Protein AF-A0A8H3AY93-F1 (afdb_monomer)

Sequence (509 aa):
MGLLDSVSRLSLTTDDILTASNRTIADVGPFTDAVLGKHHITDIIRDADEGEQTLFTHRSADVAGVKGPVDPRPVAVGGGGGGVVGTGVRDKEQDVDMLLGAALRLVETYGSMPRAKSHIEDMLDRASEARSRISLLEDELEELKNAEPASAEPEIPSLKDEERVVVKMEAQLNAARRRRDTLREQVAQKQRARSAAQPTHTISTPTAAARTRTRPGGGKVPNPFLARIMSSLPEKDPDVTTNLSIHLTGDPGGDSFLVDERPPQWADDSLMSGAGSTDAGVETIWDGQGEEAEGDWEGEAEGTVVLAIPPAVGLSPPASPVRTVPSAPALRTSIAPVPAVAPAPVPAPTRPPVVAPPPPVVEAPPTKPPPEPKPKAEPPAPKSQQVQVTPETQANTTLIWATVGKVLVPSSNYDPPGPDVLETASILQSLSSQSLASSDPQPILTATLLLYLLQNGPSPLPAVRTALADKEKESESANGLGIKALYACVAKKLLKIDRKGREATVRFE

Organism: NCBI:txid456999

Solvent-accessible surface area (backbone atoms only — not comparable to full-atom values): 34592 Å² total; per-residue (Å²): 134,57,73,69,56,57,51,51,54,50,50,52,53,49,50,50,51,52,56,54,52,54,59,74,66,59,63,74,49,74,64,51,39,54,66,70,38,91,51,57,62,63,73,74,64,53,84,71,51,76,75,56,47,61,73,68,54,67,80,71,76,71,88,74,81,80,92,66,93,74,78,82,74,71,84,75,78,82,82,80,82,92,74,96,72,79,97,64,95,66,87,70,77,67,53,66,64,60,54,47,52,50,49,46,54,49,45,66,71,76,43,96,47,67,70,62,48,52,52,47,50,56,49,49,53,52,52,51,51,52,49,55,52,50,52,52,52,50,51,51,51,50,48,53,61,67,68,52,68,96,81,61,79,76,73,72,64,52,71,68,57,48,51,51,50,50,54,50,50,52,50,51,52,52,51,51,51,52,52,52,52,52,51,51,50,49,51,53,49,51,50,53,51,55,67,70,66,61,77,84,76,78,76,81,79,80,89,77,87,80,84,89,82,91,80,92,81,90,78,94,74,84,72,81,81,74,79,74,77,83,84,81,75,86,91,74,84,95,76,89,82,92,79,83,84,78,88,78,90,77,87,90,85,77,91,75,81,85,76,88,81,76,84,80,92,80,87,83,87,83,90,80,89,84,88,86,77,85,86,86,87,81,91,77,91,78,88,76,91,75,86,84,81,84,76,87,78,88,76,89,80,88,81,88,78,87,78,86,81,84,84,86,82,92,78,81,87,81,80,83,81,85,82,80,86,80,82,88,82,81,88,83,91,78,87,77,87,80,81,88,78,81,87,78,84,85,80,77,89,80,79,82,83,84,82,78,83,81,81,82,86,78,85,75,78,92,73,76,86,79,78,81,82,72,85,77,78,76,77,80,76,82,75,82,78,74,67,71,94,41,76,65,50,46,54,49,43,40,48,44,44,75,68,43,31,61,65,67,38,71,86,59,85,72,57,90,75,48,75,52,58,70,54,46,51,50,52,26,49,54,41,44,67,50,67,62,84,48,99,63,45,57,43,29,43,38,23,40,52,53,47,51,40,63,58,67,43,72,37,47,47,70,60,56,48,49,59,38,49,63,56,28,71,78,27,86,89,39,70,69,47,42,61,50,33,52,52,53,37,36,75,61,63,47,31,39,78,48,70,68,80,97,47,45,32,38,34,76,101

Radius of gyration: 39.28 Å; Cα contacts (8 Å, |Δi|>4): 185; chains: 1; bounding box: 109×102×96 Å

Secondary structure (DSSP, 8-state):
--HHHHHHHHHHHHHHHHHHHHHHHS---HHHHHHHSSS-HHHHSPPPPHHHHHHHS------S-------------------------SS----HHHHHHHHHHHHHHT---HHHHHHHHHHHHHHHHHHHHHHHHHHHHHHHHHHS-TT-------HHHHHHHHHHHHHHHHHHHHHHHHHHHHHHHHHHHHHHT-------PPP-------------PPPGGGTTSSS------------------------------PPPS------------------------------------------PPPP----PPPPPP--------------PPPPPPPPPPPPP---PPPPPPPPP--------PPPP----PPPPPPPPPPPP--HHHHHHHHHHHHHHHHHH-TT----TT-S-HHHHHHHHHHHHTS-TTSS-HHHHHHHHHHHHHHHH-SEEHHHHHHHHHHHHTT-GGGTTHHHHHHHHHHHTTSEEEEEETTEEEEEE-

Foldseek 3Di:
DDPVVVVVVVVVVVVVVVVVVVVVVPDPPPVSCCCPNPPPCVVVPDDQDPVRVVVPPPPPPPPDDDPDDDPPPPPPPDDDDDDDDDPPPPPCPVLVLVVLVVQLVVCVVVDDPPVSNVVSVVVNVVSVVVVVVVVVVVVVVVVVVVVPPPPDPPPPPPVVVVVVVVVVVVVVVVVVVVVVVVVVVVVVVVVVVVVVPDPPPPPDDDDDDDDDDDDDDDDDDDDPPPPPPPPDDDDDDDDDDDDDDDDDDDDDDDDDDDDDDDDDDPPDDDDDDDDDDDDDDDDDDDPDDDDDDDDDDDDDDDDDDDDDDDDDDDDDDDDDDDDDDDDDDDDDDDDDDDDDDDDDDDDDDDDDDDDDDDDDDDDDDDDDDDDDDDPDDDPPDDDPQDQDDDVVLLVLLQLCCVQCVCVLPVPDPQDPPGDGSNVLLVSLVVLLPDQCPPPDNLSNLLSQLSNVCSRPPWAWPVVSVVSSVVSCVSDVVCPCSNVVSLVSCVVSQQWDFDDDDPITIIHGD

pLDDT: mean 70.45, std 23.91, range [28.25, 98.38]

Mean predicted aligned error: 22.87 Å

Structure (mmCIF, N/CA/C/O backbone):
data_AF-A0A8H3AY93-F1
#
_entry.id   AF-A0A8H3AY93-F1
#
loop_
_atom_site.group_PDB
_atom_site.id
_atom_site.type_symbol
_atom_site.label_atom_id
_atom_site.label_alt_id
_atom_site.label_comp_id
_atom_site.label_asym_id
_atom_site.label_entity_id
_atom_site.label_seq_id
_atom_site.pdbx_PDB_ins_code
_atom_site.Cartn_x
_atom_site.Cartn_y
_atom_site.Cartn_z
_atom_site.occupancy
_atom_site.B_iso_or_equiv
_atom_site.auth_seq_id
_atom_site.auth_comp_id
_atom_site.auth_asym_id
_atom_site.auth_atom_id
_atom_site.pdbx_PDB_model_num
ATOM 1 N N . MET A 1 1 ? 20.225 22.435 31.149 1.00 56.91 1 MET A N 1
ATOM 2 C CA . MET A 1 1 ? 21.008 21.232 30.800 1.00 56.91 1 MET A CA 1
ATOM 3 C C . MET A 1 1 ? 22.410 21.393 31.357 1.00 56.91 1 MET A C 1
ATOM 5 O O . MET A 1 1 ? 23.001 22.449 31.161 1.00 56.91 1 MET A O 1
ATOM 9 N N . GLY A 1 2 ? 22.894 20.424 32.132 1.00 90.25 2 GLY A N 1
ATOM 10 C CA . GLY A 1 2 ? 24.217 20.502 32.757 1.00 90.25 2 GLY A CA 1
ATOM 11 C C . GLY A 1 2 ? 25.338 20.240 31.750 1.00 90.25 2 GLY A C 1
ATOM 12 O O . GLY A 1 2 ? 25.151 19.488 30.803 1.00 90.25 2 GLY A O 1
ATOM 13 N N . LEU A 1 3 ? 26.518 20.818 31.980 1.00 89.88 3 LEU A N 1
ATOM 14 C CA . LEU A 1 3 ? 27.709 20.637 31.134 1.00 89.88 3 LEU A CA 1
ATOM 15 C C . LEU A 1 3 ? 28.058 19.149 30.902 1.00 89.88 3 LEU A C 1
ATOM 17 O O . LEU A 1 3 ? 28.490 18.768 29.820 1.00 89.88 3 LEU A O 1
ATOM 21 N N . LEU A 1 4 ? 27.819 18.304 31.909 1.00 90.00 4 LEU A N 1
ATOM 22 C CA . LEU A 1 4 ? 28.024 16.852 31.848 1.00 90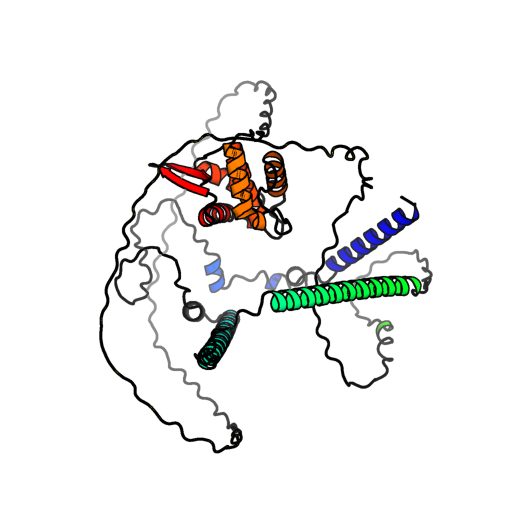.00 4 LEU A CA 1
ATOM 23 C C . LEU A 1 4 ? 27.113 16.153 30.828 1.00 90.00 4 LEU A C 1
ATOM 25 O O . LEU A 1 4 ? 27.529 15.185 30.195 1.00 90.00 4 LEU A O 1
ATOM 29 N N . ASP A 1 5 ? 25.897 16.659 30.642 1.00 85.00 5 ASP A N 1
ATOM 30 C CA . ASP A 1 5 ? 24.935 16.123 29.677 1.00 85.00 5 ASP A CA 1
ATOM 31 C C . ASP A 1 5 ? 25.371 16.463 28.243 1.00 85.00 5 ASP A C 1
ATOM 33 O O . ASP A 1 5 ? 25.387 15.607 27.360 1.00 85.00 5 ASP A O 1
ATOM 37 N N . SER A 1 6 ? 25.878 17.684 28.034 1.00 90.19 6 SER A N 1
ATOM 38 C CA . SER A 1 6 ? 26.465 18.114 26.759 1.00 90.19 6 SER A CA 1
ATOM 39 C C . SER A 1 6 ? 27.691 17.280 26.368 1.00 90.19 6 SER A C 1
ATOM 41 O O . SER A 1 6 ? 27.827 16.893 25.210 1.00 90.19 6 SER A O 1
ATOM 43 N N . VAL A 1 7 ? 28.569 16.968 27.329 1.00 94.88 7 VAL A N 1
ATOM 44 C CA . VAL A 1 7 ? 29.754 16.121 27.095 1.00 94.88 7 VAL A CA 1
ATOM 45 C C . VAL A 1 7 ? 29.350 14.672 26.812 1.00 94.88 7 VAL A C 1
ATOM 47 O O . VAL A 1 7 ? 29.918 14.045 25.922 1.00 94.88 7 VAL A O 1
ATOM 50 N N . SER A 1 8 ? 28.331 14.154 27.503 1.00 91.56 8 SER A N 1
ATOM 51 C CA . SER A 1 8 ? 27.822 12.794 27.275 1.00 91.56 8 SER A CA 1
ATOM 52 C C . SER A 1 8 ? 27.178 12.656 25.894 1.00 91.56 8 SER A C 1
ATOM 54 O O . SER A 1 8 ? 27.454 11.695 25.178 1.00 91.56 8 SER A O 1
ATOM 56 N N . ARG A 1 9 ? 26.390 13.654 25.471 1.00 89.94 9 ARG A N 1
ATOM 57 C CA . ARG A 1 9 ? 25.828 13.723 24.114 1.00 89.94 9 ARG A CA 1
ATOM 58 C C . ARG A 1 9 ? 26.912 13.824 23.042 1.00 89.94 9 ARG A C 1
ATOM 60 O O . ARG A 1 9 ? 26.787 13.179 22.006 1.00 89.94 9 ARG A O 1
ATOM 67 N N . LEU A 1 10 ? 27.972 14.597 23.286 1.00 94.94 10 LEU A N 1
ATOM 68 C CA . LEU A 1 10 ? 29.107 14.705 22.365 1.00 94.94 10 LEU A CA 1
ATOM 69 C C . LEU A 1 10 ? 29.889 13.386 22.253 1.00 94.94 10 LEU A C 1
ATOM 71 O O . LEU A 1 10 ? 30.317 13.010 21.165 1.00 94.94 10 LEU A O 1
ATOM 75 N N . SER A 1 11 ? 30.062 12.667 23.363 1.00 95.31 11 SER A N 1
ATOM 76 C CA . SER A 1 11 ? 30.705 11.349 23.363 1.00 95.31 11 SER A CA 1
ATOM 77 C C . SER A 1 11 ? 29.897 10.339 22.551 1.00 95.31 11 SER A C 1
ATOM 79 O O . SER A 1 11 ? 30.462 9.655 21.706 1.00 95.31 11 SER A O 1
ATOM 81 N N . LEU A 1 12 ? 28.576 10.295 22.757 1.00 94.50 12 LEU A N 1
ATOM 82 C CA . LEU A 1 12 ? 27.664 9.417 22.017 1.00 94.50 12 LEU A CA 1
ATOM 83 C C . LEU A 1 12 ? 27.686 9.702 20.514 1.00 94.50 12 LEU A C 1
ATOM 85 O O . LEU A 1 12 ? 27.830 8.777 19.722 1.00 94.50 12 LEU A O 1
ATOM 89 N N . THR A 1 13 ? 27.620 10.975 20.112 1.00 95.00 13 THR A N 1
ATOM 90 C CA . THR A 1 13 ? 27.709 11.331 18.688 1.00 95.00 13 THR A CA 1
ATOM 91 C C . THR A 1 13 ? 29.077 11.010 18.096 1.00 95.00 13 THR A C 1
ATOM 93 O O . THR A 1 13 ? 29.155 10.596 16.943 1.00 95.00 13 THR A O 1
ATOM 96 N N . THR A 1 14 ? 30.158 11.140 18.868 1.00 96.06 14 THR A N 1
ATOM 97 C CA . THR A 1 14 ? 31.504 10.768 18.408 1.00 96.06 14 THR A CA 1
ATOM 98 C C . THR A 1 14 ? 31.632 9.255 18.210 1.00 96.06 14 THR A C 1
ATOM 100 O O . THR A 1 14 ? 32.180 8.826 17.194 1.00 96.06 14 THR A O 1
ATOM 103 N N . ASP A 1 15 ? 31.085 8.448 19.122 1.00 94.94 15 ASP A N 1
ATOM 104 C CA . ASP A 1 15 ? 31.075 6.986 18.999 1.00 94.94 15 ASP A CA 1
ATOM 105 C C . ASP A 1 15 ? 30.192 6.511 17.838 1.00 94.94 15 ASP A C 1
ATOM 107 O O . ASP A 1 15 ? 30.588 5.606 17.099 1.00 94.94 15 ASP A O 1
ATOM 111 N N . ASP A 1 16 ? 29.043 7.150 17.607 1.00 92.88 16 ASP A N 1
ATOM 112 C CA . ASP A 1 16 ? 28.191 6.864 16.448 1.00 92.88 16 ASP A CA 1
ATOM 113 C C . ASP A 1 16 ? 28.904 7.196 15.134 1.00 92.88 16 ASP A C 1
ATOM 115 O O . ASP A 1 16 ? 28.901 6.383 14.207 1.00 92.88 16 ASP A O 1
ATOM 119 N N . ILE A 1 17 ? 29.589 8.342 15.059 1.00 89.81 17 ILE A N 1
ATOM 120 C CA . ILE A 1 17 ? 30.383 8.722 13.883 1.00 89.81 17 ILE A CA 1
ATOM 121 C C . ILE A 1 17 ? 31.529 7.731 13.663 1.00 89.81 17 ILE A C 1
ATOM 123 O O . ILE A 1 17 ? 31.763 7.314 12.529 1.00 89.81 17 ILE A O 1
ATOM 127 N N . LEU A 1 18 ? 32.231 7.308 14.718 1.00 90.38 18 LEU A N 1
ATOM 128 C CA . LEU A 1 18 ? 33.302 6.315 14.606 1.00 90.38 18 LEU A CA 1
ATOM 129 C C . LEU A 1 18 ? 32.768 4.947 14.174 1.00 90.38 18 LEU A C 1
ATOM 131 O O . LEU A 1 18 ? 33.388 4.278 13.349 1.00 90.38 18 LEU A O 1
ATOM 135 N N . THR A 1 19 ? 31.605 4.539 14.678 1.00 87.25 19 THR A N 1
ATOM 136 C CA . THR A 1 19 ? 30.965 3.269 14.314 1.00 87.25 19 THR A CA 1
ATOM 137 C C . THR A 1 19 ? 30.469 3.298 12.867 1.00 87.25 19 THR A C 1
ATOM 139 O O . THR A 1 19 ? 30.679 2.337 12.125 1.00 87.25 19 THR A O 1
ATOM 142 N N . ALA A 1 20 ? 29.876 4.411 12.429 1.00 83.12 20 ALA A N 1
ATOM 143 C CA . ALA A 1 20 ? 29.456 4.620 11.046 1.00 83.12 20 ALA A CA 1
ATOM 144 C C . ALA A 1 20 ? 30.655 4.697 10.084 1.00 83.12 20 ALA A C 1
ATOM 146 O O . ALA A 1 20 ? 30.627 4.085 9.020 1.00 83.12 20 ALA A O 1
ATOM 147 N N . SER A 1 21 ? 31.734 5.377 10.481 1.00 78.75 21 SER A N 1
ATOM 148 C CA . SER A 1 21 ? 32.967 5.504 9.693 1.00 78.75 21 SER A CA 1
ATOM 149 C C . SER A 1 21 ? 33.724 4.176 9.576 1.00 78.75 21 SER A C 1
ATOM 151 O O . SER A 1 21 ? 34.190 3.802 8.505 1.00 78.75 21 SER A O 1
ATOM 153 N N . ASN A 1 22 ? 33.775 3.372 10.640 1.00 76.69 22 ASN A N 1
ATOM 154 C CA . ASN A 1 22 ? 34.386 2.044 10.559 1.00 76.69 22 ASN A CA 1
ATOM 155 C C . ASN A 1 22 ? 33.568 1.067 9.695 1.00 76.69 22 ASN A C 1
ATOM 157 O O . ASN A 1 22 ? 34.142 0.140 9.127 1.00 76.69 22 ASN A O 1
ATOM 161 N N . ARG A 1 23 ? 32.252 1.281 9.532 1.00 71.06 23 ARG A N 1
ATOM 162 C CA . ARG A 1 23 ? 31.428 0.502 8.591 1.00 71.06 23 ARG A CA 1
ATOM 163 C C . ARG A 1 23 ? 31.705 0.838 7.126 1.00 71.06 23 ARG A C 1
ATOM 165 O O . ARG A 1 23 ? 31.536 -0.042 6.294 1.00 71.06 23 ARG A O 1
ATOM 172 N N . THR A 1 24 ? 32.150 2.051 6.797 1.00 57.25 24 THR A N 1
ATOM 173 C CA . THR A 1 24 ? 32.518 2.410 5.414 1.00 57.25 24 THR A CA 1
ATOM 174 C C . THR A 1 24 ? 33.940 1.985 5.035 1.00 57.25 24 THR A C 1
ATOM 176 O O . THR A 1 24 ? 34.274 1.980 3.854 1.00 57.25 24 THR A O 1
ATOM 17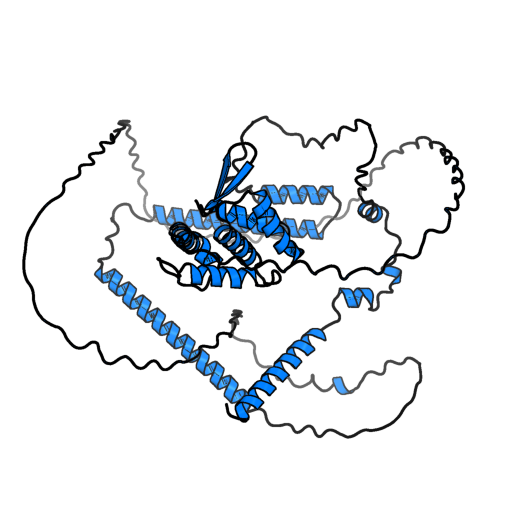9 N N . ILE A 1 25 ? 34.765 1.593 6.014 1.00 57.69 25 ILE A N 1
ATOM 180 C CA . ILE A 1 25 ? 36.128 1.068 5.804 1.00 57.69 25 ILE A CA 1
ATOM 181 C C . ILE A 1 25 ? 36.140 -0.472 5.692 1.00 57.69 25 ILE A C 1
ATOM 183 O O . ILE A 1 25 ? 37.137 -1.054 5.266 1.00 57.69 25 ILE A O 1
ATOM 187 N N . ALA A 1 26 ? 35.040 -1.148 6.043 1.00 56.69 26 ALA A N 1
ATOM 188 C CA . ALA A 1 26 ? 34.909 -2.591 5.881 1.00 56.69 26 ALA A CA 1
ATOM 189 C C . ALA A 1 26 ? 34.758 -2.945 4.393 1.00 56.69 26 ALA A C 1
ATOM 191 O O . ALA A 1 26 ? 33.707 -2.699 3.815 1.00 56.69 26 ALA A O 1
ATOM 192 N N . ASP A 1 27 ? 35.839 -3.499 3.835 1.00 56.53 27 ASP A N 1
ATOM 193 C CA . ASP A 1 27 ? 36.022 -4.029 2.482 1.00 56.53 27 ASP A CA 1
ATOM 194 C C . ASP A 1 27 ? 35.477 -3.149 1.353 1.00 56.53 27 ASP A C 1
ATOM 196 O O . ASP A 1 27 ? 34.275 -3.011 1.137 1.00 56.53 27 ASP A O 1
ATOM 200 N N . VAL A 1 28 ? 36.401 -2.602 0.555 1.00 64.56 28 VAL A N 1
ATOM 201 C CA . VAL A 1 28 ? 36.105 -2.131 -0.803 1.00 64.56 28 VAL A CA 1
ATOM 202 C C . VAL A 1 28 ? 35.205 -3.177 -1.454 1.00 64.56 28 VAL A C 1
ATOM 204 O O . VAL A 1 28 ? 35.639 -4.304 -1.672 1.00 64.56 28 VAL A O 1
ATOM 207 N N . GLY A 1 29 ? 33.928 -2.828 -1.650 1.00 62.81 29 GLY A N 1
ATOM 208 C CA . GLY A 1 29 ? 32.902 -3.798 -2.021 1.00 62.81 29 GLY A CA 1
ATOM 209 C C . GLY A 1 29 ? 33.300 -4.594 -3.267 1.00 62.81 29 GLY A C 1
ATOM 210 O O . GLY A 1 29 ? 34.166 -4.153 -4.023 1.00 62.81 29 GLY A O 1
ATOM 211 N N . PRO A 1 30 ? 32.653 -5.737 -3.544 1.00 67.19 30 PRO A N 1
ATOM 212 C CA . PRO A 1 30 ? 33.063 -6.657 -4.609 1.00 67.19 30 PRO A CA 1
ATOM 213 C C . PRO A 1 30 ? 33.197 -5.980 -5.979 1.00 67.19 30 PRO A C 1
ATOM 215 O O . PRO A 1 30 ? 33.988 -6.420 -6.802 1.00 67.19 30 PRO A O 1
ATOM 218 N N . PHE A 1 31 ? 32.475 -4.881 -6.216 1.00 56.38 31 PHE A N 1
ATOM 219 C CA . PHE A 1 31 ? 32.630 -4.065 -7.416 1.00 56.38 31 PHE A CA 1
ATOM 220 C C . PHE A 1 31 ? 33.950 -3.279 -7.442 1.00 56.38 31 PHE A C 1
ATOM 222 O O . PHE A 1 31 ? 34.634 -3.257 -8.457 1.00 56.38 31 PHE A O 1
ATOM 229 N N . THR A 1 32 ? 34.350 -2.662 -6.332 1.00 67.50 32 THR A N 1
ATOM 230 C CA . THR A 1 32 ? 35.608 -1.914 -6.240 1.00 67.50 32 THR A CA 1
ATOM 231 C C . THR A 1 32 ? 36.817 -2.850 -6.190 1.00 67.50 32 THR A C 1
ATOM 233 O O . THR A 1 32 ? 37.836 -2.525 -6.788 1.00 67.50 32 THR A O 1
ATOM 236 N N . ASP A 1 33 ? 36.705 -4.029 -5.566 1.00 67.62 33 ASP A N 1
ATOM 237 C CA . ASP A 1 33 ? 37.742 -5.072 -5.646 1.00 67.62 33 ASP A CA 1
ATOM 238 C C . ASP A 1 33 ? 37.790 -5.736 -7.040 1.00 67.62 33 ASP A C 1
ATOM 240 O O . ASP A 1 33 ? 38.863 -6.074 -7.531 1.00 67.62 33 ASP A O 1
ATOM 244 N N . ALA A 1 34 ? 36.664 -5.830 -7.759 1.00 63.84 34 ALA A N 1
ATOM 245 C CA . ALA A 1 34 ? 36.673 -6.250 -9.163 1.00 63.84 34 ALA A CA 1
ATOM 246 C C . ALA A 1 34 ? 37.322 -5.199 -10.081 1.00 63.84 34 ALA A C 1
ATOM 248 O O . ALA A 1 34 ? 38.102 -5.556 -10.955 1.00 63.84 34 ALA A O 1
ATOM 249 N N . VAL A 1 35 ? 37.031 -3.909 -9.883 1.00 67.00 35 VAL A N 1
ATOM 250 C CA . VAL A 1 35 ? 37.492 -2.818 -10.763 1.00 67.00 35 VAL A CA 1
ATOM 251 C C . VAL A 1 35 ? 38.921 -2.355 -10.447 1.00 67.00 35 VAL A C 1
ATOM 253 O O . VAL A 1 35 ? 39.657 -1.988 -11.361 1.00 67.00 35 VAL A O 1
ATOM 256 N N . LEU A 1 36 ? 39.322 -2.346 -9.171 1.00 72.00 36 LEU A N 1
ATOM 257 C CA . LEU A 1 36 ? 40.624 -1.838 -8.705 1.00 72.00 36 LEU A CA 1
ATOM 258 C C . LEU A 1 36 ? 41.513 -2.907 -8.050 1.00 72.00 36 LEU A C 1
ATOM 260 O O . LEU A 1 36 ? 42.666 -2.609 -7.727 1.00 72.00 36 LEU A O 1
ATOM 264 N N . GLY A 1 37 ? 41.003 -4.119 -7.811 1.00 76.56 37 GLY A N 1
ATOM 265 C CA . GLY A 1 37 ? 41.767 -5.209 -7.207 1.00 76.56 37 GLY A CA 1
ATOM 266 C C . GLY A 1 37 ? 42.738 -5.881 -8.181 1.00 76.56 37 GLY A C 1
ATOM 267 O O . GLY A 1 37 ? 43.176 -5.321 -9.182 1.00 76.56 37 GLY A O 1
ATOM 268 N N . LYS A 1 38 ? 43.146 -7.114 -7.861 1.00 68.62 38 LYS A N 1
ATOM 269 C CA . LYS A 1 38 ? 44.213 -7.834 -8.593 1.00 68.62 38 LYS A CA 1
ATOM 270 C C . LYS A 1 38 ? 43.825 -8.303 -9.996 1.00 68.62 38 LYS A C 1
ATOM 272 O O . LYS A 1 38 ? 44.708 -8.755 -10.729 1.00 68.62 38 LYS A O 1
ATOM 277 N N . HIS A 1 39 ? 42.549 -8.230 -10.358 1.00 60.91 39 HIS A N 1
ATOM 278 C CA . HIS A 1 39 ? 42.118 -8.532 -11.712 1.00 60.91 39 HIS A CA 1
ATOM 279 C C . HIS A 1 39 ? 42.577 -7.393 -12.618 1.00 60.91 39 HIS A C 1
ATOM 281 O O . HIS A 1 39 ? 42.209 -6.237 -12.430 1.00 60.91 39 HIS A O 1
ATOM 287 N N . HIS A 1 40 ? 43.469 -7.707 -13.559 1.00 62.34 40 HIS A N 1
ATOM 288 C CA . HIS A 1 40 ? 43.889 -6.733 -14.553 1.00 62.34 40 HIS A CA 1
ATOM 289 C C . HIS A 1 40 ? 42.642 -6.217 -15.271 1.00 62.34 40 HIS A C 1
ATOM 291 O O . HIS A 1 40 ? 41.854 -7.002 -15.786 1.00 62.34 40 HIS A O 1
ATOM 297 N N . ILE A 1 41 ? 42.497 -4.897 -15.352 1.00 62.44 41 ILE A N 1
ATOM 298 C CA . ILE A 1 41 ? 41.408 -4.219 -16.073 1.00 62.44 41 ILE A CA 1
ATOM 299 C C . ILE A 1 41 ? 41.265 -4.714 -17.528 1.00 62.44 41 ILE A C 1
ATOM 301 O O . ILE A 1 41 ? 40.204 -4.586 -18.129 1.00 62.44 41 ILE A O 1
ATOM 305 N N . THR A 1 42 ? 42.312 -5.330 -18.081 1.00 61.81 42 THR A N 1
ATOM 306 C CA . THR A 1 42 ? 42.315 -5.965 -19.403 1.00 61.81 42 THR A CA 1
ATOM 307 C C . THR A 1 42 ? 41.477 -7.245 -19.494 1.00 61.81 42 THR A C 1
ATOM 309 O O . THR A 1 42 ? 41.099 -7.598 -20.598 1.00 61.81 42 THR A O 1
ATOM 312 N N . ASP A 1 43 ? 41.156 -7.923 -18.384 1.00 59.56 43 ASP A N 1
ATOM 313 C CA . ASP A 1 43 ? 40.169 -9.024 -18.380 1.00 59.56 43 ASP A CA 1
ATOM 314 C C . ASP A 1 43 ? 38.724 -8.495 -18.381 1.00 59.56 43 ASP A C 1
ATOM 316 O O . ASP A 1 43 ? 37.806 -9.183 -18.822 1.00 59.56 43 ASP A O 1
ATOM 320 N N . ILE A 1 44 ? 38.517 -7.267 -17.891 1.00 61.12 44 ILE A N 1
ATOM 321 C CA . ILE A 1 44 ? 37.209 -6.595 -17.870 1.00 61.12 44 ILE A CA 1
ATOM 322 C C . ILE A 1 44 ? 36.927 -5.940 -19.226 1.00 61.12 44 ILE A C 1
ATOM 324 O O . ILE A 1 44 ? 35.793 -5.948 -19.696 1.00 61.12 44 ILE A O 1
ATOM 328 N N . ILE A 1 45 ? 37.963 -5.413 -19.883 1.00 63.34 45 ILE A N 1
ATOM 329 C CA . ILE A 1 45 ? 37.902 -4.933 -21.266 1.00 63.34 45 ILE A CA 1
ATOM 330 C C . ILE A 1 45 ? 38.306 -6.088 -22.191 1.00 63.34 45 ILE A C 1
ATOM 332 O O . ILE A 1 45 ? 39.379 -6.076 -22.791 1.00 63.34 45 ILE A O 1
ATOM 336 N N . ARG A 1 46 ? 37.450 -7.109 -22.267 1.00 77.44 46 ARG A N 1
ATOM 337 C CA . ARG A 1 46 ? 37.523 -8.137 -23.311 1.00 77.44 46 ARG A CA 1
ATOM 338 C C . ARG A 1 46 ? 36.613 -7.754 -24.472 1.00 77.44 46 ARG A C 1
ATOM 340 O O . ARG A 1 46 ? 35.597 -7.087 -24.264 1.00 77.44 46 ARG A O 1
ATOM 347 N N . ASP A 1 47 ? 36.967 -8.187 -25.677 1.00 75.94 47 ASP A N 1
ATOM 348 C CA . ASP A 1 47 ? 36.029 -8.134 -26.795 1.00 75.94 47 ASP A CA 1
ATOM 349 C C . ASP A 1 47 ? 34.778 -8.932 -26.408 1.00 75.94 47 ASP A C 1
ATOM 351 O O . ASP A 1 47 ? 34.879 -10.032 -25.863 1.00 75.94 47 ASP A O 1
ATOM 355 N N . ALA A 1 48 ? 33.601 -8.345 -26.626 1.00 70.88 48 ALA A N 1
ATOM 356 C CA . ALA A 1 48 ? 32.341 -8.999 -26.301 1.00 70.88 48 ALA A CA 1
ATOM 357 C C . ALA A 1 48 ? 32.219 -10.296 -27.114 1.00 70.88 48 ALA A C 1
ATOM 359 O O . ALA A 1 48 ? 32.330 -10.261 -28.343 1.00 70.88 48 ALA A O 1
ATOM 360 N N . ASP A 1 49 ? 31.965 -11.423 -26.447 1.00 79.94 49 ASP A N 1
ATOM 361 C CA . ASP A 1 49 ? 31.680 -12.690 -27.125 1.00 79.94 49 ASP A CA 1
ATOM 362 C C . ASP A 1 49 ? 30.419 -12.539 -27.999 1.00 79.94 49 ASP A C 1
ATOM 364 O O . ASP A 1 49 ? 29.532 -11.742 -27.687 1.00 79.94 49 ASP A O 1
ATOM 368 N N . GLU A 1 50 ? 30.291 -13.305 -29.089 1.00 73.44 50 GLU A N 1
ATOM 369 C CA . GLU A 1 50 ? 29.156 -13.183 -30.030 1.00 73.44 50 GLU A CA 1
ATOM 370 C C . GLU A 1 50 ? 27.781 -13.271 -29.335 1.00 73.44 50 GLU A C 1
ATOM 372 O O . GLU A 1 50 ? 26.835 -12.602 -29.747 1.00 73.44 50 GLU A O 1
ATOM 377 N N . GLY A 1 51 ? 27.673 -14.022 -28.230 1.00 75.25 51 GLY A N 1
ATOM 378 C CA . GLY A 1 51 ? 26.466 -14.063 -27.397 1.00 75.25 51 GLY A CA 1
ATOM 379 C C . GLY A 1 51 ? 26.193 -12.759 -26.636 1.00 75.25 51 GLY A C 1
ATOM 380 O O . GLY A 1 51 ? 25.045 -12.327 -26.552 1.00 75.25 51 GLY A O 1
ATOM 381 N N . GLU A 1 52 ? 27.229 -12.081 -26.140 1.00 73.31 52 GLU A N 1
ATOM 382 C CA . GLU A 1 52 ? 27.119 -10.792 -25.442 1.00 73.31 52 GLU A CA 1
ATOM 383 C C . GLU A 1 52 ? 26.856 -9.637 -26.424 1.00 73.31 52 GLU A C 1
ATOM 385 O O . GLU A 1 52 ? 26.103 -8.716 -26.113 1.00 73.31 52 GLU A O 1
ATOM 390 N N . GLN A 1 53 ? 27.369 -9.713 -27.656 1.00 73.19 53 GLN A N 1
ATOM 391 C CA . GLN A 1 53 ? 27.069 -8.729 -28.707 1.00 73.19 53 GLN A CA 1
ATOM 392 C C . GLN A 1 53 ? 25.572 -8.683 -29.069 1.00 73.19 53 GLN A C 1
ATOM 394 O O . GLN A 1 53 ? 25.049 -7.627 -29.440 1.00 73.19 53 GLN A O 1
ATOM 399 N N . THR A 1 54 ? 24.841 -9.793 -28.899 1.00 70.94 54 THR A N 1
ATOM 400 C CA . THR A 1 54 ? 23.381 -9.812 -29.108 1.00 70.94 54 THR A CA 1
ATOM 401 C C . THR A 1 54 ? 22.582 -9.095 -28.011 1.00 70.94 54 THR A C 1
ATOM 403 O O . THR A 1 54 ? 21.453 -8.675 -28.254 1.00 70.94 54 THR A O 1
ATOM 406 N N . LEU A 1 55 ? 23.161 -8.891 -26.820 1.00 64.06 55 LEU A N 1
ATOM 407 C CA . LEU A 1 55 ? 22.542 -8.113 -25.735 1.00 64.06 55 LEU A CA 1
ATOM 408 C C . LEU A 1 55 ? 22.676 -6.600 -25.958 1.00 64.06 55 LEU A C 1
ATOM 410 O O . LEU A 1 55 ? 21.812 -5.838 -25.528 1.00 64.06 55 LEU A O 1
ATOM 414 N N . PHE A 1 56 ? 23.730 -6.171 -26.661 1.00 58.56 56 PHE A N 1
ATOM 415 C CA . PHE A 1 56 ? 23.990 -4.764 -26.989 1.00 58.56 56 PHE A CA 1
ATOM 416 C C . PHE A 1 56 ? 23.584 -4.368 -28.404 1.00 58.56 56 PHE A C 1
ATOM 418 O O . PHE A 1 56 ? 23.735 -3.201 -28.777 1.00 58.56 56 PHE A O 1
ATOM 425 N N . THR A 1 57 ? 22.995 -5.282 -29.181 1.00 54.78 57 THR A N 1
ATOM 426 C CA . THR A 1 57 ? 22.133 -4.869 -30.288 1.00 54.78 57 THR A CA 1
ATOM 427 C C . THR A 1 57 ? 20.904 -4.245 -29.655 1.00 54.78 57 THR A C 1
ATOM 429 O O . THR A 1 57 ? 19.866 -4.875 -29.454 1.00 54.78 57 THR A O 1
ATOM 432 N N . HIS A 1 58 ? 21.062 -2.968 -29.296 1.00 47.59 58 HIS A N 1
ATOM 433 C CA . HIS A 1 58 ? 19.976 -2.040 -29.097 1.00 47.59 58 HIS A CA 1
ATOM 434 C C . HIS A 1 58 ? 18.950 -2.405 -30.162 1.00 47.59 58 HIS A C 1
ATOM 436 O O . HIS A 1 58 ? 19.224 -2.311 -31.362 1.00 47.59 58 HIS A O 1
ATOM 442 N N . ARG A 1 59 ? 17.770 -2.860 -29.730 1.00 49.47 59 ARG A N 1
ATOM 443 C CA . ARG A 1 59 ? 16.579 -2.686 -30.543 1.00 49.47 59 ARG A CA 1
ATOM 444 C C . ARG A 1 59 ? 16.437 -1.178 -30.667 1.00 49.47 59 ARG A C 1
ATOM 446 O O . ARG A 1 59 ? 15.716 -0.552 -29.897 1.00 49.47 59 ARG A O 1
ATOM 453 N N . SER A 1 60 ? 17.187 -0.590 -31.593 1.00 45.12 60 SER A N 1
ATOM 454 C CA . SER A 1 60 ? 16.833 0.645 -32.244 1.00 45.12 60 SER A CA 1
ATOM 455 C C . SER A 1 60 ? 15.458 0.341 -32.801 1.00 45.12 60 SER A C 1
ATOM 457 O O . SER A 1 60 ? 15.300 -0.259 -33.862 1.00 45.12 60 SER A O 1
ATOM 459 N N . ALA A 1 61 ? 14.435 0.631 -32.005 1.00 45.81 61 ALA A N 1
ATOM 460 C CA . ALA A 1 61 ? 13.141 0.930 -32.542 1.00 45.81 61 ALA A CA 1
ATOM 461 C C . ALA A 1 61 ? 13.391 2.167 -33.402 1.00 45.81 61 ALA A C 1
ATOM 463 O O . ALA A 1 61 ? 13.298 3.295 -32.924 1.00 45.81 61 ALA A O 1
ATOM 464 N N . ASP A 1 62 ? 13.800 1.934 -34.649 1.00 43.41 62 ASP A N 1
ATOM 465 C CA . ASP A 1 62 ? 13.737 2.906 -35.720 1.00 43.41 62 ASP A CA 1
ATOM 466 C C . ASP A 1 62 ? 12.254 3.227 -35.907 1.00 43.41 62 ASP A C 1
ATOM 468 O O . ASP A 1 62 ? 11.552 2.711 -36.776 1.00 43.41 62 ASP A O 1
ATOM 472 N N . VAL A 1 63 ? 11.758 4.115 -35.046 1.00 49.91 63 VAL A N 1
ATOM 473 C CA . VAL A 1 63 ? 10.573 4.927 -35.286 1.00 49.91 63 VAL A CA 1
ATOM 474 C C . VAL A 1 63 ? 10.995 6.016 -36.269 1.00 49.91 63 VAL A C 1
ATOM 476 O O . VAL A 1 63 ? 11.052 7.190 -35.931 1.00 49.91 63 VAL A O 1
ATOM 479 N N . ALA A 1 64 ? 11.353 5.605 -37.484 1.00 47.44 64 ALA A N 1
ATOM 480 C CA . ALA A 1 64 ? 11.414 6.449 -38.669 1.00 47.44 64 ALA A CA 1
ATOM 481 C C . ALA A 1 64 ? 11.698 5.590 -39.914 1.00 47.44 64 ALA A C 1
ATOM 483 O O . ALA A 1 64 ? 12.825 5.497 -40.385 1.00 47.44 64 ALA A O 1
ATOM 484 N N . GLY A 1 65 ? 10.645 5.035 -40.521 1.00 49.22 65 GLY A N 1
ATOM 485 C CA . GLY A 1 65 ? 10.598 5.058 -41.988 1.00 49.22 65 GLY A CA 1
ATOM 486 C C . GLY A 1 65 ? 10.695 3.756 -42.782 1.00 49.22 65 GLY A C 1
ATOM 487 O O . GLY A 1 65 ? 10.867 3.852 -43.994 1.00 49.22 65 GLY A O 1
ATOM 488 N N . VAL A 1 66 ? 10.496 2.566 -42.209 1.00 39.25 66 VAL A N 1
ATOM 489 C CA . VAL A 1 66 ? 10.297 1.355 -43.036 1.00 39.25 66 VAL A CA 1
ATOM 490 C C . VAL A 1 66 ? 8.802 1.090 -43.237 1.00 39.25 66 VAL A C 1
ATOM 492 O O . VAL A 1 66 ? 8.140 0.433 -42.438 1.00 39.25 66 VAL A O 1
ATOM 495 N N . LYS A 1 67 ? 8.254 1.612 -44.343 1.00 46.56 67 LYS A N 1
ATOM 496 C CA . LYS A 1 67 ? 7.009 1.105 -44.939 1.00 46.56 67 LYS A CA 1
ATOM 497 C C . LYS A 1 67 ? 7.294 -0.279 -45.531 1.00 46.56 67 LYS A C 1
ATOM 499 O O . LYS A 1 67 ? 7.731 -0.386 -46.671 1.00 46.56 67 LYS A O 1
ATOM 504 N N . GLY A 1 68 ? 7.033 -1.325 -44.759 1.00 48.97 68 GLY A N 1
ATOM 505 C CA . GLY A 1 68 ? 6.999 -2.704 -45.236 1.00 48.97 68 GLY A CA 1
ATOM 506 C C . GLY A 1 68 ? 6.164 -3.565 -44.286 1.00 48.97 68 GLY A C 1
ATOM 507 O O . GLY A 1 68 ? 6.332 -3.427 -43.075 1.00 48.97 68 GLY A O 1
ATOM 508 N N . PRO A 1 69 ? 5.246 -4.412 -44.786 1.00 45.31 69 PRO A N 1
ATOM 509 C CA . PRO A 1 69 ? 4.428 -5.275 -43.948 1.00 45.31 69 PRO A CA 1
ATOM 510 C C . PRO A 1 69 ? 5.289 -6.446 -43.476 1.00 45.31 69 PRO A C 1
ATOM 512 O O . PRO A 1 69 ? 5.416 -7.461 -44.154 1.00 45.31 69 PRO A O 1
ATOM 515 N N . VAL A 1 70 ? 5.931 -6.280 -42.326 1.00 46.88 70 VAL A N 1
ATOM 516 C CA . VAL A 1 70 ? 6.492 -7.407 -41.586 1.00 46.88 70 VAL A CA 1
ATOM 517 C C . VAL A 1 70 ? 5.453 -7.771 -40.544 1.00 46.88 70 VAL A C 1
ATOM 519 O O . VAL A 1 70 ? 5.361 -7.108 -39.516 1.00 46.88 70 VAL A O 1
ATOM 522 N N . ASP A 1 71 ? 4.643 -8.786 -40.845 1.00 40.94 71 ASP A N 1
ATOM 523 C CA . ASP A 1 71 ? 3.777 -9.436 -39.866 1.00 40.94 71 ASP A CA 1
ATOM 524 C C . ASP A 1 71 ? 4.664 -10.012 -38.752 1.00 40.94 71 ASP A C 1
ATOM 526 O O . ASP A 1 71 ? 5.413 -10.967 -39.000 1.00 40.94 71 ASP A O 1
ATOM 530 N N . PRO A 1 72 ? 4.615 -9.479 -37.518 1.00 48.91 72 PRO A N 1
ATOM 531 C CA . PRO A 1 72 ? 5.237 -10.148 -36.396 1.00 48.91 72 PRO A CA 1
ATOM 532 C C . PRO A 1 72 ? 4.364 -11.360 -36.096 1.00 48.91 72 PRO A C 1
ATOM 534 O O . PRO A 1 72 ? 3.378 -11.256 -35.378 1.00 48.91 72 PRO A O 1
ATOM 537 N N . ARG A 1 73 ? 4.684 -12.509 -36.694 1.00 41.22 73 ARG A N 1
ATOM 538 C CA . ARG A 1 73 ? 4.032 -13.777 -36.372 1.00 41.22 73 ARG A CA 1
ATOM 539 C C . ARG A 1 73 ? 4.421 -14.118 -34.926 1.00 41.22 73 ARG A C 1
ATOM 541 O O . ARG A 1 73 ? 5.580 -14.476 -34.704 1.00 41.22 73 ARG A O 1
ATOM 548 N N . PRO A 1 74 ? 3.523 -13.972 -33.931 1.00 43.75 74 PRO A N 1
ATOM 549 C CA . PRO A 1 74 ? 3.829 -14.407 -32.580 1.00 43.75 74 PRO A CA 1
ATOM 550 C C . PRO A 1 74 ? 4.093 -15.909 -32.631 1.00 43.75 74 PRO A C 1
ATOM 552 O O . PRO A 1 74 ? 3.413 -16.641 -33.357 1.00 43.75 74 PRO A O 1
ATOM 555 N N . VAL A 1 75 ? 5.104 -16.364 -31.892 1.00 48.16 75 VAL A N 1
ATOM 556 C CA . VAL A 1 75 ? 5.362 -17.790 -31.700 1.00 48.16 75 VAL A CA 1
ATOM 557 C C . VAL A 1 75 ? 4.102 -18.375 -31.072 1.00 48.16 75 VAL A C 1
ATOM 559 O O . VAL A 1 75 ? 3.810 -18.156 -29.899 1.00 48.16 75 VAL A O 1
ATOM 562 N N . ALA A 1 76 ? 3.311 -19.043 -31.906 1.00 38.50 76 ALA A N 1
ATOM 563 C CA . ALA A 1 76 ? 2.129 -19.767 -31.502 1.00 38.50 76 ALA A CA 1
ATOM 564 C C . ALA A 1 76 ? 2.588 -20.919 -30.607 1.00 38.50 76 ALA A C 1
ATOM 566 O O . ALA A 1 76 ? 3.003 -21.971 -31.091 1.00 38.50 76 ALA A O 1
ATOM 567 N N . VAL A 1 77 ? 2.533 -20.706 -29.294 1.00 45.31 77 VAL A N 1
ATOM 568 C CA . VAL A 1 77 ? 2.465 -21.804 -28.335 1.00 45.31 77 VAL A CA 1
ATOM 569 C C . VAL A 1 77 ? 1.119 -22.472 -28.592 1.00 45.31 77 VAL A C 1
ATOM 571 O O . VAL A 1 77 ? 0.060 -21.942 -28.264 1.00 45.31 77 VAL A O 1
ATOM 574 N N . GLY A 1 78 ? 1.174 -23.572 -29.338 1.00 42.34 78 GLY A N 1
ATOM 575 C CA . GLY A 1 78 ? 0.017 -24.357 -29.728 1.00 42.34 78 GLY A CA 1
ATOM 576 C C . GLY A 1 78 ? -0.643 -25.024 -28.524 1.00 42.34 78 GLY A C 1
ATOM 577 O O . GLY A 1 78 ? 0.030 -25.603 -27.676 1.00 42.34 78 GLY A O 1
ATOM 578 N N . GLY A 1 79 ? -1.974 -24.965 -28.521 1.00 40.28 79 GLY A N 1
ATOM 579 C CA . GLY A 1 79 ? -2.879 -25.578 -27.549 1.00 40.28 79 GLY A CA 1
ATOM 580 C C . GLY A 1 79 ? -3.728 -24.490 -26.897 1.00 40.28 79 GLY A C 1
ATOM 581 O O . GLY A 1 79 ? -3.223 -23.716 -26.104 1.00 40.28 79 GLY A O 1
ATOM 582 N N . GLY A 1 80 ? -5.005 -24.291 -27.193 1.00 40.31 80 GLY A N 1
ATOM 583 C CA . GLY A 1 80 ? -6.007 -25.118 -27.851 1.00 40.31 80 GLY A CA 1
ATOM 584 C C . GLY A 1 80 ? -7.325 -24.791 -27.142 1.00 40.31 80 GLY A C 1
ATOM 585 O O . GLY A 1 80 ? -7.439 -25.053 -25.953 1.00 40.31 80 GLY A O 1
ATOM 586 N N . GLY A 1 81 ? -8.278 -24.176 -27.852 1.00 37.09 81 GLY A N 1
ATOM 587 C CA . GLY A 1 81 ? -9.579 -23.729 -27.321 1.00 37.09 81 GLY A CA 1
ATOM 588 C C . GLY A 1 81 ? -9.490 -22.361 -26.626 1.00 37.09 81 GLY A C 1
ATOM 589 O O . GLY A 1 81 ? -8.869 -22.224 -25.588 1.00 37.09 81 GLY A O 1
ATOM 590 N N . GLY A 1 82 ? -10.021 -21.260 -27.154 1.00 45.88 82 GLY A N 1
ATOM 591 C CA . GLY A 1 82 ? -11.337 -21.144 -27.777 1.00 45.88 82 GLY A CA 1
ATOM 592 C C . GLY A 1 82 ? -12.400 -20.888 -26.706 1.00 45.88 82 GLY A C 1
ATOM 593 O O . GLY A 1 82 ? -13.327 -21.672 -26.572 1.00 45.88 82 GLY A O 1
ATOM 594 N N . GLY A 1 83 ? -12.236 -19.818 -25.924 1.00 38.31 83 GLY A N 1
ATOM 595 C CA . GLY A 1 83 ? -13.189 -19.403 -24.897 1.00 38.31 83 GLY A CA 1
ATOM 596 C C . GLY A 1 83 ? -12.999 -17.934 -24.541 1.00 38.31 83 GLY A C 1
ATOM 597 O O . GLY A 1 83 ? -12.121 -17.578 -23.763 1.00 38.31 83 GLY A O 1
ATOM 598 N N . VAL A 1 84 ? -13.816 -17.080 -25.151 1.00 47.81 84 VAL A N 1
ATOM 599 C CA . VAL A 1 84 ? -14.007 -15.676 -24.779 1.00 47.81 84 VAL A CA 1
ATOM 600 C C . VAL A 1 84 ? -14.536 -15.635 -23.343 1.00 47.81 84 VAL A C 1
ATOM 602 O O . VAL A 1 84 ? -15.712 -15.905 -23.129 1.00 47.81 84 VAL A O 1
ATOM 605 N N . VAL A 1 85 ? -13.694 -15.319 -22.357 1.00 40.09 85 VAL A N 1
ATOM 606 C CA . VAL A 1 85 ? -14.139 -15.010 -20.988 1.00 40.09 85 VAL A CA 1
ATOM 607 C C . VAL A 1 85 ? -13.301 -13.858 -20.446 1.00 40.09 85 VAL A C 1
ATOM 609 O O . VAL A 1 85 ? -12.074 -13.864 -20.517 1.00 40.09 85 VAL A O 1
ATOM 612 N N . GLY A 1 86 ? -14.011 -12.832 -19.984 1.00 41.78 86 GLY A N 1
ATOM 613 C CA . GLY A 1 86 ? -13.487 -11.524 -19.639 1.00 41.78 86 GLY A CA 1
ATOM 614 C C . GLY A 1 86 ? -12.425 -11.510 -18.546 1.00 41.78 86 GLY A C 1
ATOM 615 O O . GLY A 1 86 ? -12.265 -12.424 -17.742 1.00 41.78 86 GLY A O 1
ATOM 616 N N . THR A 1 87 ? -11.729 -10.381 -18.530 1.00 39.53 87 THR A N 1
ATOM 617 C CA . THR A 1 87 ? -10.833 -9.872 -17.495 1.00 39.53 87 THR A CA 1
ATOM 618 C C . THR A 1 87 ? -11.539 -9.767 -16.138 1.00 39.53 87 THR A C 1
ATOM 620 O O . THR A 1 87 ? -11.878 -8.680 -15.677 1.00 39.53 87 THR A O 1
ATOM 623 N N . GLY A 1 88 ? -11.773 -10.911 -15.508 1.00 39.69 88 GLY A N 1
ATOM 624 C CA . GLY A 1 88 ? -12.018 -11.068 -14.085 1.00 39.69 88 GLY A CA 1
ATOM 625 C C . GLY A 1 88 ? -10.795 -11.737 -13.478 1.00 39.69 88 GLY A C 1
ATOM 626 O O . GLY A 1 88 ? -10.779 -12.948 -13.297 1.00 39.69 88 GLY A O 1
ATOM 627 N N . VAL A 1 89 ? -9.746 -10.957 -13.202 1.00 46.91 89 VAL A N 1
ATOM 628 C CA . VAL A 1 89 ? -8.599 -11.391 -12.383 1.00 46.91 89 VAL A CA 1
ATOM 629 C C . VAL A 1 89 ? -9.030 -11.326 -10.917 1.00 46.91 89 VAL A C 1
ATOM 631 O O . VAL A 1 89 ? -8.556 -10.505 -10.137 1.00 46.91 89 VAL A O 1
ATOM 634 N N . ARG A 1 90 ? -10.033 -12.129 -10.573 1.00 43.06 90 ARG A N 1
ATOM 635 C CA . ARG A 1 90 ? -10.344 -12.482 -9.195 1.00 43.06 90 ARG A CA 1
ATOM 636 C C . ARG A 1 90 ? -10.242 -14.000 -9.107 1.00 43.06 90 ARG A C 1
ATOM 638 O O . ARG A 1 90 ? -10.813 -14.709 -9.930 1.00 43.06 90 ARG A O 1
ATOM 645 N N . ASP A 1 91 ? -9.409 -14.437 -8.175 1.00 49.06 91 ASP A N 1
ATOM 646 C CA . ASP A 1 91 ? -9.382 -15.777 -7.579 1.00 49.06 91 ASP A CA 1
ATOM 647 C C . ASP A 1 91 ? -8.930 -16.953 -8.443 1.00 49.06 91 ASP A C 1
ATOM 649 O O . ASP A 1 91 ? -9.087 -18.108 -8.063 1.00 49.06 91 ASP A O 1
ATOM 653 N N . LYS A 1 92 ? -8.247 -16.688 -9.557 1.00 48.69 92 LYS A N 1
ATOM 654 C CA . LYS A 1 92 ? -7.263 -17.661 -10.035 1.00 48.69 92 LYS A CA 1
ATOM 655 C C . LYS A 1 92 ? -5.951 -17.312 -9.364 1.00 48.69 92 LYS A C 1
ATOM 657 O O . LYS A 1 92 ? -5.138 -16.605 -9.957 1.00 48.69 92 LYS A O 1
ATOM 662 N N . GLU A 1 93 ? -5.775 -17.772 -8.126 1.00 55.16 93 GLU A N 1
ATOM 663 C CA . GLU A 1 93 ? -4.441 -18.123 -7.644 1.00 55.16 93 GLU A CA 1
ATOM 664 C C . GLU A 1 93 ? -3.837 -19.002 -8.731 1.00 55.16 93 GLU A C 1
ATOM 666 O O . GLU A 1 93 ? -4.197 -20.162 -8.925 1.00 55.16 93 GLU A O 1
ATOM 671 N N . GLN A 1 94 ? -3.069 -18.363 -9.601 1.00 66.50 94 GLN A N 1
ATOM 672 C CA . GLN A 1 94 ? -2.485 -19.030 -10.733 1.00 66.50 94 GLN A CA 1
ATOM 673 C C . GLN A 1 94 ? -1.473 -19.977 -10.110 1.00 66.50 94 GLN A C 1
ATOM 675 O O . GLN A 1 94 ? -0.542 -19.509 -9.458 1.00 66.50 94 GLN A O 1
ATOM 680 N N . ASP A 1 95 ? -1.755 -21.278 -10.213 1.00 84.88 95 ASP A N 1
ATOM 681 C CA . ASP A 1 95 ? -1.041 -22.332 -9.502 1.00 84.88 95 ASP A CA 1
ATOM 682 C C . ASP A 1 95 ? 0.467 -22.061 -9.578 1.00 84.88 95 ASP A C 1
ATOM 684 O O . ASP A 1 95 ? 1.048 -22.016 -10.669 1.00 84.88 95 ASP A O 1
ATOM 688 N N . VAL A 1 96 ? 1.079 -21.784 -8.423 1.00 89.25 96 VAL A N 1
ATOM 689 C CA . VAL A 1 96 ? 2.480 -21.349 -8.326 1.00 89.25 96 VAL A CA 1
ATOM 690 C C . VAL A 1 96 ? 3.397 -22.368 -9.013 1.00 89.25 96 VAL A C 1
ATOM 692 O O . VAL A 1 96 ? 4.382 -21.982 -9.639 1.00 89.25 96 VAL A O 1
ATOM 695 N N . ASP A 1 97 ? 3.011 -23.645 -9.026 1.00 90.69 97 ASP A N 1
ATOM 696 C CA . ASP A 1 97 ? 3.744 -24.719 -9.701 1.00 90.69 97 ASP A CA 1
ATOM 697 C C . ASP A 1 97 ? 3.658 -24.608 -11.223 1.00 90.69 97 ASP A C 1
ATOM 699 O O . ASP A 1 97 ? 4.624 -24.897 -11.927 1.00 90.69 97 ASP A O 1
ATOM 703 N N . MET A 1 98 ? 2.526 -24.144 -11.756 1.00 93.69 98 MET A N 1
ATOM 704 C CA . MET A 1 98 ? 2.370 -23.901 -13.188 1.00 93.69 98 MET A CA 1
ATOM 705 C C . MET A 1 98 ? 3.269 -22.747 -13.642 1.00 93.69 98 MET A C 1
ATOM 707 O O . MET A 1 98 ? 3.910 -22.837 -14.693 1.00 93.69 98 MET A O 1
ATOM 711 N N . LEU A 1 99 ? 3.356 -21.683 -12.837 1.00 94.50 99 LEU A N 1
ATOM 712 C CA . LEU A 1 99 ? 4.241 -20.540 -13.080 1.00 94.50 99 LEU A CA 1
ATOM 713 C C . LEU A 1 99 ? 5.718 -20.932 -12.979 1.00 94.50 99 LEU A C 1
ATOM 715 O O . LEU A 1 99 ? 6.494 -20.624 -13.885 1.00 94.50 99 LEU A O 1
ATOM 719 N N . LEU A 1 100 ? 6.107 -21.645 -11.920 1.00 95.88 100 LEU A N 1
ATOM 720 C CA . LEU A 1 100 ? 7.481 -22.111 -11.730 1.00 95.88 100 LEU A CA 1
ATOM 721 C C . LEU A 1 100 ? 7.881 -23.150 -12.786 1.00 95.88 100 LEU A C 1
ATOM 723 O O . LEU A 1 100 ? 8.983 -23.084 -13.324 1.00 95.88 100 LEU A O 1
ATOM 727 N N . GLY A 1 101 ? 6.971 -24.043 -13.177 1.00 95.00 101 GLY A N 1
ATOM 728 C CA . GLY A 1 101 ? 7.184 -24.992 -14.270 1.00 95.00 101 GLY A CA 1
ATOM 729 C C . GLY A 1 101 ? 7.353 -24.304 -15.628 1.00 95.00 101 GLY A C 1
ATOM 730 O O . GLY A 1 101 ? 8.207 -24.700 -16.425 1.00 95.00 101 GLY A O 1
ATOM 731 N N . ALA A 1 102 ? 6.595 -23.236 -15.897 1.00 96.12 102 ALA A N 1
ATOM 732 C CA . ALA A 1 102 ? 6.790 -22.412 -17.090 1.00 96.12 102 ALA A CA 1
ATOM 733 C C . ALA A 1 102 ? 8.136 -21.671 -17.056 1.00 96.12 102 ALA A C 1
ATOM 735 O O . ALA A 1 102 ? 8.840 -21.638 -18.067 1.00 96.12 102 ALA A O 1
ATOM 736 N N . ALA A 1 103 ? 8.525 -21.134 -15.897 1.00 95.69 103 ALA A N 1
ATOM 737 C CA . ALA A 1 103 ? 9.823 -20.496 -15.705 1.00 95.69 103 ALA A CA 1
ATOM 738 C C . ALA A 1 103 ? 10.980 -21.481 -15.935 1.00 95.69 103 ALA A C 1
ATOM 740 O O . ALA A 1 103 ? 11.942 -21.139 -16.620 1.00 95.69 103 ALA A O 1
ATOM 741 N N . LEU A 1 104 ? 10.861 -22.718 -15.447 1.00 96.69 104 LEU A N 1
ATOM 742 C CA . LEU A 1 104 ? 11.859 -23.766 -15.657 1.00 96.69 104 LEU A CA 1
ATOM 743 C C . LEU A 1 104 ? 12.009 -24.100 -17.148 1.00 96.69 104 LEU A C 1
ATOM 745 O O . LEU A 1 104 ? 13.126 -24.114 -17.661 1.00 96.69 104 LEU A O 1
ATOM 749 N N . ARG A 1 105 ? 10.895 -24.250 -17.882 1.00 96.25 105 ARG A N 1
ATOM 750 C CA . ARG A 1 105 ? 10.920 -24.457 -19.344 1.00 96.25 105 ARG A CA 1
ATOM 751 C C . ARG A 1 105 ? 11.558 -23.289 -20.095 1.00 96.25 105 ARG A C 1
ATOM 753 O O . ARG A 1 105 ? 12.294 -23.508 -21.057 1.00 96.25 105 ARG A O 1
ATOM 760 N N . LEU A 1 106 ? 11.288 -22.051 -19.677 1.00 95.31 106 LEU A N 1
ATOM 761 C CA . LEU A 1 106 ? 11.925 -20.867 -20.258 1.00 95.31 106 LEU A CA 1
ATOM 762 C C . LEU A 1 106 ? 13.434 -20.887 -20.013 1.00 95.31 106 LEU A C 1
ATOM 764 O O . LEU A 1 106 ? 14.197 -20.714 -20.959 1.00 95.31 106 LEU A O 1
ATOM 768 N N . VAL A 1 107 ? 13.869 -21.163 -18.782 1.00 96.31 107 VAL A N 1
ATOM 769 C CA . VAL A 1 107 ? 15.293 -21.261 -18.439 1.00 96.31 107 VAL A CA 1
ATOM 770 C C . VAL A 1 107 ? 15.991 -22.355 -19.247 1.00 96.31 107 VAL A C 1
ATOM 772 O O . VAL A 1 107 ? 17.083 -22.119 -19.748 1.00 96.31 107 VAL A O 1
ATOM 775 N N . GLU A 1 108 ? 15.358 -23.509 -19.452 1.00 94.75 108 GLU A N 1
ATOM 776 C CA . GLU A 1 108 ? 15.917 -24.580 -20.289 1.00 94.75 108 GLU A CA 1
ATOM 777 C C . GLU A 1 108 ? 16.010 -24.192 -21.772 1.00 94.75 108 GLU A C 1
ATOM 779 O O . GLU A 1 108 ? 16.966 -24.567 -22.449 1.00 94.75 108 GLU A O 1
ATOM 784 N N . THR A 1 109 ? 15.057 -23.399 -22.270 1.00 95.38 109 THR A N 1
ATOM 785 C CA . THR A 1 109 ? 15.035 -22.936 -23.668 1.00 95.38 109 THR A CA 1
ATOM 786 C C . THR A 1 109 ? 16.076 -21.842 -23.934 1.00 95.38 109 THR A C 1
ATOM 788 O O . THR A 1 109 ? 16.629 -21.771 -25.029 1.00 95.38 109 THR A O 1
ATOM 791 N N . TYR A 1 110 ? 16.361 -20.992 -22.943 1.00 90.25 110 TYR A N 1
ATOM 792 C CA . TYR A 1 110 ? 17.261 -19.839 -23.075 1.00 90.25 110 TYR A CA 1
ATOM 793 C C . TYR A 1 110 ? 18.763 -20.178 -22.971 1.00 90.25 110 TYR A C 1
ATOM 795 O O . TYR A 1 110 ? 19.597 -19.289 -23.131 1.00 90.25 110 TYR A O 1
ATOM 803 N N . GLY A 1 111 ? 19.128 -21.444 -22.750 1.00 87.25 111 GLY A N 1
ATOM 804 C CA . GLY A 1 111 ? 20.516 -21.894 -22.580 1.00 87.25 111 GLY A CA 1
ATOM 805 C C . GLY A 1 111 ? 20.851 -22.230 -21.124 1.00 87.25 111 GLY A C 1
ATOM 806 O O . GLY A 1 111 ? 20.068 -21.975 -20.213 1.00 87.25 111 GLY A O 1
ATOM 807 N N . SER A 1 112 ? 22.009 -22.852 -20.872 1.00 86.12 112 SER A N 1
ATOM 808 C CA . SER A 1 112 ? 22.332 -23.365 -19.534 1.00 86.12 112 SER A CA 1
ATOM 809 C C . SER A 1 112 ? 22.564 -22.229 -18.527 1.00 86.12 112 SER A C 1
ATOM 811 O O . SER A 1 112 ? 23.679 -21.732 -18.381 1.00 86.12 112 SER A O 1
ATOM 813 N N . MET A 1 113 ? 21.519 -21.849 -17.792 1.00 94.25 113 MET A N 1
ATOM 814 C CA . MET A 1 113 ? 21.605 -20.990 -16.609 1.00 94.25 113 MET A CA 1
ATOM 815 C C . MET A 1 113 ? 21.473 -21.849 -15.338 1.00 94.25 113 MET A C 1
ATOM 817 O O . MET A 1 113 ? 20.406 -21.870 -14.720 1.00 94.25 113 MET A O 1
ATOM 821 N N . PRO A 1 114 ? 22.533 -22.568 -14.912 1.00 93.25 114 PRO A N 1
ATOM 822 C CA . PRO A 1 114 ? 22.444 -23.554 -13.830 1.00 93.25 114 PRO A CA 1
ATOM 823 C C . PRO A 1 114 ? 22.021 -22.936 -12.492 1.00 93.25 114 PRO A C 1
ATOM 825 O O . PRO A 1 114 ? 21.281 -23.555 -11.736 1.00 93.25 114 PRO A O 1
ATOM 828 N N . ARG A 1 115 ? 22.424 -21.687 -12.220 1.00 94.94 115 ARG A N 1
ATOM 829 C CA . ARG A 1 115 ? 22.039 -20.968 -10.998 1.00 94.94 115 ARG A CA 1
ATOM 830 C C . ARG A 1 115 ? 20.555 -20.597 -10.978 1.00 94.94 115 ARG A C 1
ATOM 832 O O . ARG A 1 115 ? 19.914 -20.733 -9.943 1.00 94.94 115 ARG A O 1
ATOM 839 N N . ALA A 1 116 ? 20.016 -20.138 -12.110 1.00 94.88 116 ALA A N 1
ATOM 840 C CA . ALA A 1 116 ? 18.594 -19.817 -12.224 1.00 94.88 116 ALA A CA 1
ATOM 841 C C . ALA A 1 116 ? 17.743 -21.090 -12.152 1.00 94.88 116 ALA A C 1
ATOM 843 O O . ALA A 1 116 ? 16.733 -21.102 -11.458 1.00 94.88 116 ALA A O 1
ATOM 844 N N . LYS A 1 117 ? 18.195 -22.169 -12.804 1.00 97.12 117 LYS A N 1
ATOM 845 C CA . LYS A 1 117 ? 17.544 -23.478 -12.742 1.00 97.12 117 LYS A CA 1
ATOM 846 C C . LYS A 1 117 ? 17.462 -24.005 -11.305 1.00 97.12 117 LYS A C 1
ATOM 848 O O . LYS A 1 117 ? 16.359 -24.242 -10.835 1.00 97.12 117 LYS A O 1
ATOM 853 N N . SER A 1 118 ? 18.592 -24.068 -10.596 1.00 97.12 118 SER A N 1
ATOM 854 C CA . SER A 1 118 ? 18.637 -24.503 -9.190 1.00 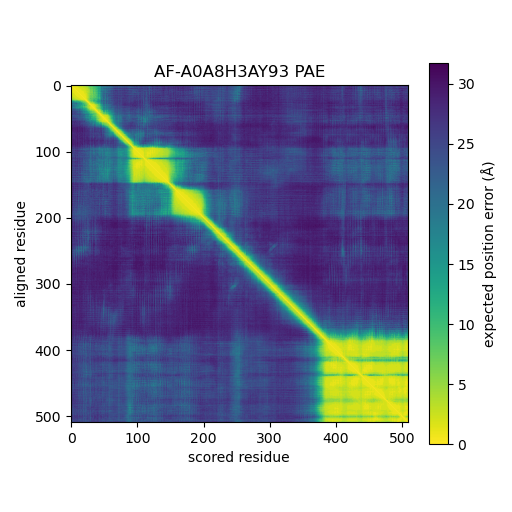97.12 118 SER A CA 1
ATOM 855 C C . SER A 1 118 ? 17.743 -23.649 -8.286 1.00 97.12 118 SER A C 1
ATOM 857 O O . SER A 1 118 ? 17.055 -24.185 -7.431 1.00 97.12 118 SER A O 1
ATOM 859 N N . HIS A 1 119 ? 17.679 -22.332 -8.500 1.00 97.19 119 HIS A N 1
ATOM 860 C CA . HIS A 1 119 ? 16.784 -21.477 -7.719 1.00 97.19 119 HIS A CA 1
ATOM 861 C C . HIS A 1 119 ? 15.296 -21.765 -7.982 1.00 97.19 119 HIS A C 1
ATOM 863 O O . HIS A 1 119 ? 14.487 -21.713 -7.059 1.00 97.19 119 HIS A O 1
ATOM 869 N N . ILE A 1 120 ? 14.910 -22.037 -9.233 1.00 96.88 120 ILE A N 1
ATOM 870 C CA . ILE A 1 120 ? 13.522 -22.389 -9.572 1.00 96.88 120 ILE A CA 1
ATOM 871 C C . ILE A 1 120 ? 13.158 -23.760 -8.990 1.00 96.88 120 ILE A C 1
ATOM 873 O O . ILE A 1 120 ? 12.049 -23.923 -8.489 1.00 96.88 120 ILE A O 1
ATOM 877 N N . GLU A 1 121 ? 14.092 -24.712 -9.010 1.00 97.38 121 GLU A N 1
ATOM 878 C CA . GLU A 1 121 ? 13.944 -26.022 -8.362 1.00 97.38 121 GLU A CA 1
ATOM 879 C C . GLU A 1 121 ? 13.742 -25.868 -6.842 1.00 97.38 121 GLU A C 1
ATOM 881 O O . GLU A 1 121 ? 12.743 -26.353 -6.319 1.00 97.38 121 GLU A O 1
ATOM 886 N N . ASP A 1 122 ? 14.564 -25.066 -6.156 1.00 97.81 122 ASP A N 1
ATOM 887 C CA . ASP A 1 122 ? 14.392 -24.772 -4.722 1.00 97.81 122 ASP A CA 1
ATOM 888 C C . ASP A 1 122 ? 13.031 -24.123 -4.394 1.00 97.81 122 ASP A C 1
ATOM 890 O O . ASP A 1 122 ? 12.498 -24.280 -3.290 1.00 97.81 122 ASP A O 1
ATOM 894 N N . MET A 1 123 ? 12.485 -23.318 -5.314 1.00 96.50 123 MET A N 1
ATOM 895 C CA . MET A 1 123 ? 11.159 -22.713 -5.154 1.00 96.50 123 MET A CA 1
ATOM 896 C C . MET A 1 123 ? 10.034 -23.731 -5.354 1.00 96.50 123 MET A C 1
ATOM 898 O O . MET A 1 123 ? 9.042 -23.656 -4.632 1.00 96.50 123 MET A O 1
ATOM 902 N N . LEU A 1 124 ? 10.183 -24.668 -6.297 1.00 96.94 124 LEU A N 1
ATOM 903 C CA . LEU A 1 124 ? 9.247 -25.781 -6.494 1.00 96.94 124 LEU A CA 1
ATOM 904 C C . LEU A 1 124 ? 9.210 -26.682 -5.256 1.00 96.94 124 LEU A C 1
ATOM 906 O O . LEU A 1 124 ? 8.127 -27.000 -4.768 1.00 96.94 124 LEU A O 1
ATOM 910 N N . ASP A 1 125 ? 10.375 -27.004 -4.694 1.00 97.38 125 ASP A N 1
ATOM 911 C CA . ASP A 1 125 ? 10.473 -27.805 -3.473 1.00 97.38 125 ASP A CA 1
ATOM 912 C C . ASP A 1 125 ? 9.758 -27.113 -2.304 1.00 97.38 125 ASP A C 1
ATOM 914 O O . ASP A 1 125 ? 8.875 -27.704 -1.677 1.00 97.38 125 ASP A O 1
ATOM 918 N N . ARG A 1 126 ? 10.032 -25.820 -2.072 1.00 95.81 126 ARG A N 1
ATOM 919 C CA . ARG A 1 126 ? 9.348 -25.028 -1.031 1.00 95.81 126 ARG A CA 1
ATOM 920 C C . ARG A 1 126 ? 7.840 -24.904 -1.251 1.00 95.81 126 ARG A C 1
ATOM 922 O O . ARG A 1 126 ? 7.082 -24.934 -0.283 1.00 95.81 126 ARG A O 1
ATOM 929 N N . ALA A 1 127 ? 7.392 -24.753 -2.497 1.00 94.25 127 ALA A N 1
ATOM 930 C CA . ALA A 1 127 ? 5.968 -24.698 -2.818 1.00 94.25 127 ALA A CA 1
ATOM 931 C C . ALA A 1 127 ? 5.274 -26.038 -2.519 1.00 94.25 127 ALA A C 1
ATOM 933 O O . ALA A 1 127 ? 4.174 -26.049 -1.963 1.00 94.25 127 ALA A O 1
ATOM 934 N N . SER A 1 128 ? 5.933 -27.162 -2.815 1.00 95.44 128 SER A N 1
ATOM 935 C CA . SER A 1 128 ? 5.413 -28.500 -2.513 1.00 95.44 128 SER A CA 1
ATOM 936 C C . SER A 1 128 ? 5.349 -28.783 -1.005 1.00 95.44 128 SER A C 1
ATOM 938 O O . SER A 1 128 ? 4.343 -29.303 -0.519 1.00 95.44 128 SER A O 1
ATOM 940 N N . GLU A 1 129 ? 6.361 -28.356 -0.240 1.00 97.12 129 GLU A N 1
ATOM 941 C CA . GLU A 1 129 ? 6.380 -28.452 1.224 1.00 97.12 129 GLU A CA 1
ATOM 942 C C . GLU A 1 129 ? 5.236 -27.639 1.846 1.00 97.12 129 GLU A C 1
ATOM 944 O O . GLU A 1 129 ? 4.519 -28.131 2.720 1.00 97.12 129 GLU A O 1
ATOM 949 N N . ALA A 1 130 ? 5.012 -26.415 1.355 1.00 94.56 130 ALA A N 1
ATOM 950 C CA . ALA A 1 130 ? 3.918 -25.569 1.817 1.00 94.56 130 ALA A CA 1
ATOM 951 C C . ALA A 1 130 ? 2.546 -26.222 1.584 1.00 94.56 130 ALA A C 1
ATOM 953 O O . ALA A 1 130 ? 1.717 -26.214 2.492 1.00 94.56 130 ALA A O 1
ATOM 954 N N . ARG A 1 131 ? 2.316 -26.850 0.422 1.00 93.06 131 ARG A N 1
ATOM 955 C CA . ARG A 1 131 ? 1.066 -27.585 0.147 1.00 93.06 131 ARG A CA 1
ATOM 956 C C . ARG A 1 131 ? 0.899 -28.807 1.029 1.00 93.06 131 ARG A C 1
ATOM 958 O O . ARG A 1 131 ? -0.185 -29.013 1.556 1.00 93.06 131 ARG A O 1
ATOM 965 N N . SER A 1 132 ? 1.960 -29.593 1.221 1.00 96.56 132 SER A N 1
ATOM 966 C CA . SER A 1 132 ? 1.911 -30.747 2.124 1.00 96.56 132 SER A CA 1
ATOM 967 C C . SER A 1 132 ? 1.552 -30.317 3.544 1.00 96.56 132 SER A C 1
ATOM 969 O O . SER A 1 132 ? 0.809 -31.017 4.224 1.00 96.56 132 SER A O 1
ATOM 971 N N . ARG A 1 133 ? 2.057 -29.162 3.989 1.00 97.50 133 ARG A N 1
ATOM 972 C CA . ARG A 1 133 ? 1.725 -28.598 5.296 1.00 97.50 133 ARG A CA 1
ATOM 973 C C . ARG A 1 133 ? 0.283 -28.102 5.368 1.00 97.50 133 ARG A C 1
ATOM 975 O O . ARG A 1 133 ? -0.354 -28.312 6.391 1.00 97.50 133 ARG A O 1
ATOM 982 N N . ILE A 1 134 ? -0.214 -27.443 4.321 1.00 93.88 134 ILE A N 1
ATOM 983 C CA . ILE A 1 134 ? -1.613 -26.997 4.247 1.00 93.88 134 ILE A CA 1
ATOM 984 C C . ILE A 1 134 ? -2.548 -28.206 4.279 1.00 93.88 134 ILE A C 1
ATOM 986 O O . ILE A 1 134 ? -3.427 -28.239 5.124 1.00 93.88 134 ILE A O 1
ATOM 990 N N . SER A 1 135 ? -2.286 -29.230 3.464 1.00 96.12 135 SER A N 1
ATOM 991 C CA . SER A 1 135 ? -3.066 -30.474 3.449 1.00 96.12 135 SER A CA 1
ATOM 992 C C . SER A 1 135 ? -3.084 -31.158 4.816 1.00 96.12 135 SER A C 1
ATOM 994 O O . SER A 1 135 ? -4.139 -31.580 5.261 1.00 96.12 135 SER A O 1
ATOM 996 N N . LEU A 1 136 ? -1.946 -31.219 5.518 1.00 97.81 136 LEU A N 1
ATOM 997 C CA . LEU A 1 136 ? -1.895 -31.787 6.869 1.00 97.81 136 LEU A CA 1
ATOM 998 C C . LEU A 1 136 ? -2.761 -30.987 7.856 1.00 97.81 136 LEU A C 1
ATOM 1000 O O . LEU A 1 136 ? -3.450 -31.575 8.681 1.00 97.81 136 LEU A O 1
ATOM 1004 N N . LEU A 1 137 ? -2.741 -29.654 7.769 1.00 96.44 137 LEU A N 1
ATOM 1005 C CA . LEU A 1 137 ? -3.582 -28.793 8.608 1.00 96.44 137 LEU A CA 1
ATOM 1006 C C . LEU A 1 137 ? -5.069 -28.906 8.250 1.00 96.44 137 LEU A C 1
ATOM 1008 O O . LEU A 1 137 ? -5.911 -28.797 9.133 1.00 96.44 137 LEU A O 1
ATOM 1012 N N . GLU A 1 138 ? -5.397 -29.107 6.975 1.00 94.81 138 GLU A N 1
ATOM 1013 C CA . GLU A 1 138 ? -6.766 -29.368 6.523 1.00 94.81 138 GLU A CA 1
ATOM 1014 C C . GLU A 1 138 ? -7.270 -30.714 7.053 1.00 94.81 138 GLU A C 1
ATOM 1016 O O . GLU A 1 138 ? -8.370 -30.757 7.600 1.00 94.81 138 GLU A O 1
ATOM 1021 N N . ASP A 1 139 ? -6.442 -31.763 7.001 1.00 97.38 139 ASP A N 1
ATOM 1022 C CA . ASP A 1 139 ? -6.743 -33.072 7.589 1.00 97.38 139 ASP A CA 1
ATOM 1023 C C . ASP A 1 139 ? -6.933 -32.970 9.116 1.00 97.38 139 ASP A C 1
ATOM 1025 O O . ASP A 1 139 ? -7.868 -33.551 9.659 1.00 97.38 139 ASP A O 1
ATOM 1029 N N . GLU A 1 140 ? -6.094 -32.197 9.820 1.00 96.81 140 GLU A N 1
ATOM 1030 C CA . GLU A 1 140 ? -6.222 -31.961 11.269 1.00 96.81 140 GLU A CA 1
ATOM 1031 C C . GLU A 1 140 ? -7.503 -31.180 11.605 1.00 96.81 140 GLU A C 1
ATOM 1033 O O . GLU A 1 140 ? -8.194 -31.495 12.574 1.00 96.81 140 GLU A O 1
ATOM 1038 N N . LEU A 1 141 ? -7.869 -30.183 10.792 1.00 93.88 141 LEU A N 1
ATOM 1039 C CA . LEU A 1 141 ? -9.132 -29.457 10.943 1.00 93.88 141 LEU A CA 1
ATOM 1040 C C . LEU A 1 141 ? -10.343 -30.349 10.655 1.00 93.88 141 LEU A C 1
ATOM 1042 O O . LEU A 1 141 ? -11.359 -30.226 11.339 1.00 93.88 141 LEU A O 1
ATOM 1046 N N . GLU A 1 142 ? -10.257 -31.238 9.667 1.00 95.62 142 GLU A N 1
ATOM 1047 C CA . GLU A 1 142 ? -11.310 -32.203 9.360 1.00 95.62 142 GLU A CA 1
ATOM 1048 C C . GLU A 1 142 ? -11.427 -33.271 10.458 1.00 95.62 142 GLU A C 1
ATOM 1050 O O . GLU A 1 142 ? -12.540 -33.611 10.862 1.00 95.62 142 GLU A O 1
ATOM 1055 N N . GLU A 1 143 ? -10.308 -33.740 11.016 1.00 95.00 143 GLU A N 1
ATOM 1056 C CA . GLU A 1 143 ? -10.289 -34.624 12.181 1.00 95.00 143 GLU A CA 1
ATOM 1057 C C . GLU A 1 143 ? -10.923 -33.940 13.394 1.00 95.00 143 GLU A C 1
ATOM 1059 O O . GLU A 1 143 ? -11.797 -34.532 14.017 1.00 95.00 143 GLU A O 1
ATOM 1064 N N . LEU A 1 144 ? -10.573 -32.684 13.690 1.00 89.56 144 LEU A N 1
ATOM 1065 C CA . LEU A 1 144 ? -11.187 -31.914 14.778 1.00 89.56 144 LEU A CA 1
ATOM 1066 C C . LEU A 1 144 ? -12.688 -31.706 14.560 1.00 89.56 144 LEU A C 1
ATOM 1068 O O . LEU A 1 144 ? -13.469 -31.856 15.497 1.00 89.56 144 LEU A O 1
ATOM 1072 N N . LYS A 1 145 ? -13.101 -31.423 13.323 1.00 88.94 145 LYS A N 1
ATOM 1073 C CA . LYS A 1 145 ? -14.510 -31.264 12.950 1.00 88.94 145 LYS A CA 1
ATOM 1074 C C . LYS A 1 145 ? -15.302 -32.569 13.084 1.00 88.94 145 LYS A C 1
ATOM 1076 O O . LYS A 1 145 ? -16.468 -32.537 13.459 1.00 88.94 145 LYS A O 1
ATOM 1081 N N . ASN A 1 146 ? -14.686 -33.711 12.785 1.00 90.94 146 ASN A N 1
ATOM 1082 C CA . ASN A 1 146 ? -15.308 -35.032 12.919 1.00 90.94 146 ASN A CA 1
ATOM 1083 C C . ASN A 1 146 ? -15.247 -35.572 14.358 1.00 90.94 146 ASN A C 1
ATOM 1085 O O . ASN A 1 146 ? -16.110 -36.349 14.769 1.00 90.94 146 ASN A O 1
ATOM 1089 N N . ALA A 1 147 ? -14.225 -35.179 15.119 1.00 87.88 147 ALA A N 1
ATOM 1090 C CA . ALA A 1 147 ? -14.034 -35.531 16.520 1.00 87.88 147 ALA A CA 1
ATOM 1091 C C . ALA A 1 147 ? -14.876 -34.673 17.469 1.00 87.88 147 ALA A C 1
ATOM 1093 O O . ALA A 1 147 ? -14.915 -34.986 18.656 1.00 87.88 147 ALA A O 1
ATOM 1094 N N . GLU A 1 148 ? -15.549 -33.628 16.980 1.00 73.94 148 GLU A N 1
ATOM 1095 C CA . GLU A 1 148 ? -16.567 -32.881 17.715 1.00 73.94 148 GLU A CA 1
ATOM 1096 C C . GLU A 1 148 ? -17.889 -33.681 17.684 1.00 73.94 148 GLU A C 1
ATOM 1098 O O . GLU A 1 148 ? -18.615 -33.657 16.686 1.00 73.94 148 GLU A O 1
ATOM 1103 N N . PRO A 1 149 ? -18.219 -34.474 18.728 1.00 67.56 149 PRO A N 1
ATOM 1104 C CA . PRO A 1 149 ? -19.439 -35.265 18.722 1.00 67.56 149 PRO A CA 1
ATOM 1105 C C . PRO A 1 149 ? -20.653 -34.330 18.709 1.00 67.56 149 PRO A C 1
ATOM 1107 O O . PRO A 1 149 ? -20.770 -33.438 19.547 1.00 67.56 149 PRO A O 1
ATOM 1110 N N . ALA A 1 150 ? -21.588 -34.593 17.797 1.00 59.50 150 ALA A N 1
ATOM 1111 C CA . ALA A 1 150 ? -22.803 -33.823 17.518 1.00 59.50 150 ALA A CA 1
ATOM 1112 C C . ALA A 1 150 ? -23.849 -33.756 18.664 1.00 59.50 150 ALA A C 1
ATOM 1114 O O . ALA A 1 150 ? -25.048 -33.783 18.403 1.00 59.50 150 ALA A O 1
ATOM 1115 N N . SER A 1 151 ? -23.449 -33.718 19.939 1.00 53.41 151 SER A N 1
ATOM 1116 C CA . SER A 1 151 ? -24.384 -33.810 21.071 1.00 53.41 151 SER A CA 1
ATOM 1117 C C . SER A 1 151 ? -24.064 -32.923 22.278 1.00 53.41 151 SER A C 1
ATOM 1119 O O . SER A 1 151 ? -24.654 -33.119 23.341 1.00 53.41 151 SER A O 1
ATOM 1121 N N . ALA A 1 152 ? -23.202 -31.925 22.146 1.00 52.09 152 ALA A N 1
ATOM 1122 C CA . ALA A 1 152 ? -23.165 -30.846 23.120 1.00 52.09 152 ALA A CA 1
ATOM 1123 C C . ALA A 1 152 ? -23.131 -29.537 22.348 1.00 52.09 152 ALA A C 1
ATOM 1125 O O . ALA A 1 152 ? -22.089 -29.133 21.844 1.00 52.09 152 ALA A O 1
ATOM 1126 N N . GLU A 1 153 ? -24.302 -28.909 22.233 1.00 51.06 153 GLU A N 1
ATOM 1127 C CA . GLU A 1 153 ? -24.400 -27.459 22.102 1.00 51.06 153 GLU A CA 1
ATOM 1128 C C . GLU A 1 153 ? -23.300 -26.870 22.997 1.00 51.06 153 GLU A C 1
ATOM 1130 O O . GLU A 1 153 ? -23.293 -27.197 24.190 1.00 51.06 153 GLU A O 1
ATOM 1135 N N . PRO A 1 154 ? -22.296 -26.158 22.447 1.00 57.16 154 PRO A N 1
ATOM 1136 C CA . PRO A 1 154 ? -21.238 -25.603 23.265 1.00 57.16 154 PRO A CA 1
ATOM 1137 C C . PRO A 1 154 ? -21.945 -24.687 24.249 1.00 57.16 154 PRO A C 1
ATOM 1139 O O . PRO A 1 154 ? -22.455 -23.641 23.849 1.00 57.16 154 PRO A O 1
ATOM 1142 N N . GLU A 1 155 ? -22.066 -25.134 25.505 1.00 57.59 155 GLU A N 1
ATOM 1143 C CA . GLU A 1 155 ? -22.549 -24.315 26.602 1.00 57.59 155 GLU A CA 1
ATOM 1144 C C . GLU A 1 155 ? -21.677 -23.078 26.543 1.00 57.59 155 GLU A C 1
ATOM 1146 O O . GLU A 1 155 ? -20.493 -23.142 26.881 1.00 57.59 155 GLU A O 1
ATOM 1151 N N . ILE A 1 156 ? -22.240 -22.001 25.990 1.00 60.66 156 ILE A N 1
ATOM 1152 C CA . ILE A 1 156 ? -21.565 -20.725 25.832 1.00 60.66 156 ILE A CA 1
ATOM 1153 C C . ILE A 1 156 ? -21.042 -20.449 27.233 1.00 60.66 156 ILE A C 1
ATOM 1155 O O . ILE A 1 156 ? -21.877 -20.340 28.146 1.00 60.66 156 ILE A O 1
ATOM 1159 N N . PRO A 1 157 ? -19.711 -20.502 27.445 1.00 62.44 157 PRO A N 1
ATOM 1160 C CA . PRO A 1 157 ? -19.153 -20.500 28.779 1.00 62.44 157 PRO A CA 1
ATOM 1161 C C . PRO A 1 157 ? -19.768 -19.306 29.472 1.00 62.44 157 PRO A C 1
ATOM 1163 O O . PRO A 1 157 ? -19.750 -18.197 28.937 1.00 62.44 157 PRO A O 1
ATOM 1166 N N . SER A 1 158 ? -20.445 -19.584 30.589 1.00 76.12 158 SER A N 1
ATOM 1167 C CA . SER A 1 158 ?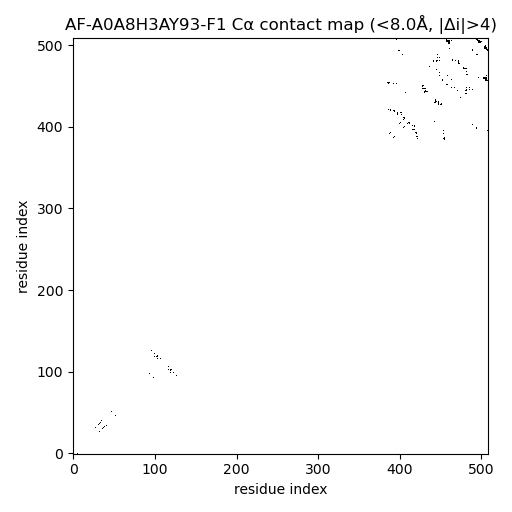 -21.222 -18.589 31.319 1.00 76.12 158 SER A CA 1
ATOM 1168 C C . SER A 1 158 ? -20.427 -17.294 31.345 1.00 76.12 158 SER A C 1
ATOM 1170 O O . SER A 1 158 ? -19.236 -17.336 31.634 1.00 76.12 158 SER A O 1
ATOM 1172 N N . LEU A 1 159 ? -21.049 -16.155 31.041 1.00 81.19 159 LEU A N 1
ATOM 1173 C CA . LEU A 1 159 ? -20.387 -14.841 30.961 1.00 81.19 159 LEU A CA 1
ATOM 1174 C C . LEU A 1 159 ? -19.408 -14.576 32.129 1.00 81.19 159 LEU A C 1
ATOM 1176 O O . LEU A 1 159 ? -18.403 -13.889 31.977 1.00 81.19 159 LEU A O 1
ATOM 1180 N N . LYS A 1 160 ? -19.669 -15.180 33.296 1.00 87.56 160 LYS A N 1
ATOM 1181 C CA . LYS A 1 160 ? -18.793 -15.163 34.476 1.00 87.56 160 LYS A CA 1
ATOM 1182 C C . LYS A 1 160 ? -17.481 -15.938 34.317 1.00 87.56 160 LYS A C 1
ATOM 1184 O O . LYS A 1 160 ? -16.467 -15.537 34.883 1.00 87.56 160 LYS A O 1
ATOM 1189 N N . ASP A 1 161 ? -17.486 -17.066 33.625 1.00 87.25 161 ASP A N 1
ATOM 1190 C CA . ASP A 1 161 ? -16.290 -17.846 33.322 1.00 87.25 161 ASP A CA 1
ATOM 1191 C C . ASP A 1 161 ? -15.459 -17.187 32.218 1.00 87.25 161 ASP A C 1
ATOM 1193 O O . ASP A 1 161 ? -14.236 -17.146 32.345 1.00 87.25 161 ASP A O 1
ATOM 1197 N N . GLU A 1 162 ? -16.086 -16.551 31.224 1.00 82.62 162 GLU A N 1
ATOM 1198 C CA . GLU A 1 162 ? -15.368 -15.687 30.276 1.00 82.62 162 GLU A CA 1
ATOM 1199 C C . GLU A 1 162 ? -14.719 -14.490 30.982 1.00 82.62 162 GLU A C 1
ATOM 1201 O O . GLU A 1 162 ? -13.531 -14.238 30.787 1.00 82.62 162 GLU A O 1
ATOM 1206 N N . GLU A 1 163 ? -15.435 -13.812 31.885 1.00 91.50 163 GLU A N 1
ATOM 1207 C CA . GLU A 1 163 ? -14.876 -12.721 32.694 1.00 91.50 163 GLU A CA 1
ATOM 1208 C C . GLU A 1 163 ? -13.665 -13.195 33.517 1.00 91.50 163 GLU A C 1
ATOM 1210 O O . GLU A 1 163 ? -12.630 -12.530 33.563 1.00 91.50 163 GLU A O 1
ATOM 1215 N N . ARG A 1 164 ? -13.724 -14.400 34.100 1.00 92.94 164 ARG A N 1
ATOM 1216 C CA . ARG A 1 164 ? -12.575 -15.002 34.802 1.00 92.94 164 ARG A CA 1
ATOM 1217 C C . ARG A 1 164 ? -11.399 -15.277 33.869 1.00 92.94 164 ARG A C 1
ATOM 1219 O O . ARG A 1 164 ? -10.250 -15.095 34.282 1.00 92.94 164 ARG A O 1
ATOM 1226 N N . VAL A 1 165 ? -11.655 -15.722 32.640 1.00 92.31 165 VAL A N 1
ATOM 1227 C CA . VAL A 1 165 ? -10.610 -15.950 31.633 1.00 92.31 165 VAL A CA 1
ATOM 1228 C C . VAL A 1 165 ? -9.978 -14.627 31.209 1.00 92.31 165 VAL A C 1
ATOM 1230 O O . VAL A 1 165 ? -8.749 -14.547 31.163 1.00 92.31 165 VAL A O 1
ATOM 1233 N N . VAL A 1 166 ? -10.776 -13.579 30.993 1.00 93.38 166 VAL A N 1
ATOM 1234 C CA . VAL A 1 166 ? -10.289 -12.232 30.664 1.00 93.38 166 VAL A CA 1
ATOM 1235 C C . VAL A 1 166 ? -9.433 -11.681 31.801 1.00 93.38 166 VAL A C 1
ATOM 1237 O O . VAL A 1 166 ? -8.281 -11.323 31.566 1.00 93.38 166 VAL A O 1
ATOM 1240 N N . VAL A 1 167 ? -9.904 -11.735 33.051 1.00 96.44 167 VAL A N 1
ATOM 1241 C CA . VAL A 1 167 ? -9.132 -11.290 34.227 1.00 96.44 167 VAL A CA 1
ATOM 1242 C C . VAL A 1 167 ? -7.820 -12.071 34.363 1.00 96.44 167 VAL A C 1
ATOM 1244 O O . VAL A 1 167 ? -6.769 -11.504 34.678 1.00 96.44 167 VAL A O 1
ATOM 1247 N N . LYS A 1 168 ? -7.836 -13.382 34.092 1.00 96.44 168 LYS A N 1
ATOM 1248 C CA . LYS A 1 168 ? -6.627 -14.217 34.109 1.00 96.44 168 LYS A CA 1
ATOM 1249 C C . LYS A 1 168 ? -5.654 -13.835 32.990 1.00 96.44 168 LYS A C 1
ATOM 1251 O O . LYS A 1 168 ? -4.450 -13.759 33.243 1.00 96.44 168 LYS A O 1
ATOM 1256 N N . MET A 1 169 ? -6.150 -13.585 31.779 1.00 95.69 169 MET A N 1
ATOM 1257 C CA . MET A 1 169 ? -5.347 -13.135 30.638 1.00 95.69 169 MET A CA 1
ATOM 1258 C C . MET A 1 169 ? -4.746 -11.750 30.886 1.00 95.69 169 MET A C 1
ATOM 1260 O O . MET A 1 169 ? -3.550 -11.561 30.677 1.00 95.69 169 MET A O 1
ATOM 1264 N N . GLU A 1 170 ? -5.514 -10.806 31.424 1.00 96.00 170 GLU A N 1
ATOM 1265 C CA . GLU A 1 170 ? -5.026 -9.479 31.809 1.00 96.00 170 GLU A CA 1
ATOM 1266 C C . GLU A 1 170 ? -3.951 -9.557 32.899 1.00 96.00 170 GLU A C 1
ATOM 1268 O O . GLU A 1 170 ? -2.920 -8.880 32.819 1.00 96.00 170 GLU A O 1
ATOM 1273 N N . ALA A 1 171 ? -4.132 -10.432 33.893 1.00 97.06 171 ALA A N 1
ATOM 1274 C CA . ALA A 1 171 ? -3.122 -10.688 34.914 1.00 97.06 171 ALA A CA 1
ATOM 1275 C C . ALA A 1 171 ? -1.828 -11.263 34.309 1.00 97.06 171 ALA A C 1
ATOM 1277 O O . ALA A 1 171 ? -0.732 -10.835 34.686 1.00 97.06 171 ALA A O 1
ATOM 1278 N N . GLN A 1 172 ? -1.931 -12.180 33.340 1.00 96.06 172 GLN A N 1
ATOM 1279 C CA . GLN A 1 172 ? -0.773 -12.707 32.608 1.00 96.06 172 GLN A CA 1
ATOM 1280 C C . GLN A 1 172 ? -0.077 -11.627 31.772 1.00 96.06 172 GLN A C 1
ATOM 1282 O O . GLN A 1 172 ? 1.151 -11.535 31.795 1.00 96.06 172 GLN A O 1
ATOM 1287 N N . LEU A 1 173 ? -0.836 -10.766 31.094 1.00 95.25 173 LEU A N 1
ATOM 1288 C CA . LEU A 1 173 ? -0.308 -9.665 30.286 1.00 95.25 173 LEU A CA 1
ATOM 1289 C C . LEU A 1 173 ? 0.439 -8.650 31.164 1.00 95.25 173 LEU A C 1
ATOM 1291 O O . LEU A 1 173 ? 1.552 -8.230 30.839 1.00 95.25 173 LEU A O 1
ATOM 1295 N N . ASN A 1 174 ? -0.113 -8.327 32.333 1.00 96.44 174 ASN A N 1
ATOM 1296 C CA . ASN A 1 174 ? 0.535 -7.471 33.324 1.00 96.44 174 ASN A CA 1
ATOM 1297 C C . ASN A 1 174 ? 1.791 -8.117 33.926 1.00 96.44 174 ASN A C 1
ATOM 1299 O O . ASN A 1 174 ? 2.807 -7.440 34.099 1.00 96.44 174 ASN A O 1
ATOM 1303 N N . ALA A 1 175 ? 1.771 -9.424 34.196 1.00 95.88 175 ALA A N 1
ATOM 1304 C CA . ALA A 1 175 ? 2.954 -10.154 34.646 1.00 95.88 175 ALA A CA 1
ATOM 1305 C C . ALA A 1 175 ? 4.063 -10.167 33.576 1.00 95.88 175 ALA A C 1
ATOM 1307 O O . ALA A 1 175 ? 5.232 -9.931 33.893 1.00 95.88 175 ALA A O 1
ATOM 1308 N N . ALA A 1 176 ? 3.707 -10.369 32.303 1.00 93.31 176 ALA A N 1
ATOM 1309 C CA . ALA A 1 176 ? 4.640 -10.325 31.181 1.00 93.31 176 ALA A CA 1
ATOM 1310 C C . ALA A 1 176 ? 5.245 -8.924 30.986 1.00 93.31 176 ALA A C 1
ATOM 1312 O O . ALA A 1 176 ? 6.459 -8.802 30.807 1.00 93.31 176 ALA A O 1
ATOM 1313 N N . ARG A 1 177 ? 4.434 -7.861 31.102 1.00 95.00 177 ARG A N 1
ATOM 1314 C CA . ARG A 1 177 ? 4.904 -6.463 31.068 1.00 95.00 177 ARG A CA 1
ATOM 1315 C C . ARG A 1 177 ? 5.903 -6.179 32.190 1.00 95.00 177 ARG A C 1
ATOM 1317 O O . ARG A 1 177 ? 7.008 -5.727 31.904 1.00 95.00 177 ARG A O 1
ATOM 1324 N N . ARG A 1 178 ? 5.586 -6.563 33.435 1.00 97.50 178 ARG A N 1
ATOM 1325 C CA . ARG A 1 178 ? 6.517 -6.443 34.573 1.00 97.50 178 ARG A CA 1
ATOM 1326 C C . ARG A 1 178 ? 7.828 -7.185 34.311 1.00 97.50 178 ARG A C 1
ATOM 1328 O O . ARG A 1 178 ? 8.897 -6.632 34.545 1.00 97.50 178 ARG A O 1
ATOM 1335 N N . ARG A 1 179 ? 7.772 -8.410 33.774 1.00 95.88 179 ARG A N 1
ATOM 1336 C CA . ARG A 1 179 ? 8.976 -9.189 33.442 1.00 95.88 179 ARG A CA 1
ATOM 1337 C C . ARG A 1 179 ? 9.836 -8.493 32.385 1.00 95.88 179 ARG A C 1
ATOM 1339 O O . ARG A 1 179 ? 11.048 -8.387 32.568 1.00 95.88 179 ARG A O 1
ATOM 1346 N N . ARG A 1 180 ? 9.228 -7.972 31.318 1.00 97.56 180 ARG A N 1
ATOM 1347 C CA . ARG A 1 180 ? 9.930 -7.183 30.295 1.00 97.56 180 ARG A CA 1
ATOM 1348 C C . ARG A 1 180 ? 10.619 -5.964 30.912 1.00 97.56 180 ARG A C 1
ATOM 1350 O O . ARG A 1 180 ? 11.788 -5.722 30.621 1.00 97.56 180 ARG A O 1
ATOM 1357 N N . ASP A 1 181 ? 9.929 -5.238 31.785 1.00 95.50 181 ASP A N 1
ATOM 1358 C CA . ASP A 1 181 ? 10.467 -4.026 32.404 1.00 95.50 181 ASP A CA 1
ATOM 1359 C C . ASP A 1 181 ? 11.629 -4.353 33.363 1.00 95.50 181 ASP A C 1
ATOM 1361 O O . ASP A 1 181 ? 12.660 -3.684 33.326 1.00 95.50 181 ASP A O 1
ATOM 1365 N N . THR A 1 182 ? 11.550 -5.457 34.121 1.00 96.81 182 THR A N 1
ATOM 1366 C CA . THR A 1 182 ? 12.688 -5.927 34.937 1.00 96.81 182 THR A CA 1
ATOM 1367 C C . THR A 1 182 ? 13.906 -6.322 34.101 1.00 96.81 182 THR A C 1
ATOM 1369 O O . THR A 1 182 ? 15.031 -5.999 34.476 1.00 96.81 182 THR A O 1
ATOM 1372 N N . LEU A 1 183 ? 13.712 -6.983 32.953 1.00 96.00 183 LEU A N 1
ATOM 1373 C CA . LEU A 1 183 ? 14.814 -7.322 32.047 1.00 96.00 183 LEU A CA 1
ATOM 1374 C C . LEU A 1 183 ? 15.442 -6.064 31.448 1.00 96.00 183 LEU A C 1
ATOM 1376 O O . LEU A 1 183 ? 16.663 -5.983 31.332 1.00 96.00 183 LEU A O 1
ATOM 1380 N N . ARG A 1 184 ? 14.623 -5.063 31.112 1.00 95.06 184 ARG A N 1
ATOM 1381 C CA . ARG A 1 184 ? 15.106 -3.774 30.613 1.00 95.06 184 ARG A CA 1
ATOM 1382 C C . ARG A 1 184 ? 15.967 -3.059 31.659 1.00 95.06 184 ARG A C 1
ATOM 1384 O O . ARG A 1 184 ? 17.046 -2.583 31.311 1.00 95.06 184 ARG A O 1
ATOM 1391 N N . GLU A 1 185 ? 15.552 -3.062 32.927 1.00 97.38 185 GLU A N 1
ATOM 1392 C CA . GLU A 1 185 ? 16.342 -2.499 34.031 1.00 97.38 185 GLU A CA 1
ATOM 1393 C C . GLU A 1 185 ? 17.645 -3.282 34.256 1.00 97.38 185 GLU A C 1
ATOM 1395 O O . GLU A 1 185 ? 18.702 -2.682 34.428 1.00 97.38 185 GLU A O 1
ATOM 1400 N N . GLN A 1 186 ? 17.623 -4.617 34.162 1.00 96.31 186 GLN A N 1
ATOM 1401 C CA . GLN A 1 186 ? 18.840 -5.435 34.260 1.00 96.31 186 GLN A CA 1
ATOM 1402 C C . GLN A 1 186 ? 19.827 -5.157 33.122 1.00 96.31 186 GLN A C 1
ATOM 1404 O O . GLN A 1 186 ? 21.035 -5.089 33.356 1.00 96.31 186 GLN A O 1
ATOM 1409 N N . VAL A 1 187 ? 19.338 -4.978 31.891 1.00 96.06 187 VAL A N 1
ATOM 1410 C CA . VAL A 1 187 ? 20.178 -4.596 30.748 1.00 96.06 187 VAL A CA 1
ATOM 1411 C C . VAL A 1 187 ? 20.782 -3.212 30.981 1.00 96.06 187 VAL A C 1
ATOM 1413 O O . VAL A 1 187 ? 21.994 -3.058 30.824 1.00 96.06 187 VAL A O 1
ATOM 1416 N N . ALA A 1 188 ? 19.986 -2.241 31.438 1.00 94.69 188 ALA A N 1
ATOM 1417 C CA . ALA A 1 188 ? 20.468 -0.902 31.776 1.00 94.69 188 ALA A CA 1
ATOM 1418 C C . ALA A 1 188 ? 21.505 -0.931 32.916 1.00 94.69 188 ALA A C 1
ATOM 1420 O O . ALA A 1 188 ? 22.549 -0.282 32.835 1.00 94.69 188 ALA A O 1
ATOM 1421 N N . GLN A 1 189 ? 21.278 -1.735 33.957 1.00 96.31 189 GLN A N 1
ATOM 1422 C CA . GLN A 1 189 ? 22.203 -1.897 35.078 1.00 96.31 189 GLN A CA 1
ATOM 1423 C C . GLN A 1 189 ? 23.504 -2.587 34.650 1.00 96.31 189 GLN A C 1
ATOM 1425 O O . GLN A 1 189 ? 24.586 -2.152 35.044 1.00 96.31 189 GLN A O 1
ATOM 1430 N N . LYS A 1 190 ? 23.433 -3.622 33.804 1.00 94.50 190 LYS A N 1
ATOM 1431 C CA . LYS A 1 190 ? 24.615 -4.300 33.250 1.00 94.50 190 LYS A CA 1
ATOM 1432 C C . LYS A 1 190 ? 25.413 -3.373 32.338 1.00 94.50 190 LYS A C 1
ATOM 1434 O O . LYS A 1 190 ? 26.641 -3.405 32.376 1.00 94.50 190 LYS A O 1
ATOM 1439 N N . GLN A 1 191 ? 24.740 -2.528 31.558 1.00 91.44 191 GLN A N 1
ATOM 1440 C CA . GLN A 1 191 ? 25.391 -1.480 30.773 1.00 91.44 191 GLN A CA 1
ATOM 1441 C C . GLN A 1 191 ? 26.107 -0.472 31.686 1.00 91.44 191 GLN A C 1
ATOM 1443 O O . GLN A 1 191 ? 27.296 -0.241 31.479 1.00 91.44 191 GLN A O 1
ATOM 1448 N N . ARG A 1 192 ? 25.455 0.018 32.756 1.00 91.69 192 ARG A N 1
ATOM 1449 C CA . ARG A 1 192 ? 26.081 0.905 33.761 1.00 91.69 192 ARG A CA 1
ATOM 1450 C C . ARG A 1 192 ? 27.285 0.263 34.462 1.00 91.69 192 ARG A C 1
ATOM 1452 O O . ARG A 1 192 ? 28.314 0.910 34.648 1.00 91.69 192 ARG A O 1
ATOM 1459 N N . ALA A 1 193 ? 27.188 -1.012 34.836 1.00 91.81 193 ALA A N 1
ATOM 1460 C CA . ALA A 1 193 ? 28.293 -1.740 35.461 1.00 91.81 193 ALA A CA 1
ATOM 1461 C C . ALA A 1 193 ? 29.463 -1.948 34.485 1.00 91.81 193 ALA A C 1
ATOM 1463 O O . ALA A 1 193 ? 30.622 -1.808 34.871 1.00 91.81 193 ALA A O 1
ATOM 1464 N N . ARG A 1 194 ? 29.175 -2.228 33.206 1.00 89.06 194 ARG A N 1
ATOM 1465 C CA . ARG A 1 194 ? 30.198 -2.395 32.166 1.00 89.06 194 ARG A CA 1
ATOM 1466 C C . ARG A 1 194 ? 30.935 -1.089 31.872 1.00 89.06 194 ARG A C 1
ATOM 1468 O O . ARG A 1 194 ? 32.146 -1.132 31.686 1.00 89.06 194 ARG A O 1
ATOM 1475 N N . SER A 1 195 ? 30.240 0.050 31.881 1.00 82.81 195 SER A N 1
ATOM 1476 C CA . SER A 1 195 ? 30.883 1.364 31.753 1.00 82.81 195 SER A CA 1
ATOM 1477 C C . SER A 1 195 ? 31.719 1.737 32.980 1.00 82.81 195 SER A C 1
ATOM 1479 O O . SER A 1 195 ? 32.756 2.370 32.832 1.00 82.81 195 SER A O 1
ATOM 1481 N N . ALA A 1 196 ? 31.322 1.318 34.188 1.00 86.50 196 ALA A N 1
ATOM 1482 C CA . ALA A 1 196 ? 32.085 1.595 35.410 1.00 86.50 196 ALA A CA 1
ATOM 1483 C C . ALA A 1 196 ? 33.350 0.725 35.552 1.00 86.50 196 ALA A C 1
ATOM 1485 O O . ALA A 1 196 ? 34.307 1.129 36.206 1.00 86.50 196 ALA A O 1
ATOM 1486 N N . ALA A 1 197 ? 33.357 -0.468 34.953 1.00 77.38 197 ALA A N 1
ATOM 1487 C CA . ALA A 1 197 ? 34.433 -1.445 35.087 1.00 77.38 197 ALA A CA 1
ATOM 1488 C C . ALA A 1 197 ? 35.473 -1.411 33.955 1.00 77.38 197 ALA A C 1
ATOM 1490 O O . ALA A 1 197 ? 36.298 -2.318 33.903 1.00 77.38 197 ALA A O 1
ATOM 1491 N N . GLN A 1 198 ? 35.467 -0.426 33.046 1.00 69.25 198 GLN A N 1
ATOM 1492 C CA . GLN A 1 198 ? 36.587 -0.256 32.114 1.00 69.25 198 GLN A CA 1
ATOM 1493 C C . GLN A 1 198 ? 37.747 0.460 32.825 1.00 69.25 198 GLN A C 1
ATOM 1495 O O . GLN A 1 198 ? 37.673 1.674 33.027 1.00 69.25 198 GLN A O 1
ATOM 1500 N N . PRO A 1 199 ? 38.828 -0.251 33.218 1.00 60.78 199 PRO A N 1
ATOM 1501 C CA . PRO A 1 199 ? 40.018 0.404 33.724 1.00 60.78 199 PRO A CA 1
ATOM 1502 C C . PRO A 1 199 ? 40.614 1.239 32.594 1.00 60.78 199 PRO A C 1
ATOM 1504 O O . PRO A 1 199 ? 40.855 0.751 31.488 1.00 60.78 199 PRO A O 1
ATOM 1507 N N . THR A 1 200 ? 40.851 2.512 32.881 1.00 56.72 200 THR A N 1
ATOM 1508 C CA . THR A 1 200 ? 41.581 3.439 32.024 1.00 56.72 200 THR A CA 1
ATOM 1509 C C . THR A 1 200 ? 42.994 2.904 31.790 1.00 56.72 200 THR A C 1
ATOM 1511 O O . THR A 1 200 ? 43.921 3.213 32.538 1.00 56.72 200 THR A O 1
ATOM 1514 N N . HIS A 1 201 ? 43.183 2.083 30.758 1.00 47.34 201 HIS A N 1
ATOM 1515 C CA . HIS A 1 201 ? 44.508 1.802 30.229 1.00 47.34 201 HIS A CA 1
ATOM 1516 C C . HIS A 1 201 ? 44.985 3.068 29.520 1.00 47.34 201 HIS A C 1
ATOM 1518 O O . HIS A 1 201 ? 44.679 3.318 28.357 1.00 47.34 201 HIS A O 1
ATOM 1524 N N . THR A 1 202 ? 45.711 3.898 30.264 1.00 46.78 202 THR A N 1
ATOM 1525 C CA . THR A 1 202 ? 46.475 5.031 29.751 1.00 46.78 202 THR A CA 1
ATOM 1526 C C . THR A 1 202 ? 47.536 4.501 28.785 1.00 46.78 202 THR A C 1
ATOM 1528 O O . THR A 1 202 ? 48.621 4.092 29.200 1.00 46.78 202 THR A O 1
ATOM 1531 N N . ILE A 1 203 ? 47.216 4.452 27.492 1.00 46.53 203 ILE A N 1
ATOM 1532 C CA . ILE A 1 203 ? 48.202 4.204 26.441 1.00 46.53 203 ILE A CA 1
ATOM 1533 C C . ILE A 1 203 ? 48.976 5.508 26.255 1.00 46.53 203 ILE A C 1
ATOM 1535 O O . ILE A 1 203 ? 48.512 6.450 25.619 1.00 46.53 203 ILE A O 1
ATOM 1539 N N . SER A 1 204 ? 50.158 5.559 26.862 1.00 43.34 204 SER A N 1
ATOM 1540 C CA . SER A 1 204 ? 51.158 6.595 26.640 1.00 43.34 204 SER A CA 1
ATOM 1541 C C . SER A 1 204 ? 51.558 6.614 25.162 1.00 43.34 204 SER A C 1
ATOM 1543 O O . SER A 1 204 ? 52.238 5.712 24.678 1.00 43.34 204 SER A O 1
ATOM 1545 N N . THR A 1 205 ? 51.135 7.649 24.444 1.00 38.97 205 THR A N 1
ATOM 1546 C CA . THR A 1 205 ? 51.590 8.015 23.097 1.00 38.97 205 THR A CA 1
ATOM 1547 C C . THR A 1 205 ? 53.106 8.254 23.072 1.00 38.97 205 THR A C 1
ATOM 1549 O O . THR A 1 205 ? 53.567 9.173 23.754 1.00 38.97 205 THR A O 1
ATOM 1552 N N . PRO A 1 206 ? 53.904 7.519 22.271 1.00 47.84 206 PRO A N 1
ATOM 1553 C CA . PRO A 1 206 ? 55.255 7.942 21.950 1.00 47.84 206 PRO A CA 1
ATOM 1554 C C . PRO A 1 206 ? 55.224 8.934 20.781 1.00 47.84 206 PRO A C 1
ATOM 1556 O O . PRO A 1 206 ? 54.813 8.629 19.663 1.00 47.84 206 PRO A O 1
ATOM 1559 N N . THR A 1 207 ? 55.696 10.139 21.070 1.00 49.91 207 THR A N 1
ATOM 1560 C CA . THR A 1 207 ? 56.153 11.152 20.119 1.00 49.91 207 THR A CA 1
ATOM 1561 C C . THR A 1 207 ? 57.132 10.556 19.103 1.00 49.91 207 THR A C 1
ATOM 1563 O O . THR A 1 207 ? 58.170 10.027 19.494 1.00 49.91 207 THR A O 1
ATOM 1566 N N . ALA A 1 208 ? 56.868 10.717 17.805 1.00 37.72 208 ALA A N 1
ATOM 1567 C CA . ALA A 1 208 ? 57.881 10.529 16.768 1.00 37.72 208 ALA A CA 1
ATOM 1568 C C . ALA A 1 208 ? 57.644 11.471 15.579 1.00 37.72 208 ALA A C 1
ATOM 1570 O O . ALA A 1 208 ? 56.933 11.169 14.624 1.00 37.72 208 ALA A O 1
ATOM 1571 N N . ALA A 1 209 ? 58.299 12.627 15.646 1.00 43.66 209 ALA A N 1
ATOM 1572 C CA . ALA A 1 209 ? 58.730 13.360 14.469 1.00 43.66 209 ALA A CA 1
ATOM 1573 C C . ALA A 1 209 ? 59.888 12.593 13.802 1.00 43.66 209 ALA A C 1
ATOM 1575 O O . ALA A 1 209 ? 60.810 12.205 14.513 1.00 43.66 209 ALA A O 1
ATOM 1576 N N . ALA A 1 210 ? 59.865 12.414 12.473 1.00 38.81 210 ALA A N 1
ATOM 1577 C CA . ALA A 1 210 ? 61.006 12.631 11.561 1.00 38.81 210 ALA A CA 1
ATOM 1578 C C . ALA A 1 210 ? 60.860 11.919 10.195 1.00 38.81 210 ALA A C 1
ATOM 1580 O O . ALA A 1 210 ? 60.792 10.701 10.108 1.00 38.81 210 ALA A O 1
ATOM 1581 N N . ARG A 1 211 ? 60.984 12.737 9.138 1.00 39.31 211 ARG A N 1
ATOM 1582 C CA . ARG A 1 211 ? 61.816 12.550 7.928 1.00 39.31 211 ARG A CA 1
ATOM 1583 C C . ARG A 1 211 ? 61.604 11.344 6.987 1.00 39.31 211 ARG A C 1
ATOM 1585 O O . ARG A 1 211 ? 62.070 10.241 7.220 1.00 39.31 211 ARG A O 1
ATOM 1592 N N . THR A 1 212 ? 61.109 11.688 5.792 1.00 42.09 212 THR A N 1
ATOM 1593 C CA . THR A 1 212 ? 61.722 11.461 4.459 1.00 42.09 212 THR A CA 1
ATOM 1594 C C . THR A 1 212 ? 62.603 10.215 4.234 1.00 42.09 212 THR A C 1
ATOM 1596 O O . THR A 1 212 ? 63.758 10.210 4.659 1.00 42.09 212 THR A O 1
ATOM 1599 N N . ARG A 1 213 ? 62.184 9.300 3.343 1.00 37.41 213 ARG A N 1
ATOM 1600 C CA . ARG A 1 213 ? 62.891 9.007 2.070 1.00 37.41 213 ARG A CA 1
ATOM 1601 C C . ARG A 1 213 ? 62.153 7.969 1.220 1.00 37.41 213 ARG A C 1
ATOM 1603 O O . ARG A 1 213 ? 61.783 6.898 1.677 1.00 37.41 213 ARG A O 1
ATOM 1610 N N . THR A 1 214 ? 62.046 8.298 -0.056 1.00 47.28 214 THR A N 1
ATOM 1611 C CA . THR A 1 214 ? 61.716 7.439 -1.193 1.00 47.28 214 THR A CA 1
ATOM 1612 C C . THR A 1 214 ? 62.695 6.269 -1.349 1.00 47.28 214 THR A C 1
ATOM 1614 O O . THR A 1 214 ? 63.906 6.503 -1.401 1.00 47.28 214 THR A O 1
ATOM 1617 N N . ARG A 1 215 ? 62.193 5.046 -1.569 1.00 37.03 215 ARG A N 1
ATOM 1618 C CA . ARG A 1 215 ? 62.829 4.066 -2.470 1.00 37.03 215 ARG A CA 1
ATOM 1619 C C . ARG A 1 215 ? 61.816 3.006 -2.946 1.00 37.03 215 ARG A C 1
ATOM 1621 O O . ARG A 1 215 ? 61.057 2.514 -2.117 1.00 37.03 215 ARG A O 1
ATOM 1628 N N . PRO A 1 216 ? 61.806 2.646 -4.243 1.00 48.91 216 PRO A N 1
ATOM 1629 C CA . PRO A 1 216 ? 60.998 1.557 -4.781 1.00 48.91 216 PRO A CA 1
ATOM 1630 C C . PRO A 1 216 ? 61.773 0.232 -4.706 1.00 48.91 216 PRO A C 1
ATOM 1632 O O . PRO A 1 216 ? 62.990 0.213 -4.899 1.00 48.91 216 PRO A O 1
ATOM 1635 N N . GLY A 1 217 ? 61.081 -0.878 -4.460 1.00 46.62 217 GLY A N 1
ATOM 1636 C CA . GLY A 1 217 ? 61.660 -2.218 -4.587 1.00 46.62 217 GLY A CA 1
ATOM 1637 C C . GLY A 1 217 ? 61.059 -3.209 -3.603 1.00 46.62 217 GLY A C 1
ATOM 1638 O O . GLY A 1 217 ? 61.041 -2.957 -2.405 1.00 46.62 217 GLY A O 1
ATOM 1639 N N . GLY A 1 218 ? 60.529 -4.310 -4.132 1.00 48.56 218 GLY A N 1
ATOM 1640 C CA . GLY A 1 218 ? 59.742 -5.291 -3.398 1.00 48.56 218 GLY A CA 1
ATOM 1641 C C . GLY A 1 218 ? 60.507 -6.076 -2.332 1.00 48.56 218 GLY A C 1
ATOM 1642 O O . GLY A 1 218 ? 61.725 -6.220 -2.369 1.00 48.56 218 GLY A O 1
ATOM 1643 N N . GLY A 1 219 ? 59.735 -6.630 -1.401 1.00 40.12 219 GLY A N 1
ATOM 1644 C CA . GLY A 1 219 ? 60.205 -7.567 -0.389 1.00 40.12 219 GLY A CA 1
ATOM 1645 C C . GLY A 1 219 ? 59.186 -7.696 0.735 1.00 40.12 219 GLY A C 1
ATOM 1646 O O . GLY A 1 219 ? 59.147 -6.864 1.635 1.00 40.12 219 GLY A O 1
ATOM 1647 N N . LYS A 1 220 ? 58.331 -8.723 0.676 1.00 50.44 220 LYS A N 1
ATOM 1648 C CA . LYS A 1 220 ? 57.424 -9.080 1.774 1.00 50.44 220 LYS A CA 1
ATOM 1649 C C . LYS A 1 220 ? 58.264 -9.599 2.943 1.00 50.44 220 LYS A C 1
ATOM 1651 O O . LYS A 1 220 ? 58.783 -10.708 2.866 1.00 50.44 220 LYS A O 1
ATOM 1656 N N . VAL A 1 221 ? 58.381 -8.817 4.012 1.00 44.31 221 VAL A N 1
ATOM 1657 C CA . VAL A 1 221 ? 58.868 -9.300 5.310 1.00 44.31 221 VAL A CA 1
ATOM 1658 C C . VAL A 1 221 ? 57.641 -9.540 6.195 1.00 44.31 221 VAL A C 1
ATOM 1660 O O . VAL A 1 221 ? 56.857 -8.607 6.385 1.00 44.31 221 VAL A O 1
ATOM 1663 N N . PRO A 1 222 ? 57.413 -10.763 6.704 1.00 47.88 222 PRO A N 1
ATOM 1664 C CA . PRO A 1 222 ? 56.292 -11.036 7.589 1.00 47.88 222 PRO A CA 1
ATOM 1665 C C . PRO A 1 222 ? 56.556 -10.413 8.963 1.00 47.88 222 PRO A C 1
ATOM 1667 O O . PRO A 1 222 ? 57.619 -10.579 9.557 1.00 47.88 222 PRO A O 1
ATOM 1670 N N . ASN A 1 223 ? 55.572 -9.661 9.445 1.00 45.88 223 ASN A N 1
ATOM 1671 C CA . ASN A 1 223 ? 55.613 -8.935 10.706 1.00 45.88 223 ASN A CA 1
ATOM 1672 C C . ASN A 1 223 ? 55.513 -9.928 11.892 1.00 45.88 223 ASN A C 1
ATOM 1674 O O . ASN A 1 223 ? 54.496 -10.615 12.005 1.00 45.88 223 ASN A O 1
ATOM 1678 N N . PRO A 1 224 ? 56.515 -10.034 12.789 1.00 52.06 224 PRO A N 1
ATOM 1679 C CA . PRO A 1 224 ? 56.551 -11.061 13.839 1.00 52.06 224 PRO A CA 1
ATOM 1680 C C . PRO A 1 224 ? 55.608 -10.789 15.026 1.00 52.06 224 PRO A C 1
ATOM 1682 O O . PRO A 1 224 ? 55.565 -11.575 15.971 1.00 52.06 224 PRO A O 1
ATOM 1685 N N . PHE A 1 225 ? 54.833 -9.701 15.004 1.00 46.22 225 PHE A N 1
ATOM 1686 C CA . PHE A 1 225 ? 53.991 -9.306 16.138 1.00 46.22 225 PHE A CA 1
ATOM 1687 C C . PHE A 1 225 ? 52.629 -10.024 16.206 1.00 46.22 225 PHE A C 1
ATOM 1689 O O . PHE A 1 225 ? 51.981 -10.000 17.249 1.00 46.22 225 PHE A O 1
ATOM 1696 N N . LEU A 1 226 ? 52.204 -10.713 15.139 1.00 46.59 226 LEU A N 1
ATOM 1697 C CA . LEU A 1 226 ? 50.912 -11.420 15.098 1.00 46.59 226 LEU A CA 1
ATOM 1698 C C . LEU A 1 226 ? 50.966 -12.889 15.555 1.00 46.59 226 LEU A C 1
ATOM 1700 O O . LEU A 1 226 ? 49.923 -13.515 15.705 1.00 46.59 226 LEU A O 1
ATOM 1704 N N . ALA A 1 227 ? 52.144 -13.442 15.853 1.00 44.66 227 ALA A N 1
ATOM 1705 C CA . ALA A 1 227 ? 52.272 -14.850 16.249 1.00 44.66 227 ALA A CA 1
ATOM 1706 C C . ALA A 1 227 ? 52.015 -15.126 17.748 1.00 44.66 227 ALA A C 1
ATOM 1708 O O . ALA A 1 227 ? 52.054 -16.279 18.165 1.00 44.66 227 ALA A O 1
ATOM 1709 N N . ARG A 1 228 ? 51.768 -14.101 18.581 1.00 45.03 228 ARG A N 1
ATOM 1710 C CA . ARG A 1 228 ? 51.779 -14.257 20.053 1.00 45.03 228 ARG A CA 1
ATOM 1711 C C . ARG A 1 228 ? 50.415 -14.216 20.750 1.00 45.03 228 ARG A C 1
ATOM 1713 O O . ARG A 1 228 ? 50.370 -14.400 21.959 1.00 45.03 228 ARG A O 1
ATOM 1720 N N . ILE A 1 229 ? 49.311 -13.996 20.035 1.00 48.09 229 ILE A N 1
ATOM 1721 C CA . ILE A 1 229 ? 47.986 -13.818 20.672 1.00 48.09 229 ILE A CA 1
ATOM 1722 C C . ILE A 1 229 ? 47.106 -15.085 20.606 1.00 48.09 229 ILE A C 1
ATOM 1724 O O . ILE A 1 229 ? 46.095 -15.163 21.291 1.00 48.09 229 ILE A O 1
ATOM 1728 N N . MET A 1 230 ? 47.506 -16.137 19.883 1.00 39.84 230 MET A N 1
ATOM 1729 C CA . MET A 1 230 ? 46.670 -17.344 19.737 1.00 39.84 230 MET A CA 1
ATOM 1730 C C . MET A 1 230 ? 46.960 -18.492 20.723 1.00 39.84 230 MET A C 1
ATOM 1732 O O . MET A 1 230 ? 46.392 -19.566 20.567 1.00 39.84 230 MET A O 1
ATOM 1736 N N . SER A 1 231 ? 47.803 -18.312 21.746 1.00 41.03 231 SER A N 1
ATOM 1737 C CA . SER A 1 231 ? 48.254 -19.431 22.597 1.00 41.03 231 SER A CA 1
ATOM 1738 C C . SER A 1 231 ? 47.698 -19.466 24.027 1.00 41.03 231 SER A C 1
ATOM 1740 O O . SER A 1 231 ? 48.324 -20.071 24.893 1.00 41.03 231 SER A O 1
ATOM 1742 N N . SER A 1 232 ? 46.548 -18.858 24.324 1.00 42.22 232 SER A N 1
ATOM 1743 C CA . SER A 1 232 ? 45.911 -19.074 25.635 1.00 42.22 232 SER A CA 1
ATOM 1744 C C . SER A 1 232 ? 44.386 -18.988 25.579 1.00 42.22 232 SER A C 1
ATOM 1746 O O . SER A 1 232 ? 43.799 -17.956 25.901 1.00 42.22 232 SER A O 1
ATOM 1748 N N . LEU A 1 233 ? 43.749 -20.098 25.209 1.00 36.22 233 LEU A N 1
ATOM 1749 C CA . LEU A 1 233 ? 42.356 -20.375 25.550 1.00 36.22 233 LEU A CA 1
ATOM 1750 C C . LEU A 1 233 ? 42.330 -21.670 26.379 1.00 36.22 233 LEU A C 1
ATOM 1752 O O . LEU A 1 233 ? 42.828 -22.682 25.888 1.00 36.22 233 LEU A O 1
ATOM 1756 N N . PRO A 1 234 ? 41.808 -21.669 27.619 1.00 49.03 234 PRO A N 1
ATOM 1757 C CA . PRO A 1 234 ? 41.547 -22.907 28.333 1.00 49.03 234 PRO A CA 1
ATOM 1758 C C . PRO A 1 234 ? 40.292 -23.578 27.768 1.00 49.03 234 PRO A C 1
ATOM 1760 O O . PRO A 1 234 ? 39.222 -22.977 27.670 1.00 49.03 234 PRO A O 1
ATOM 1763 N N . GLU A 1 235 ? 40.479 -24.837 27.401 1.00 45.59 235 GLU A N 1
ATOM 1764 C CA . GLU A 1 235 ? 39.480 -25.835 27.044 1.00 45.59 235 GLU A CA 1
ATOM 1765 C C . GLU A 1 235 ? 38.491 -26.006 28.213 1.00 45.59 235 GLU A C 1
ATOM 1767 O O . GLU A 1 235 ? 38.900 -26.276 29.346 1.00 45.59 235 GLU A O 1
ATOM 1772 N N . LYS A 1 236 ? 37.197 -25.764 27.973 1.00 49.66 236 LYS A N 1
ATOM 1773 C CA . LYS A 1 236 ? 36.124 -26.024 28.941 1.00 49.66 236 LYS A CA 1
ATOM 1774 C C . LYS A 1 236 ? 34.925 -26.633 28.220 1.00 49.66 236 LYS A C 1
ATOM 1776 O O . LYS A 1 236 ? 34.525 -26.142 27.167 1.00 49.66 236 LYS A O 1
ATOM 1781 N N . ASP A 1 237 ? 34.434 -27.711 28.817 1.00 40.00 237 ASP A N 1
ATOM 1782 C CA . ASP A 1 237 ? 33.571 -28.755 28.266 1.00 40.00 237 ASP A CA 1
ATOM 1783 C C . ASP A 1 237 ? 32.298 -28.273 27.543 1.00 40.00 237 ASP A C 1
ATOM 1785 O O . ASP A 1 237 ? 31.682 -27.285 27.961 1.00 40.00 237 ASP A O 1
ATOM 1789 N N . PRO A 1 238 ? 31.854 -28.995 26.495 1.00 54.50 238 PRO A N 1
ATOM 1790 C CA . PRO A 1 238 ? 30.604 -28.731 25.807 1.00 54.50 238 PRO A CA 1
ATOM 1791 C C . PRO A 1 238 ? 29.487 -29.576 26.417 1.00 54.50 238 PRO A C 1
ATOM 1793 O O . PRO A 1 238 ? 29.327 -30.732 26.052 1.00 54.50 238 PRO A O 1
ATOM 1796 N N . ASP A 1 239 ? 28.675 -28.998 27.294 1.00 38.62 239 ASP A N 1
ATOM 1797 C CA . ASP A 1 239 ? 27.340 -29.538 27.534 1.00 38.62 239 ASP A CA 1
ATOM 1798 C C . ASP A 1 239 ? 26.362 -28.424 27.912 1.00 38.62 239 ASP A C 1
ATOM 1800 O O . ASP A 1 239 ? 26.580 -27.642 28.835 1.00 38.62 239 ASP A O 1
ATOM 1804 N N . VAL A 1 240 ? 25.253 -28.405 27.168 1.00 44.91 240 VAL A N 1
ATOM 1805 C CA . VAL A 1 240 ? 24.028 -27.632 27.400 1.00 44.91 240 VAL A CA 1
ATOM 1806 C C . VAL A 1 240 ? 24.165 -26.112 27.227 1.00 44.91 240 VAL A C 1
ATOM 1808 O O . VAL A 1 240 ? 24.540 -25.389 28.141 1.00 44.91 240 VAL A O 1
ATOM 1811 N N . THR A 1 241 ? 23.741 -25.593 26.068 1.00 36.88 241 THR A N 1
ATOM 1812 C CA . THR A 1 241 ? 22.727 -24.515 25.984 1.00 36.88 241 THR A CA 1
ATOM 1813 C C . THR A 1 241 ? 22.420 -24.141 24.531 1.00 36.88 241 THR A C 1
ATOM 1815 O O . THR A 1 241 ? 23.239 -23.608 23.789 1.00 36.88 241 THR A O 1
ATOM 1818 N N . THR A 1 242 ? 21.176 -24.400 24.143 1.00 44.72 242 THR A N 1
ATOM 1819 C CA . THR A 1 242 ? 20.496 -23.862 22.965 1.00 44.72 242 THR A CA 1
ATOM 1820 C C . THR A 1 242 ? 20.449 -22.332 23.023 1.00 44.72 242 THR A C 1
ATOM 1822 O O . THR A 1 242 ? 19.776 -21.775 23.890 1.00 44.72 242 THR A O 1
ATOM 1825 N N . ASN A 1 243 ? 21.112 -21.647 22.089 1.00 34.03 243 ASN A N 1
ATOM 1826 C CA . ASN A 1 243 ? 20.924 -20.213 21.863 1.00 34.03 243 ASN A CA 1
ATOM 1827 C C . ASN A 1 243 ? 20.026 -19.999 20.638 1.00 34.03 243 ASN A C 1
ATOM 1829 O O . ASN A 1 243 ? 20.470 -20.106 19.498 1.00 34.03 243 ASN A O 1
ATOM 1833 N N . LEU A 1 244 ? 18.756 -19.678 20.898 1.00 34.09 244 LEU A N 1
ATOM 1834 C CA . LEU A 1 244 ? 17.874 -18.996 19.955 1.00 34.09 244 LEU A CA 1
ATOM 1835 C C . LEU A 1 244 ? 18.254 -17.508 19.941 1.00 34.09 244 LEU A C 1
ATOM 1837 O O . LEU A 1 244 ? 17.976 -16.786 20.898 1.00 34.09 244 LEU A O 1
ATOM 1841 N N . SER A 1 245 ? 18.873 -17.042 18.858 1.00 28.25 245 SER A N 1
ATOM 1842 C CA . SER A 1 245 ? 18.998 -15.607 18.581 1.00 28.25 245 SER A CA 1
ATOM 1843 C C . SER A 1 245 ? 17.691 -15.092 17.986 1.00 28.25 245 SER A C 1
ATOM 1845 O O . SER A 1 245 ? 17.392 -15.337 16.821 1.00 28.25 245 SER A O 1
ATOM 1847 N N . ILE A 1 246 ? 16.918 -14.358 18.787 1.00 33.34 246 ILE A N 1
ATOM 1848 C CA . ILE A 1 246 ? 15.793 -13.541 18.323 1.00 33.34 246 ILE A CA 1
ATOM 1849 C C . ILE A 1 246 ? 16.324 -12.117 18.127 1.00 33.34 246 ILE A C 1
ATOM 1851 O O . ILE A 1 246 ? 16.693 -11.445 19.090 1.00 33.34 246 ILE A O 1
ATOM 1855 N N . HIS A 1 247 ? 16.383 -11.662 16.875 1.00 30.00 247 HIS A N 1
ATOM 1856 C CA . HIS A 1 247 ? 16.668 -10.271 16.530 1.00 30.00 247 HIS A CA 1
ATOM 1857 C C . HIS A 1 247 ? 15.417 -9.414 16.778 1.00 30.00 247 HIS A C 1
ATOM 1859 O O . HIS A 1 247 ? 14.413 -9.563 16.089 1.00 30.00 247 HIS A O 1
ATOM 1865 N N . LEU A 1 248 ? 15.486 -8.504 17.752 1.00 33.16 248 LEU A N 1
ATOM 1866 C CA . LEU A 1 248 ? 14.501 -7.442 17.976 1.00 33.16 248 LEU A CA 1
ATOM 1867 C C . LEU A 1 248 ? 15.145 -6.102 17.607 1.00 33.16 248 LEU A C 1
ATOM 1869 O O . LEU A 1 248 ? 15.961 -5.563 18.353 1.00 33.16 248 LEU A O 1
ATOM 1873 N N . THR A 1 249 ? 14.785 -5.577 16.440 1.00 34.19 249 THR A N 1
ATOM 1874 C CA . THR A 1 249 ? 15.045 -4.195 16.026 1.00 34.19 249 THR A CA 1
ATOM 1875 C C . THR A 1 249 ? 14.017 -3.286 16.698 1.00 34.19 249 THR A C 1
ATOM 1877 O O . THR A 1 249 ? 12.866 -3.230 16.273 1.00 34.19 249 THR A O 1
ATOM 1880 N N . GLY A 1 250 ? 14.412 -2.623 17.786 1.00 33.47 250 GLY A N 1
ATOM 1881 C CA . GLY A 1 250 ? 13.634 -1.569 18.436 1.00 33.47 250 GLY A CA 1
ATOM 1882 C C . GLY A 1 250 ? 14.330 -0.228 18.245 1.00 33.47 250 GLY A C 1
ATOM 1883 O O . GLY A 1 250 ? 15.402 -0.018 18.806 1.00 33.47 250 GLY A O 1
ATOM 1884 N N . ASP A 1 251 ? 13.720 0.631 17.438 1.00 31.97 251 ASP A N 1
ATOM 1885 C CA . ASP A 1 251 ? 14.124 2.006 17.148 1.00 31.97 251 ASP A CA 1
ATOM 1886 C C . ASP A 1 251 ? 13.762 2.930 18.336 1.00 31.97 251 ASP A C 1
ATOM 1888 O O . ASP A 1 251 ? 12.590 2.968 18.726 1.00 31.97 251 ASP A O 1
ATOM 1892 N N . PRO A 1 252 ? 14.714 3.626 18.992 1.00 44.94 252 PRO A N 1
ATOM 1893 C CA . PRO A 1 252 ? 14.408 4.572 20.057 1.00 44.94 252 PRO A CA 1
ATOM 1894 C C . PRO A 1 252 ? 14.577 6.016 19.566 1.00 44.94 252 PRO A C 1
ATOM 1896 O O . PRO A 1 252 ? 15.667 6.580 19.629 1.00 44.94 252 PRO A O 1
ATOM 1899 N N . GLY A 1 253 ? 13.481 6.641 19.136 1.00 39.31 253 GLY A N 1
ATOM 1900 C CA . GLY A 1 253 ? 13.475 8.047 18.727 1.00 39.31 253 GLY A CA 1
ATOM 1901 C C . GLY A 1 253 ? 12.114 8.713 18.897 1.00 39.31 253 GLY A C 1
ATOM 1902 O O . GLY A 1 253 ? 11.456 9.031 17.916 1.00 39.31 253 GLY A O 1
ATOM 1903 N N . GLY A 1 254 ? 11.680 8.917 20.142 1.00 39.09 254 GLY A N 1
ATOM 1904 C CA . GLY A 1 254 ? 10.480 9.691 20.464 1.00 39.09 254 GLY A CA 1
ATOM 1905 C C . GLY A 1 254 ? 10.699 10.527 21.719 1.00 39.09 254 GLY A C 1
ATOM 1906 O O . GLY A 1 254 ? 10.512 10.034 22.830 1.00 39.09 254 GLY A O 1
ATOM 1907 N N . ASP A 1 255 ? 11.126 11.777 21.532 1.00 38.09 255 ASP A N 1
ATOM 1908 C CA . ASP A 1 255 ? 11.174 12.804 22.575 1.00 38.09 255 ASP A CA 1
ATOM 1909 C C . ASP A 1 255 ? 9.742 13.112 23.045 1.00 38.09 255 ASP A C 1
ATOM 1911 O O . ASP A 1 255 ? 8.978 13.804 22.373 1.00 38.09 255 ASP A O 1
ATOM 1915 N N . SER A 1 256 ? 9.370 12.593 24.217 1.00 35.94 256 SER A N 1
ATOM 1916 C CA . SER A 1 256 ? 8.169 13.016 24.937 1.00 35.94 256 SER A CA 1
ATOM 1917 C C . SER A 1 256 ? 8.511 14.238 25.784 1.00 35.94 256 SER A C 1
ATOM 1919 O O . SER A 1 256 ? 9.138 14.130 26.839 1.00 35.94 256 SER A O 1
ATOM 1921 N N . PHE A 1 257 ? 8.076 15.404 25.316 1.00 35.84 257 PHE A N 1
ATOM 1922 C CA . PHE A 1 257 ? 8.063 16.656 26.064 1.00 35.84 257 PHE A CA 1
ATOM 1923 C C . PHE A 1 257 ? 7.096 16.511 27.253 1.00 35.84 257 PHE A C 1
ATOM 1925 O O . PHE A 1 257 ? 5.891 16.359 27.075 1.00 35.84 257 PHE A O 1
ATOM 1932 N N . LEU A 1 258 ? 7.635 16.485 28.471 1.00 36.31 258 LEU A N 1
ATOM 1933 C CA . LEU A 1 258 ? 6.878 16.307 29.709 1.00 36.31 258 LEU A CA 1
ATOM 1934 C C . LEU A 1 258 ? 6.377 17.683 30.177 1.00 36.31 258 LEU A C 1
ATOM 1936 O O . LEU A 1 258 ? 7.104 18.420 30.841 1.00 36.31 258 LEU A O 1
ATOM 1940 N N . VAL A 1 259 ? 5.161 18.052 29.763 1.00 43.09 259 VAL A N 1
ATOM 1941 C CA . VAL A 1 259 ? 4.421 19.188 30.333 1.00 43.09 259 VAL A CA 1
ATOM 1942 C C . VAL A 1 259 ? 3.647 18.674 31.543 1.00 43.09 259 VAL A C 1
ATOM 1944 O O . VAL A 1 259 ? 2.821 17.774 31.439 1.00 43.09 259 VAL A O 1
ATOM 1947 N N . ASP A 1 260 ? 3.978 19.235 32.698 1.00 37.38 260 ASP A N 1
ATOM 1948 C CA . ASP A 1 260 ? 3.352 18.995 33.994 1.00 37.38 260 ASP A CA 1
ATOM 1949 C C . ASP A 1 260 ? 1.980 19.702 34.024 1.00 37.38 260 ASP A C 1
ATOM 1951 O O . ASP A 1 260 ? 1.888 20.899 34.308 1.00 37.38 260 ASP A O 1
ATOM 1955 N N . GLU A 1 261 ? 0.910 18.994 33.641 1.00 40.03 261 GLU A N 1
ATOM 1956 C CA . GLU A 1 261 ? -0.469 19.492 33.725 1.00 40.03 261 GLU A CA 1
ATOM 1957 C C . GLU A 1 261 ? -1.095 19.152 35.082 1.00 40.03 261 GLU A C 1
ATOM 1959 O O . GLU A 1 261 ? -1.514 18.035 35.387 1.00 40.03 261 GLU A O 1
ATOM 1964 N N . ARG A 1 262 ? -1.166 20.190 35.910 1.00 42.19 262 ARG A N 1
ATOM 1965 C CA . ARG A 1 262 ? -1.940 20.266 37.146 1.00 42.19 262 ARG A CA 1
ATOM 1966 C C . ARG A 1 262 ? -3.442 20.299 36.798 1.00 42.19 262 ARG A C 1
ATOM 1968 O O . ARG A 1 262 ? -3.822 21.104 35.948 1.00 42.19 262 ARG A O 1
ATOM 1975 N N . PRO A 1 263 ? -4.316 19.513 37.450 1.00 50.97 263 PRO A N 1
ATOM 1976 C CA . PRO A 1 263 ? -5.744 19.536 37.138 1.00 50.97 263 PRO A CA 1
ATOM 1977 C C . PRO A 1 263 ? -6.407 20.872 37.548 1.00 50.97 263 PRO A C 1
ATOM 1979 O O . PRO A 1 263 ? -6.078 21.420 38.608 1.00 50.97 263 PRO A O 1
ATOM 1982 N N . PRO A 1 264 ? -7.330 21.413 36.727 1.00 43.72 264 PRO A N 1
ATOM 1983 C CA . PRO A 1 264 ? -7.987 22.698 36.955 1.00 43.72 264 PRO A CA 1
ATOM 1984 C C . PRO A 1 264 ? -9.080 22.631 38.035 1.00 43.72 264 PRO A C 1
ATOM 1986 O O . PRO A 1 264 ? -9.784 21.639 38.194 1.00 43.72 264 PRO A O 1
ATOM 1989 N N . GLN A 1 265 ? -9.222 23.732 38.773 1.00 43.03 265 GLN A N 1
ATOM 1990 C CA . GLN A 1 265 ? -9.896 23.820 40.073 1.00 43.03 265 GLN A CA 1
ATOM 1991 C C . GLN A 1 265 ? -11.301 24.463 40.013 1.00 43.03 265 GLN A C 1
ATOM 1993 O O . GLN A 1 265 ? -11.640 25.259 40.881 1.00 43.03 265 GLN A O 1
ATOM 1998 N N . TRP A 1 266 ? -12.117 24.182 38.989 1.00 54.19 266 TRP A N 1
ATOM 1999 C CA . TRP A 1 266 ? -13.425 24.854 38.824 1.00 54.19 266 TRP A 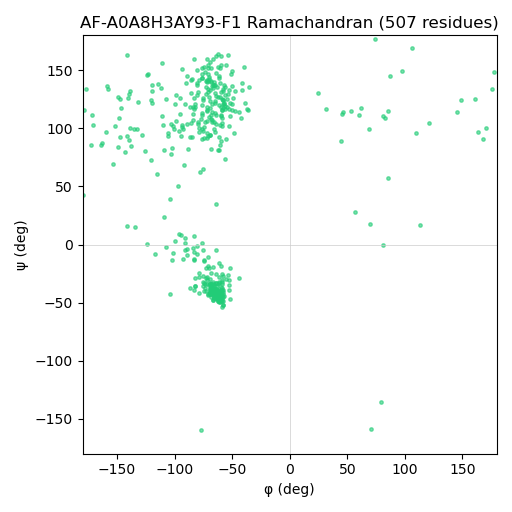CA 1
ATOM 2000 C C . TRP A 1 266 ? -14.623 23.954 38.478 1.00 54.19 266 TRP A C 1
ATOM 2002 O O . TRP A 1 266 ? -15.672 24.470 38.111 1.00 54.19 266 TRP A O 1
ATOM 2012 N N . ALA A 1 267 ? -14.528 22.633 38.637 1.00 38.28 267 ALA A N 1
ATOM 2013 C CA . ALA A 1 267 ? -15.661 21.728 38.411 1.00 38.28 267 ALA A CA 1
ATOM 2014 C C . ALA A 1 267 ? -16.089 21.027 39.708 1.00 38.28 267 ALA A C 1
ATOM 2016 O O . ALA A 1 267 ? -16.023 19.809 39.820 1.00 38.28 267 ALA A O 1
ATOM 2017 N N . ASP A 1 268 ? -16.498 21.823 40.689 1.00 41.19 268 ASP A N 1
ATOM 2018 C CA . ASP A 1 268 ? -17.221 21.356 41.869 1.00 41.19 268 ASP A CA 1
ATOM 2019 C C . ASP A 1 268 ? -18.300 22.407 42.149 1.00 41.19 268 ASP A C 1
ATOM 2021 O O . ASP A 1 268 ? -18.007 23.442 42.734 1.00 41.19 268 ASP A O 1
ATOM 2025 N N . ASP A 1 269 ? -19.480 22.220 41.545 1.00 36.72 269 ASP A N 1
ATOM 2026 C CA . ASP A 1 269 ? -20.775 22.781 41.967 1.00 36.72 269 ASP A CA 1
ATOM 2027 C C . ASP A 1 269 ? -21.848 22.525 40.892 1.00 36.72 269 ASP A C 1
ATOM 2029 O O . ASP A 1 269 ? -21.947 23.249 39.902 1.00 36.72 269 ASP A O 1
ATOM 2033 N N . SER A 1 270 ? -22.690 21.504 41.093 1.00 41.72 270 SER A N 1
ATOM 2034 C CA . SER A 1 270 ? -24.160 21.611 40.955 1.00 41.72 270 SER A CA 1
ATOM 2035 C C . SER A 1 270 ? -24.835 20.241 40.954 1.00 41.72 270 SER A C 1
ATOM 2037 O O . SER A 1 270 ? -25.099 19.629 39.922 1.00 41.72 270 SER A O 1
ATOM 2039 N N . LEU A 1 271 ? -25.196 19.806 42.158 1.00 41.69 271 LEU A N 1
ATOM 2040 C CA . LEU A 1 271 ? -26.389 19.007 42.400 1.00 41.69 271 LEU A CA 1
ATOM 2041 C C . LEU A 1 271 ? -27.580 19.969 42.496 1.00 41.69 271 LEU A C 1
ATOM 2043 O O . LEU A 1 271 ? -27.566 20.809 43.385 1.00 41.69 271 LEU A O 1
ATOM 2047 N N . MET A 1 272 ? -28.600 19.825 41.646 1.00 39.34 272 MET A N 1
ATOM 2048 C CA . MET A 1 272 ? -30.021 20.010 41.996 1.00 39.34 272 MET A CA 1
ATOM 2049 C C . MET A 1 272 ? -30.916 19.562 40.822 1.00 39.34 272 MET A C 1
ATOM 2051 O O . MET A 1 272 ? -30.941 20.175 39.763 1.00 39.34 272 MET A O 1
ATOM 2055 N N . SER A 1 273 ? -31.634 18.464 41.057 1.00 41.91 273 SER A N 1
ATOM 2056 C CA . SER A 1 273 ? -33.064 18.220 40.810 1.00 41.91 273 SER A CA 1
ATOM 2057 C C . SER A 1 273 ? -33.827 19.021 39.740 1.00 41.91 273 SER A C 1
ATOM 2059 O O . SER A 1 273 ? -33.951 20.239 39.826 1.00 41.91 273 SER A O 1
ATOM 2061 N N . GLY A 1 274 ? -34.555 18.300 38.879 1.00 30.80 274 GLY A N 1
ATOM 2062 C CA . GLY A 1 274 ? -35.685 18.849 38.122 1.00 30.80 274 GLY A CA 1
ATOM 2063 C C . GLY A 1 274 ? -36.475 17.775 37.376 1.00 30.80 274 GLY A C 1
ATOM 2064 O O . GLY A 1 274 ? -36.031 17.278 36.351 1.00 30.80 274 GLY A O 1
ATOM 2065 N N . ALA A 1 275 ? -37.634 17.408 37.920 1.00 40.50 275 ALA A N 1
ATOM 2066 C CA . ALA A 1 275 ? -38.602 16.480 37.344 1.00 40.50 275 ALA A CA 1
ATOM 2067 C C . ALA A 1 275 ? -39.541 17.159 36.324 1.00 40.50 275 ALA A C 1
ATOM 2069 O O . ALA A 1 275 ? -39.789 18.360 36.418 1.00 40.50 275 ALA A O 1
ATOM 2070 N N . GLY A 1 276 ? -40.156 16.342 35.457 1.00 33.16 276 GLY A N 1
ATOM 2071 C CA . GLY A 1 276 ? -41.287 16.687 34.577 1.00 33.16 276 GLY A CA 1
ATOM 2072 C C . GLY A 1 276 ? -40.854 17.052 33.152 1.00 33.16 276 GLY A C 1
ATOM 2073 O O . GLY A 1 276 ? -39.783 17.601 32.960 1.00 33.16 276 GLY A O 1
ATOM 2074 N N . SER A 1 277 ? -41.609 16.823 32.082 1.00 33.94 277 SER A N 1
ATOM 2075 C CA . SER A 1 277 ? -42.981 16.357 31.872 1.00 33.94 277 SER A CA 1
ATOM 2076 C C . SER A 1 277 ? -43.211 16.392 30.347 1.00 33.94 277 SER A C 1
ATOM 2078 O O . SER A 1 277 ? -42.707 17.316 29.716 1.00 33.94 277 SER A O 1
ATOM 2080 N N . THR A 1 278 ? -44.042 15.477 29.818 1.00 38.47 278 THR A N 1
ATOM 2081 C CA . THR A 1 278 ? -44.880 15.583 28.585 1.00 38.47 278 THR A CA 1
ATOM 2082 C C . THR A 1 278 ? -44.182 15.795 27.226 1.00 38.47 278 THR A C 1
ATOM 2084 O O . THR A 1 278 ? -43.429 16.739 27.052 1.00 38.47 278 THR A O 1
ATOM 2087 N N . ASP A 1 279 ? -44.300 14.874 26.264 1.00 35.09 279 ASP A N 1
ATOM 2088 C CA . ASP A 1 279 ? -45.462 14.569 25.389 1.00 35.09 279 ASP A CA 1
ATOM 2089 C C . ASP A 1 279 ? -45.506 15.444 24.112 1.00 35.09 279 ASP A C 1
ATOM 2091 O O . ASP A 1 279 ? -45.143 16.616 24.145 1.00 35.09 279 ASP A O 1
ATOM 2095 N N . ALA A 1 280 ? -45.982 14.831 23.019 1.00 40.44 280 ALA A N 1
ATOM 2096 C CA . ALA A 1 280 ? -45.982 15.199 21.593 1.00 40.44 280 ALA A CA 1
ATOM 2097 C C . ALA A 1 280 ? -44.657 14.888 20.855 1.00 40.44 280 ALA A C 1
ATOM 2099 O O . ALA A 1 280 ? -43.630 15.504 21.098 1.00 40.44 280 ALA A O 1
ATOM 2100 N N . GLY A 1 281 ? -44.561 13.930 19.931 1.00 35.53 281 GLY A N 1
ATOM 2101 C CA . GLY A 1 281 ? -45.567 13.394 19.018 1.00 35.53 281 GLY A CA 1
ATOM 2102 C C . GLY A 1 281 ? -45.224 13.841 17.599 1.00 35.53 281 GLY A C 1
ATOM 2103 O O . GLY A 1 281 ? -45.597 14.943 17.224 1.00 35.53 281 GLY A O 1
ATOM 2104 N N . VAL A 1 282 ? -44.529 13.001 16.825 1.00 38.56 282 VAL A N 1
ATOM 2105 C CA . VAL A 1 282 ? -44.546 13.027 15.353 1.00 38.56 282 VAL A CA 1
ATOM 2106 C C . VAL A 1 282 ? -44.343 11.598 14.856 1.00 38.56 282 VAL A C 1
ATOM 2108 O O . VAL A 1 282 ? -43.264 11.022 14.976 1.00 38.56 282 VAL A O 1
ATOM 2111 N N . GLU A 1 283 ? -45.421 11.045 14.315 1.00 37.75 283 GLU A N 1
ATOM 2112 C CA . GLU A 1 283 ? -45.437 9.858 13.473 1.00 37.75 283 GLU A CA 1
ATOM 2113 C C . GLU A 1 283 ? -44.768 10.150 12.122 1.00 37.75 283 GLU A C 1
ATOM 2115 O O . GLU A 1 283 ? -44.961 11.209 11.524 1.00 37.75 283 GLU A O 1
ATOM 2120 N N . THR A 1 284 ? -44.003 9.193 11.608 1.00 43.31 284 THR A N 1
ATOM 2121 C CA . THR A 1 284 ? -43.767 8.981 10.167 1.00 43.31 284 THR A CA 1
ATOM 2122 C C . THR A 1 284 ? -43.201 7.565 10.044 1.00 43.31 284 THR A C 1
ATOM 2124 O O . THR A 1 284 ? -42.036 7.328 10.334 1.00 43.31 284 THR A O 1
ATOM 2127 N N . ILE A 1 285 ? -44.051 6.539 9.931 1.00 42.53 285 ILE A N 1
ATOM 2128 C CA . ILE A 1 285 ? -44.571 5.997 8.661 1.00 42.53 285 ILE A CA 1
ATOM 2129 C C . ILE A 1 285 ? -43.452 5.854 7.629 1.00 42.53 285 ILE A C 1
ATOM 2131 O O . ILE A 1 285 ? -43.231 6.765 6.841 1.00 42.53 285 ILE A O 1
ATOM 2135 N N . TRP A 1 286 ? -42.796 4.692 7.643 1.00 48.66 286 TRP A N 1
ATOM 2136 C CA . TRP A 1 286 ? -42.225 4.023 6.471 1.00 48.66 286 TRP A CA 1
ATOM 2137 C C . TRP A 1 286 ? -42.427 2.514 6.663 1.00 48.66 286 TRP A C 1
ATOM 2139 O O . TRP A 1 286 ? -41.527 1.795 7.087 1.00 48.66 286 TRP A O 1
ATOM 2149 N N . ASP A 1 287 ? -43.651 2.060 6.382 1.00 38.75 287 ASP A N 1
ATOM 2150 C CA . ASP A 1 287 ? -43.929 0.665 6.042 1.00 38.75 287 ASP A CA 1
ATOM 2151 C C . ASP A 1 287 ? -43.342 0.404 4.650 1.00 38.75 287 ASP A C 1
ATOM 2153 O O . ASP A 1 287 ? -43.806 0.943 3.643 1.00 38.75 287 ASP A O 1
ATOM 2157 N N . GLY A 1 288 ? -42.274 -0.386 4.613 1.00 38.38 288 GLY A N 1
ATOM 2158 C CA . GLY A 1 288 ? -41.592 -0.842 3.407 1.00 38.38 288 GLY A CA 1
ATOM 2159 C C . GLY A 1 288 ? -41.611 -2.360 3.350 1.00 38.38 288 GLY A C 1
ATOM 2160 O O . GLY A 1 288 ? -40.602 -3.009 3.595 1.00 38.38 288 GLY A O 1
ATOM 2161 N N . GLN A 1 289 ? -42.796 -2.885 3.061 1.00 39.34 289 GLN A N 1
ATOM 2162 C CA . GLN A 1 289 ? -43.120 -4.271 2.747 1.00 39.34 289 GLN A CA 1
ATOM 2163 C C . GLN A 1 289 ? -42.183 -4.817 1.651 1.00 39.34 289 GLN A C 1
ATOM 2165 O O . GLN A 1 289 ? -42.177 -4.317 0.527 1.00 39.34 289 GLN A O 1
ATOM 2170 N N . GLY A 1 290 ? -41.378 -5.824 1.994 1.00 37.53 290 GLY A N 1
ATOM 2171 C CA . GLY A 1 290 ? -40.456 -6.514 1.093 1.00 37.53 290 GLY A CA 1
ATOM 2172 C C . GLY A 1 290 ? -40.556 -8.017 1.311 1.00 37.53 290 GLY A C 1
ATOM 2173 O O . GLY A 1 290 ? -40.022 -8.537 2.280 1.00 37.53 290 GLY A O 1
ATOM 2174 N N . GLU A 1 291 ? -41.310 -8.645 0.416 1.00 40.66 291 GLU A N 1
ATOM 2175 C CA . GLU A 1 291 ? -41.692 -10.053 0.309 1.00 40.66 291 GLU A CA 1
ATOM 2176 C C . GLU A 1 291 ? -40.586 -11.064 0.665 1.00 40.66 291 GLU A C 1
ATOM 2178 O O . GLU A 1 291 ? -39.533 -11.125 0.027 1.00 40.66 291 GLU A O 1
ATOM 2183 N N . GLU A 1 292 ? -40.880 -11.915 1.650 1.00 38.28 292 GLU A N 1
ATOM 2184 C CA . GLU A 1 292 ? -40.183 -13.175 1.887 1.00 38.28 292 GLU A CA 1
ATOM 2185 C C . GLU A 1 292 ? -40.656 -14.193 0.841 1.00 38.28 292 GLU A C 1
ATOM 2187 O O . GLU A 1 292 ? -41.816 -14.603 0.819 1.00 38.28 292 GLU A O 1
ATOM 2192 N N . ALA A 1 293 ? -39.758 -14.568 -0.068 1.00 45.16 293 ALA A N 1
ATOM 2193 C CA . ALA A 1 293 ? -39.966 -15.681 -0.980 1.00 45.16 293 ALA A CA 1
ATOM 2194 C C . ALA A 1 293 ? -39.552 -16.978 -0.271 1.00 45.16 293 ALA A C 1
ATOM 2196 O O . ALA A 1 293 ? -38.381 -17.364 -0.288 1.00 45.16 293 ALA A O 1
ATOM 2197 N N . GLU A 1 294 ? -40.530 -17.624 0.363 1.00 38.12 294 GLU A N 1
ATOM 2198 C CA . GLU A 1 294 ? -40.472 -19.025 0.779 1.00 38.12 294 GLU A CA 1
ATOM 2199 C C . GLU A 1 294 ? -40.233 -19.907 -0.457 1.00 38.12 294 GLU A C 1
ATOM 2201 O O . GLU A 1 294 ? -41.028 -19.942 -1.397 1.00 38.12 294 GLU A O 1
ATOM 2206 N N . GLY A 1 295 ? -39.086 -20.582 -0.478 1.00 40.41 295 GLY A N 1
ATOM 2207 C CA . GLY A 1 295 ? -38.762 -21.616 -1.449 1.00 40.41 295 GLY A CA 1
ATOM 2208 C C . GLY A 1 295 ? -38.839 -22.978 -0.782 1.00 40.41 295 GLY A C 1
ATOM 2209 O O . GLY A 1 295 ? -37.850 -23.428 -0.205 1.00 40.41 295 GLY A O 1
ATOM 2210 N N . ASP A 1 296 ? -40.006 -23.611 -0.889 1.00 41.00 296 ASP A N 1
ATOM 2211 C CA . ASP A 1 296 ? -40.236 -25.020 -0.577 1.00 41.00 296 ASP A CA 1
ATOM 2212 C C . ASP A 1 296 ? -39.288 -25.917 -1.384 1.00 41.00 296 ASP A C 1
ATOM 2214 O O . ASP A 1 296 ? -39.341 -25.965 -2.615 1.00 41.00 296 ASP A O 1
ATOM 2218 N N . TRP A 1 297 ? -38.456 -26.683 -0.680 1.00 45.28 297 TRP A N 1
ATOM 2219 C CA . TRP A 1 297 ? -37.827 -27.889 -1.213 1.00 45.28 297 TRP A CA 1
ATOM 2220 C C . TRP A 1 297 ? -38.133 -29.051 -0.270 1.00 45.28 297 TRP A C 1
ATOM 2222 O O . TRP A 1 297 ? -37.318 -29.439 0.565 1.00 45.28 297 TRP A O 1
ATOM 2232 N N . GLU A 1 298 ? -39.336 -29.606 -0.416 1.00 42.28 298 GLU A N 1
ATOM 2233 C CA . GLU A 1 298 ? -39.602 -30.994 -0.049 1.00 42.28 298 GLU A CA 1
ATOM 2234 C C . GLU A 1 298 ? -38.885 -31.909 -1.053 1.00 42.28 298 GLU A C 1
ATOM 2236 O O . GLU A 1 298 ? -39.034 -31.780 -2.270 1.00 42.28 298 GLU A O 1
ATOM 2241 N N . GLY A 1 299 ? -38.081 -32.832 -0.534 1.00 37.78 299 GLY A N 1
ATOM 2242 C CA . GLY A 1 299 ? -37.336 -33.799 -1.328 1.00 37.78 299 GLY A CA 1
ATOM 2243 C C . GLY A 1 299 ? -36.844 -34.939 -0.453 1.00 37.78 299 GLY A C 1
ATOM 2244 O O . GLY A 1 299 ? -35.733 -34.905 0.065 1.00 37.78 299 GLY A O 1
ATOM 2245 N N . GLU A 1 300 ? -37.727 -35.917 -0.279 1.00 38.69 300 GLU A N 1
ATOM 2246 C CA . GLU A 1 300 ? -37.517 -37.238 0.310 1.00 38.69 300 GLU A CA 1
ATOM 2247 C C . GLU A 1 300 ? -36.192 -37.892 -0.132 1.00 38.69 300 GLU A C 1
ATOM 2249 O O . GLU A 1 300 ? -35.860 -37.890 -1.316 1.00 38.69 300 GLU A O 1
ATOM 2254 N N . ALA A 1 301 ? -35.478 -38.540 0.793 1.00 37.88 301 ALA A N 1
ATOM 2255 C CA . ALA A 1 301 ? -35.304 -39.996 0.751 1.00 37.88 301 ALA A CA 1
ATOM 2256 C C . ALA A 1 301 ? -34.353 -40.506 1.845 1.00 37.88 301 ALA A C 1
ATOM 2258 O O . ALA A 1 301 ? -33.260 -40.001 2.090 1.00 37.88 301 ALA A O 1
ATOM 2259 N N . GLU A 1 302 ? -34.840 -41.570 2.464 1.00 40.16 302 GLU A N 1
ATOM 2260 C CA . GLU A 1 302 ? -34.265 -42.460 3.458 1.00 40.16 302 GLU A CA 1
ATOM 2261 C C . GLU A 1 302 ? -32.874 -43.012 3.097 1.00 40.16 302 GLU A C 1
ATOM 2263 O O . GLU A 1 302 ? -32.561 -43.288 1.939 1.00 40.16 302 GLU A O 1
ATOM 2268 N N . GLY A 1 303 ? -32.059 -43.278 4.124 1.00 36.22 303 GLY A N 1
ATOM 2269 C CA . GLY A 1 303 ? -30.778 -43.965 3.950 1.00 36.22 303 GLY A CA 1
ATOM 2270 C C . GLY A 1 303 ? -29.974 -44.189 5.230 1.00 36.22 303 GLY A C 1
ATOM 2271 O O . GLY A 1 303 ? -28.766 -43.977 5.239 1.00 36.22 303 GLY A O 1
ATOM 2272 N N . THR A 1 304 ? -30.611 -44.594 6.331 1.00 35.53 304 THR A N 1
ATOM 2273 C CA . THR A 1 304 ? -29.913 -44.964 7.574 1.00 35.53 304 THR A CA 1
ATOM 2274 C C . THR A 1 304 ? -29.246 -46.336 7.419 1.00 35.53 304 THR A C 1
ATOM 2276 O O . THR A 1 304 ? -29.903 -47.368 7.539 1.00 35.53 304 THR A O 1
ATOM 2279 N N . VAL A 1 305 ? -27.931 -46.369 7.180 1.00 35.81 305 VAL A N 1
ATOM 2280 C CA . VAL A 1 305 ? -27.120 -47.594 7.285 1.00 35.81 305 VAL A CA 1
ATOM 2281 C C . VAL A 1 305 ? -26.333 -47.551 8.591 1.00 35.81 305 VAL A C 1
ATOM 2283 O O . VAL A 1 305 ? -25.338 -46.846 8.726 1.00 35.81 305 VAL A O 1
ATOM 2286 N N . VAL A 1 306 ? -26.804 -48.327 9.565 1.00 36.69 306 VAL A N 1
ATOM 2287 C CA . VAL A 1 306 ? -26.106 -48.613 10.822 1.00 36.69 306 VAL A CA 1
ATOM 2288 C C . VAL A 1 306 ? -24.960 -49.581 10.520 1.00 36.69 306 VAL A C 1
ATOM 2290 O O . VAL A 1 306 ? -25.198 -50.768 10.300 1.00 36.69 306 VAL A O 1
ATOM 2293 N N . LEU A 1 307 ? -23.715 -49.094 10.509 1.00 34.03 307 LEU A N 1
ATOM 2294 C CA . LEU A 1 307 ? -22.531 -49.955 10.489 1.00 34.03 307 LEU A CA 1
ATOM 2295 C C . LEU A 1 307 ? -21.974 -50.081 11.913 1.00 34.03 307 LEU A C 1
ATOM 2297 O O . LEU A 1 307 ? -21.395 -49.149 12.466 1.00 34.03 307 LEU A O 1
ATOM 2301 N N . ALA A 1 308 ? -22.190 -51.247 12.519 1.00 34.78 308 ALA A N 1
ATOM 2302 C CA . ALA A 1 308 ? -21.648 -51.603 13.822 1.00 34.78 308 ALA A CA 1
ATOM 2303 C C . ALA A 1 308 ? -20.116 -51.752 13.754 1.00 34.78 308 ALA A C 1
ATOM 2305 O O . ALA A 1 308 ? -19.602 -52.600 13.024 1.00 34.78 308 ALA A O 1
ATOM 2306 N N . ILE A 1 309 ? -19.396 -50.955 14.545 1.00 39.50 309 ILE A N 1
ATOM 2307 C CA . ILE A 1 309 ? -17.950 -51.077 14.769 1.00 39.50 309 ILE A CA 1
ATOM 2308 C C . ILE A 1 309 ? -17.726 -51.995 15.989 1.00 39.50 309 ILE A C 1
ATOM 2310 O O . ILE A 1 309 ? -18.212 -51.669 17.074 1.00 39.50 309 ILE A O 1
ATOM 2314 N N . PRO A 1 310 ? -17.011 -53.132 15.870 1.00 51.34 310 PRO A N 1
ATOM 2315 C CA . PRO A 1 310 ? -16.585 -53.919 17.027 1.00 51.34 310 PRO A CA 1
ATOM 2316 C C . PRO A 1 310 ? -15.325 -53.321 17.691 1.00 51.34 310 PRO A C 1
ATOM 2318 O O . PRO A 1 310 ? -14.493 -52.725 17.004 1.00 51.34 310 PRO A O 1
ATOM 2321 N N . PRO A 1 311 ? -15.133 -53.493 19.014 1.00 47.62 311 PRO A N 1
ATOM 2322 C CA . PRO A 1 311 ? -14.025 -52.872 19.728 1.00 47.62 311 PRO A CA 1
ATOM 2323 C C . PRO A 1 311 ? -12.719 -53.687 19.690 1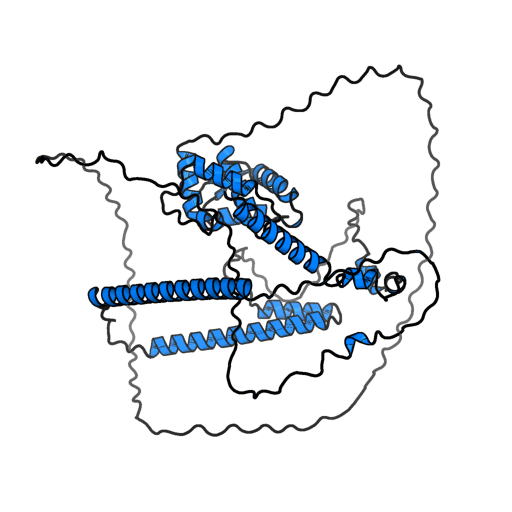.00 47.62 311 PRO A C 1
ATOM 2325 O O . PRO A 1 311 ? -12.717 -54.903 19.858 1.00 47.62 311 PRO A O 1
ATOM 2328 N N . ALA A 1 312 ? -11.623 -52.931 19.567 1.00 42.38 312 ALA A N 1
ATOM 2329 C CA . ALA A 1 312 ? -10.287 -53.110 20.148 1.00 42.38 312 ALA A CA 1
ATOM 2330 C C . ALA A 1 312 ? -9.523 -54.437 19.958 1.00 42.38 312 ALA A C 1
ATOM 2332 O O . ALA A 1 312 ? -9.804 -55.416 20.637 1.00 42.38 312 ALA A O 1
ATOM 2333 N N . VAL A 1 313 ? -8.393 -54.377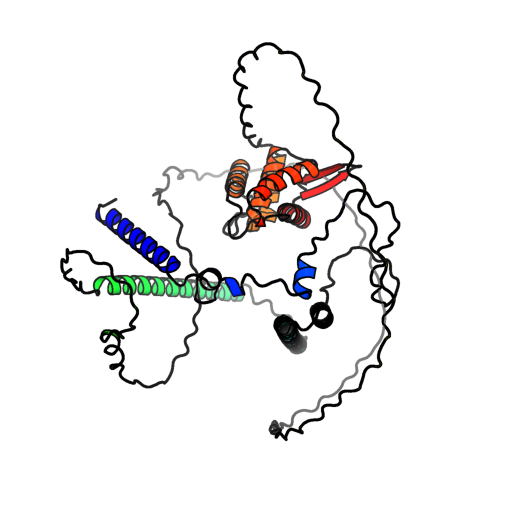 19.234 1.00 38.16 313 VAL A N 1
ATOM 2334 C CA . VAL A 1 313 ? -7.141 -55.072 19.607 1.00 38.16 313 VAL A CA 1
ATOM 2335 C C . VAL A 1 313 ? -5.946 -54.226 19.148 1.00 38.16 313 VAL A C 1
ATOM 2337 O O . VAL A 1 313 ? -5.847 -53.863 17.979 1.00 38.16 313 VAL A O 1
ATOM 2340 N N . GLY A 1 314 ? -5.048 -53.896 20.078 1.00 46.88 314 GLY A N 1
ATOM 2341 C CA . GLY A 1 314 ? -3.828 -53.141 19.805 1.00 46.88 314 GLY A CA 1
ATOM 2342 C C . GLY A 1 314 ? -2.801 -53.932 18.998 1.00 46.88 314 GLY A C 1
ATOM 2343 O O . GLY A 1 314 ? -2.594 -55.120 19.239 1.00 46.88 314 GLY A O 1
ATOM 2344 N N . LEU A 1 315 ? -2.113 -53.249 18.084 1.00 38.16 315 LEU A N 1
ATOM 2345 C CA . LEU A 1 315 ? -0.918 -53.755 17.418 1.00 38.16 315 LEU A CA 1
ATOM 2346 C C . LEU A 1 315 ? 0.121 -52.636 17.287 1.00 38.16 315 LEU A C 1
ATOM 2348 O O . LEU A 1 315 ? -0.175 -51.524 16.862 1.00 38.16 315 LEU A O 1
ATOM 2352 N N . SER A 1 316 ? 1.338 -52.973 17.716 1.00 42.66 316 SER A N 1
ATOM 2353 C CA . SER A 1 316 ? 2.564 -52.179 17.611 1.00 42.66 316 SER A CA 1
ATOM 2354 C C . SER A 1 316 ? 2.889 -51.762 16.171 1.00 42.66 316 SER A C 1
ATOM 2356 O O . SER A 1 316 ? 2.569 -52.507 15.242 1.00 42.66 316 SER A O 1
ATOM 2358 N N . PRO A 1 317 ? 3.625 -50.654 15.972 1.00 55.38 317 PRO A N 1
ATOM 2359 C CA . PRO A 1 317 ? 4.165 -50.308 14.662 1.00 55.38 317 PRO A CA 1
ATOM 2360 C C . PRO A 1 317 ? 5.300 -51.275 14.269 1.00 55.38 317 PRO A C 1
ATOM 2362 O O . PRO A 1 317 ? 6.209 -51.503 15.075 1.00 55.38 317 PRO A O 1
ATOM 2365 N N . PRO A 1 318 ? 5.307 -51.848 13.050 1.00 54.22 318 PRO A N 1
ATOM 2366 C CA . PRO A 1 318 ? 6.472 -52.559 12.549 1.00 54.22 318 PRO A CA 1
ATOM 2367 C C . PRO A 1 318 ? 7.565 -51.582 12.091 1.00 54.22 318 PRO A C 1
ATOM 2369 O O . PRO A 1 318 ? 7.306 -50.515 11.538 1.00 54.22 318 PRO A O 1
ATOM 2372 N N . ALA A 1 319 ? 8.805 -51.994 12.345 1.00 39.97 319 ALA A N 1
ATOM 2373 C CA . ALA A 1 319 ? 10.034 -51.267 12.080 1.00 39.97 319 ALA A CA 1
ATOM 2374 C C . ALA A 1 319 ? 10.268 -50.955 10.591 1.00 39.97 319 ALA A C 1
ATOM 2376 O O . ALA A 1 319 ? 10.025 -51.777 9.706 1.00 39.97 319 ALA A O 1
ATOM 2377 N N . SER A 1 320 ? 10.835 -49.772 10.354 1.00 42.31 320 SER A N 1
ATOM 2378 C CA . SER A 1 320 ? 11.343 -49.285 9.07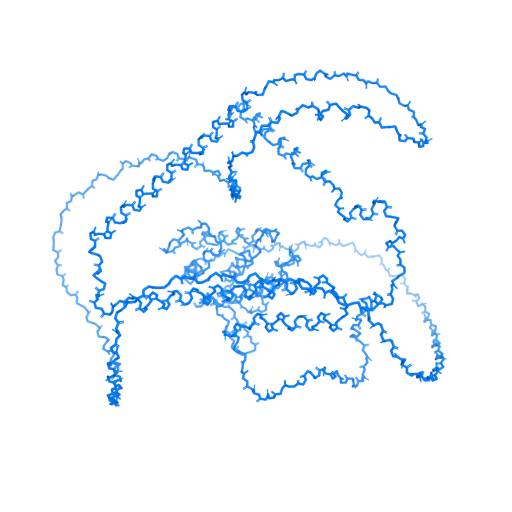4 1.00 42.31 320 SER A CA 1
ATOM 2379 C C . SER A 1 320 ? 12.328 -50.262 8.417 1.00 42.31 320 SER A C 1
ATOM 2381 O O . SER A 1 320 ? 13.296 -50.674 9.065 1.00 42.31 320 SER A O 1
ATOM 2383 N N . PRO A 1 321 ? 12.190 -50.572 7.116 1.00 53.19 321 PRO A N 1
ATOM 2384 C CA . PRO A 1 321 ? 13.255 -51.229 6.382 1.00 53.19 321 PRO A CA 1
ATOM 2385 C C . PRO A 1 321 ? 14.303 -50.214 5.907 1.00 53.19 321 PRO A C 1
ATOM 2387 O O . PRO A 1 321 ? 14.049 -49.319 5.101 1.00 53.19 321 PRO A O 1
ATOM 2390 N N . VAL A 1 322 ? 15.517 -50.422 6.412 1.00 45.28 322 VAL A N 1
ATOM 2391 C CA . VAL A 1 322 ? 16.796 -49.933 5.892 1.00 45.28 322 VAL A CA 1
ATOM 2392 C C . VAL A 1 322 ? 16.871 -50.195 4.384 1.00 45.28 322 VAL A C 1
ATOM 2394 O O . VAL A 1 322 ? 16.918 -51.347 3.954 1.00 45.28 322 VAL A O 1
ATOM 2397 N N . ARG A 1 323 ? 16.909 -49.133 3.569 1.00 39.94 323 ARG A N 1
ATOM 2398 C CA . ARG A 1 323 ? 17.174 -49.245 2.130 1.00 39.94 323 ARG A CA 1
ATOM 2399 C C . ARG A 1 323 ? 18.666 -49.061 1.874 1.00 39.94 323 ARG A C 1
ATOM 2401 O O . ARG A 1 323 ? 19.201 -47.957 1.905 1.00 39.94 323 ARG A O 1
ATOM 2408 N N . THR A 1 324 ? 19.321 -50.189 1.648 1.00 40.62 324 THR A N 1
ATOM 2409 C CA . THR A 1 324 ? 20.696 -50.328 1.181 1.00 40.62 324 THR A CA 1
ATOM 2410 C C . THR A 1 324 ? 20.864 -49.796 -0.246 1.00 40.62 324 THR A C 1
ATOM 2412 O O . THR A 1 324 ? 20.049 -50.039 -1.135 1.00 40.62 324 THR A O 1
ATOM 2415 N N . VAL A 1 325 ? 21.966 -49.075 -0.446 1.00 45.03 325 VAL A N 1
ATOM 2416 C CA . VAL A 1 325 ? 22.510 -48.627 -1.735 1.00 45.03 325 VAL A CA 1
ATOM 2417 C C . VAL A 1 325 ? 23.100 -49.827 -2.491 1.00 45.03 325 VAL A C 1
ATOM 2419 O O . VAL A 1 325 ? 23.793 -50.644 -1.883 1.00 45.03 325 VAL A O 1
ATOM 2422 N N . PRO A 1 326 ? 22.898 -49.915 -3.816 1.00 48.44 326 PRO A N 1
ATOM 2423 C CA . PRO A 1 326 ? 24.019 -50.235 -4.704 1.00 48.44 326 PRO A CA 1
ATOM 2424 C C . PRO A 1 326 ? 24.053 -49.256 -5.893 1.00 48.44 326 PRO A C 1
ATOM 2426 O O . PRO A 1 326 ? 23.046 -48.989 -6.535 1.00 48.44 326 PRO A O 1
ATOM 2429 N N . SER A 1 327 ? 25.170 -48.557 -6.078 1.00 36.72 327 SER A N 1
ATOM 2430 C CA . SER A 1 327 ? 26.277 -48.943 -6.968 1.00 36.72 327 SER A CA 1
ATOM 2431 C C . SER A 1 327 ? 26.053 -48.488 -8.414 1.00 36.72 327 SER A C 1
ATOM 2433 O O . SER A 1 327 ? 25.129 -48.912 -9.102 1.00 36.72 327 SER A O 1
ATOM 2435 N N . ALA A 1 328 ? 26.935 -47.586 -8.840 1.00 42.25 328 ALA A N 1
ATOM 2436 C CA . ALA A 1 328 ? 27.017 -47.004 -10.169 1.00 42.25 328 ALA A CA 1
ATOM 2437 C C . ALA A 1 328 ? 27.244 -48.054 -11.272 1.00 42.25 328 ALA A C 1
ATOM 2439 O O . ALA A 1 328 ? 27.930 -49.054 -11.047 1.00 42.25 328 ALA A O 1
ATOM 2440 N N . PRO A 1 329 ? 26.829 -47.738 -12.509 1.00 49.78 329 PRO A N 1
ATOM 2441 C CA . PRO A 1 329 ? 27.579 -48.161 -13.675 1.00 49.78 329 PRO A CA 1
ATOM 2442 C C . PRO A 1 329 ? 28.057 -46.969 -14.508 1.00 49.78 329 PRO A C 1
ATOM 2444 O O . PRO A 1 329 ? 27.357 -45.989 -14.758 1.00 49.78 329 PRO A O 1
ATOM 2447 N N . ALA A 1 330 ? 29.310 -47.104 -14.919 1.00 35.50 330 ALA A N 1
ATOM 2448 C CA . ALA A 1 330 ? 30.079 -46.189 -15.729 1.00 35.50 330 ALA A CA 1
ATOM 2449 C C . ALA A 1 330 ? 29.575 -46.079 -17.181 1.00 35.50 330 ALA A C 1
ATOM 2451 O O . ALA A 1 330 ? 29.086 -47.045 -17.760 1.00 35.50 330 ALA A O 1
ATOM 2452 N N . LEU A 1 331 ? 29.829 -44.896 -17.753 1.00 42.00 331 LEU A N 1
ATOM 2453 C CA . LEU A 1 331 ? 30.257 -44.622 -19.131 1.00 42.00 331 LEU A CA 1
ATOM 2454 C C . LEU A 1 331 ? 29.525 -45.342 -20.274 1.00 42.00 331 LEU A C 1
ATOM 2456 O O . LEU A 1 331 ? 29.790 -46.507 -20.549 1.00 42.00 331 LEU A O 1
ATOM 2460 N N . ARG A 1 332 ? 28.812 -44.563 -21.099 1.00 35.66 332 ARG A N 1
ATOM 2461 C CA . ARG A 1 332 ? 28.898 -44.684 -22.565 1.00 35.66 332 ARG A CA 1
ATOM 2462 C C . ARG A 1 332 ? 28.586 -43.353 -23.249 1.00 35.66 332 ARG A C 1
ATOM 2464 O O . ARG A 1 332 ? 27.441 -42.949 -23.402 1.00 35.66 332 ARG A O 1
ATOM 2471 N N . THR A 1 333 ? 29.655 -42.695 -23.676 1.00 40.59 333 THR A N 1
ATOM 2472 C CA . THR A 1 333 ? 29.671 -41.686 -24.730 1.00 40.59 333 THR A CA 1
ATOM 2473 C C . THR A 1 333 ? 29.215 -42.328 -26.043 1.00 40.59 333 THR A C 1
ATOM 2475 O O . THR A 1 333 ? 29.836 -43.268 -26.535 1.00 40.59 333 THR A O 1
ATOM 2478 N N . SER A 1 334 ? 28.127 -41.828 -26.626 1.00 40.75 334 SER A N 1
ATOM 2479 C CA . SER A 1 334 ? 27.744 -42.129 -28.007 1.00 40.75 334 SER A CA 1
ATOM 2480 C C . SER A 1 334 ? 27.494 -40.807 -28.721 1.00 40.75 334 SER A C 1
ATOM 2482 O O . SER A 1 334 ? 26.436 -40.197 -28.607 1.00 40.75 334 SER A O 1
ATOM 2484 N N . ILE A 1 335 ? 28.546 -40.333 -29.384 1.00 40.34 335 ILE A N 1
ATOM 2485 C CA . ILE A 1 335 ? 28.518 -39.200 -30.304 1.00 40.34 335 ILE A CA 1
ATOM 2486 C C . ILE A 1 335 ? 28.065 -39.768 -31.650 1.00 40.34 335 ILE A C 1
ATOM 2488 O O . ILE A 1 335 ? 28.782 -40.561 -32.259 1.00 40.34 335 ILE A O 1
ATOM 2492 N N . ALA A 1 336 ? 26.867 -39.390 -32.090 1.00 41.19 336 ALA A N 1
ATOM 2493 C CA . ALA A 1 336 ? 26.390 -39.645 -33.444 1.00 41.19 336 ALA A CA 1
ATOM 2494 C C . ALA A 1 336 ? 26.775 -38.463 -34.360 1.00 41.19 336 ALA A C 1
ATOM 2496 O O . ALA A 1 336 ? 26.681 -37.310 -33.930 1.00 41.19 336 ALA A O 1
ATOM 2497 N N . PRO A 1 337 ? 27.213 -38.718 -35.606 1.00 50.06 337 PRO A N 1
ATOM 2498 C CA . PRO A 1 337 ? 27.656 -37.678 -36.527 1.00 50.06 337 PRO A CA 1
ATOM 2499 C C . PRO A 1 337 ? 26.466 -36.985 -37.206 1.00 50.06 337 PRO A C 1
ATOM 2501 O O . PRO A 1 337 ? 25.602 -37.635 -37.794 1.00 50.06 337 PRO A O 1
ATOM 2504 N N . VAL A 1 338 ? 26.450 -35.653 -37.155 1.00 47.19 338 VAL A N 1
ATOM 2505 C CA . VAL A 1 338 ? 25.525 -34.808 -37.924 1.00 47.19 338 VAL A CA 1
ATOM 2506 C C . VAL A 1 338 ? 26.046 -34.691 -39.368 1.00 47.19 338 VAL A C 1
ATOM 2508 O O . VAL A 1 338 ? 27.235 -34.419 -39.553 1.00 47.19 338 VAL A O 1
ATOM 2511 N N . PRO A 1 339 ? 25.208 -34.901 -40.400 1.00 55.38 339 PRO A N 1
ATOM 2512 C CA . PRO A 1 339 ? 25.616 -34.768 -41.794 1.00 55.38 339 PRO A CA 1
ATOM 2513 C C . PRO A 1 339 ? 25.847 -33.306 -42.202 1.00 55.38 339 PRO A C 1
ATOM 2515 O O . PRO A 1 339 ? 25.102 -32.399 -41.831 1.00 55.38 339 PRO A O 1
ATOM 2518 N N . ALA A 1 340 ? 26.892 -33.117 -43.008 1.00 43.28 340 ALA A N 1
ATOM 2519 C CA . ALA A 1 340 ? 27.329 -31.858 -43.591 1.00 43.28 340 ALA A CA 1
ATOM 2520 C C . ALA A 1 340 ? 26.231 -31.186 -44.434 1.00 43.28 340 ALA A C 1
ATOM 2522 O O . ALA A 1 340 ? 25.756 -31.750 -45.421 1.00 43.28 340 ALA A O 1
ATOM 2523 N N . VAL A 1 341 ? 25.876 -29.953 -44.069 1.00 49.03 341 VAL A N 1
ATOM 2524 C CA . VAL A 1 341 ? 25.056 -29.052 -44.886 1.00 49.03 341 VAL A CA 1
ATOM 2525 C C . VAL A 1 341 ? 25.991 -28.133 -45.671 1.00 49.03 341 VAL A C 1
ATOM 2527 O O . VAL A 1 341 ? 26.890 -27.507 -45.115 1.00 49.03 341 VAL A O 1
ATOM 2530 N N . ALA A 1 342 ? 25.791 -28.112 -46.987 1.00 55.66 342 ALA A N 1
ATOM 2531 C CA . ALA A 1 342 ? 26.558 -27.347 -47.960 1.00 55.66 342 ALA A CA 1
ATOM 2532 C C . ALA A 1 342 ? 26.420 -25.819 -47.766 1.00 55.66 342 ALA A C 1
ATOM 2534 O O . ALA A 1 342 ? 25.343 -25.347 -47.392 1.00 55.66 342 ALA A O 1
ATOM 2535 N N . PRO A 1 343 ? 27.469 -25.028 -48.064 1.00 52.94 343 PRO A N 1
ATOM 2536 C CA . PRO A 1 343 ? 27.418 -23.573 -47.968 1.00 52.94 343 PRO A CA 1
ATOM 2537 C C . PRO A 1 343 ? 26.622 -22.959 -49.131 1.00 52.94 343 PRO A C 1
ATOM 2539 O O . PRO A 1 343 ? 26.928 -23.173 -50.305 1.00 52.94 343 PRO A O 1
ATOM 2542 N N . ALA A 1 344 ? 25.602 -22.170 -48.789 1.00 53.16 344 ALA A N 1
ATOM 2543 C CA . ALA A 1 344 ? 24.873 -21.307 -49.714 1.00 53.16 344 ALA A CA 1
ATOM 2544 C C . ALA A 1 344 ? 25.709 -20.056 -50.088 1.00 53.16 344 ALA A C 1
ATOM 2546 O O . ALA A 1 344 ? 26.566 -19.634 -49.308 1.00 53.16 344 ALA A O 1
ATOM 2547 N N . PRO A 1 345 ? 25.491 -19.469 -51.282 1.00 59.44 345 PRO A N 1
ATOM 2548 C CA . PRO A 1 345 ? 26.386 -18.478 -51.873 1.00 59.44 345 PRO A CA 1
ATOM 2549 C C . PRO A 1 345 ? 26.280 -17.076 -51.253 1.00 59.44 345 PRO A C 1
ATOM 2551 O O . PRO A 1 345 ? 25.203 -16.574 -50.939 1.00 59.44 345 PRO A O 1
ATOM 2554 N N . VAL A 1 346 ? 27.449 -16.442 -51.164 1.00 56.62 346 VAL A N 1
ATOM 2555 C CA . VAL A 1 346 ? 27.717 -15.058 -50.753 1.00 56.62 346 VAL A CA 1
ATOM 2556 C C . VAL A 1 346 ? 26.961 -14.048 -51.638 1.00 56.62 346 VAL A C 1
ATOM 2558 O O . VAL A 1 346 ? 27.170 -14.055 -52.854 1.00 56.62 346 VAL A O 1
ATOM 2561 N N . PRO A 1 347 ? 26.135 -13.137 -51.082 1.00 58.06 347 PRO A N 1
ATOM 2562 C CA . PRO A 1 347 ? 25.648 -11.975 -51.817 1.00 58.06 347 PRO A CA 1
ATOM 2563 C C . PRO A 1 347 ? 26.701 -10.853 -51.861 1.00 58.06 347 PRO A C 1
ATOM 2565 O O . PRO A 1 347 ? 27.385 -10.555 -50.884 1.00 58.06 347 PRO A O 1
ATOM 2568 N N . ALA A 1 348 ? 26.825 -10.252 -53.044 1.00 60.59 348 ALA A N 1
ATOM 2569 C CA . ALA A 1 348 ? 27.807 -9.241 -53.422 1.00 60.59 348 ALA A CA 1
ATOM 2570 C C . ALA A 1 348 ? 27.708 -7.921 -52.618 1.00 60.59 348 ALA A C 1
ATOM 2572 O O . ALA A 1 348 ? 26.613 -7.531 -52.209 1.00 60.59 348 ALA A O 1
ATOM 2573 N N . PRO A 1 349 ? 28.822 -7.178 -52.455 1.00 59.31 349 PRO A N 1
ATOM 2574 C CA . PRO A 1 349 ? 28.832 -5.898 -51.756 1.00 59.31 349 PRO A CA 1
ATOM 2575 C C . PRO A 1 349 ? 28.141 -4.798 -52.575 1.00 59.31 349 PRO A C 1
ATOM 2577 O O . PRO A 1 349 ? 28.607 -4.380 -53.639 1.00 59.31 349 PRO A O 1
ATOM 2580 N N . THR A 1 350 ? 27.025 -4.297 -52.052 1.00 50.16 350 THR A N 1
ATOM 2581 C CA . THR A 1 350 ? 26.343 -3.097 -52.542 1.00 50.16 350 THR A CA 1
ATOM 2582 C C . THR A 1 350 ? 27.157 -1.836 -52.249 1.00 50.16 350 THR A C 1
ATOM 2584 O O . THR A 1 350 ? 27.492 -1.521 -51.111 1.00 50.16 350 THR A O 1
ATOM 2587 N N . ARG A 1 351 ? 27.444 -1.123 -53.340 1.00 55.78 351 ARG A N 1
ATOM 2588 C CA . ARG A 1 351 ? 27.992 0.235 -53.476 1.00 55.78 351 ARG A CA 1
ATOM 2589 C C . ARG A 1 351 ? 27.509 1.229 -52.395 1.00 55.78 351 ARG A C 1
ATOM 2591 O O . ARG A 1 351 ? 26.299 1.335 -52.201 1.00 55.78 351 ARG A O 1
ATOM 2598 N N . PRO A 1 352 ? 28.397 2.051 -51.802 1.00 59.78 352 PRO A N 1
ATOM 2599 C CA . PRO A 1 352 ? 27.976 3.204 -51.010 1.00 59.78 352 PRO A CA 1
ATOM 2600 C C . PRO A 1 352 ? 27.417 4.327 -51.912 1.00 59.78 352 PRO A C 1
ATOM 2602 O O . PRO A 1 352 ? 27.957 4.562 -53.001 1.00 59.78 352 PRO A O 1
ATOM 2605 N N . PRO A 1 353 ? 26.348 5.032 -51.492 1.00 63.88 353 PRO A N 1
ATOM 2606 C CA . PRO A 1 353 ? 25.822 6.179 -52.216 1.00 63.88 353 PRO A CA 1
ATOM 2607 C C . PRO A 1 353 ? 26.735 7.405 -52.089 1.00 63.88 353 PRO A C 1
ATOM 2609 O O . PRO A 1 353 ? 27.308 7.706 -51.044 1.00 63.88 353 PRO A O 1
ATOM 2612 N N . VAL A 1 354 ? 26.839 8.099 -53.217 1.00 62.72 354 VAL A N 1
ATOM 2613 C CA . VAL A 1 354 ? 27.585 9.332 -53.466 1.00 62.72 354 VAL A CA 1
ATOM 2614 C C . VAL A 1 354 ? 27.112 10.451 -52.533 1.00 62.72 354 VAL A C 1
ATOM 2616 O O . VAL A 1 354 ? 25.933 10.797 -52.506 1.00 62.72 354 VAL A O 1
ATOM 2619 N N . VAL A 1 355 ? 28.062 11.029 -51.797 1.00 58.28 355 VAL A N 1
ATOM 2620 C CA . VAL A 1 355 ? 27.900 12.242 -50.986 1.00 58.28 355 VAL A CA 1
ATOM 2621 C C . VAL A 1 355 ? 27.614 13.429 -51.909 1.00 58.28 355 VAL A C 1
ATOM 2623 O O . VAL A 1 355 ? 28.409 13.741 -52.795 1.00 58.28 355 VAL A O 1
ATOM 2626 N N . ALA A 1 356 ? 26.476 14.090 -51.698 1.00 63.31 356 ALA A N 1
ATOM 2627 C CA . ALA A 1 356 ? 26.146 15.360 -52.336 1.00 63.31 356 ALA A CA 1
ATOM 2628 C C . ALA A 1 356 ? 26.872 16.527 -51.625 1.00 63.31 356 ALA A C 1
ATOM 2630 O O . ALA A 1 356 ? 26.987 16.510 -50.397 1.00 63.31 356 ALA A O 1
ATOM 2631 N N . PRO A 1 357 ? 27.364 17.537 -52.365 1.00 71.12 357 PRO A N 1
ATOM 2632 C CA . PRO A 1 357 ? 28.074 18.680 -51.796 1.00 71.12 357 PRO A CA 1
ATOM 2633 C C . PRO A 1 357 ? 27.130 19.663 -51.070 1.00 71.12 357 PRO A C 1
ATOM 2635 O O . PRO A 1 357 ? 25.981 19.831 -51.489 1.00 71.12 357 PRO A O 1
ATOM 2638 N N . PRO A 1 358 ? 27.601 20.342 -50.006 1.00 71.19 358 PRO A N 1
ATOM 2639 C CA . PRO A 1 358 ? 26.815 21.333 -49.275 1.00 71.19 358 PRO A CA 1
ATOM 2640 C C . PRO A 1 358 ? 26.604 22.627 -50.090 1.00 71.19 358 PRO A C 1
ATOM 2642 O O . PRO A 1 358 ? 27.494 23.027 -50.846 1.00 71.19 358 PRO A O 1
ATOM 2645 N N . PRO A 1 359 ? 25.450 23.308 -49.938 1.00 73.69 359 PRO A N 1
ATOM 2646 C CA . PRO A 1 359 ? 25.176 24.579 -50.604 1.00 73.69 359 PRO A CA 1
ATOM 2647 C C . PRO A 1 359 ? 26.015 25.742 -50.032 1.00 73.69 359 PRO A C 1
ATOM 2649 O O . PRO A 1 359 ? 26.419 25.706 -48.867 1.00 73.69 359 PRO A O 1
ATOM 2652 N N . PRO A 1 360 ? 26.271 26.788 -50.842 1.00 66.25 360 PRO A N 1
ATOM 2653 C CA . PRO A 1 360 ? 27.125 27.914 -50.484 1.00 66.25 360 PRO A CA 1
ATOM 2654 C C . PRO A 1 360 ? 26.523 28.778 -49.371 1.00 66.25 360 PRO A C 1
ATOM 2656 O O . PRO A 1 360 ? 25.343 29.131 -49.386 1.00 66.25 360 PRO A O 1
ATOM 2659 N N . VAL A 1 361 ? 27.389 29.147 -48.427 1.00 61.41 361 VAL A N 1
ATOM 2660 C CA . VAL A 1 361 ? 27.145 30.120 -47.361 1.00 61.41 361 VAL A CA 1
ATOM 2661 C C . VAL A 1 361 ? 26.811 31.472 -47.993 1.00 61.41 361 VAL A C 1
ATOM 2663 O O . VAL A 1 361 ? 27.668 32.113 -48.596 1.00 61.41 361 VAL A O 1
ATOM 2666 N N . VAL A 1 362 ? 25.554 31.895 -47.863 1.00 62.28 362 VAL A N 1
ATOM 2667 C CA . VAL A 1 362 ? 25.132 33.268 -48.152 1.00 62.28 362 VAL A CA 1
ATOM 2668 C C . VAL A 1 362 ? 25.411 34.101 -46.906 1.00 62.28 362 VAL A C 1
ATOM 2670 O O . VAL A 1 362 ? 24.752 33.958 -45.877 1.00 62.28 362 VAL A O 1
ATOM 2673 N N . GLU A 1 363 ? 26.435 34.939 -47.013 1.00 59.53 363 GLU A N 1
ATOM 2674 C CA . GLU A 1 363 ? 26.839 35.947 -46.039 1.00 59.53 363 GLU A CA 1
ATOM 2675 C C . GLU A 1 363 ? 25.737 37.013 -45.910 1.00 59.53 363 GLU A C 1
ATOM 2677 O O . GLU A 1 363 ? 25.422 37.733 -46.859 1.00 59.53 363 GLU A O 1
ATOM 2682 N N . ALA A 1 364 ? 25.098 37.068 -44.740 1.00 59.91 364 ALA A N 1
ATOM 2683 C CA . ALA A 1 364 ? 24.077 38.057 -44.419 1.00 59.91 364 ALA A CA 1
ATOM 2684 C C . ALA A 1 364 ? 24.722 39.368 -43.911 1.00 59.91 364 ALA A C 1
ATOM 2686 O O . ALA A 1 364 ? 25.709 39.318 -43.175 1.00 59.91 364 ALA A O 1
ATOM 2687 N N . PRO A 1 365 ? 24.169 40.544 -44.268 1.00 68.62 365 PRO A N 1
ATOM 2688 C CA . PRO A 1 365 ? 24.731 41.851 -43.925 1.00 68.62 365 PRO A CA 1
ATOM 2689 C C . PRO A 1 365 ? 24.648 42.176 -42.418 1.00 68.62 365 PRO A C 1
ATOM 2691 O O . PRO A 1 365 ? 23.778 41.657 -41.716 1.00 68.62 365 PRO A O 1
ATOM 2694 N N . PRO A 1 366 ? 25.516 43.075 -41.908 1.00 63.34 366 PRO A N 1
ATOM 2695 C CA . PRO A 1 366 ? 25.633 43.374 -40.483 1.00 63.34 366 PRO A CA 1
ATOM 2696 C C . PRO A 1 366 ? 24.386 44.084 -39.942 1.00 63.34 366 PRO A C 1
ATOM 2698 O O . PRO A 1 366 ? 24.164 45.276 -40.164 1.00 63.34 366 PRO A O 1
ATOM 2701 N N . THR A 1 367 ? 23.572 43.347 -39.189 1.00 52.78 367 THR A N 1
ATOM 2702 C CA . THR A 1 367 ? 22.467 43.902 -38.403 1.00 52.78 367 THR A CA 1
ATOM 2703 C C . THR A 1 367 ? 22.961 44.495 -37.082 1.00 52.78 367 THR A C 1
ATOM 2705 O O . THR A 1 367 ? 23.825 43.941 -36.408 1.00 52.78 367 THR A O 1
ATOM 2708 N N . LYS A 1 368 ? 22.373 45.650 -36.752 1.00 60.81 368 LYS A N 1
ATOM 2709 C CA . LYS A 1 368 ? 22.580 46.518 -35.582 1.00 60.81 368 LYS A CA 1
ATOM 2710 C C . LYS A 1 368 ? 22.783 45.799 -34.231 1.00 60.81 368 LYS A C 1
ATOM 2712 O O . LYS A 1 368 ? 22.198 44.739 -34.016 1.00 60.81 368 LYS A O 1
ATOM 2717 N N . PRO A 1 369 ? 23.509 46.440 -33.289 1.00 62.78 369 PRO A N 1
ATOM 2718 C CA . PRO A 1 369 ? 23.720 45.926 -31.938 1.00 62.78 369 PRO A CA 1
ATOM 2719 C C . PRO A 1 369 ? 22.388 45.639 -31.212 1.00 62.78 369 PRO A C 1
ATOM 2721 O O . PRO A 1 369 ? 21.475 46.472 -31.280 1.00 62.78 369 PRO A O 1
ATOM 2724 N N . PRO A 1 370 ? 22.263 44.485 -30.525 1.00 66.38 370 PRO A N 1
ATOM 2725 C CA . PRO A 1 370 ? 21.072 44.122 -29.764 1.00 66.38 370 PRO A CA 1
ATOM 2726 C C . PRO A 1 370 ? 20.829 45.097 -28.598 1.00 66.38 370 PRO A C 1
ATOM 2728 O O . PRO A 1 370 ? 21.777 45.414 -27.877 1.00 66.38 370 PRO A O 1
ATOM 2731 N N . PRO A 1 371 ? 19.586 45.559 -28.372 1.00 66.44 371 PRO A N 1
ATOM 2732 C CA . PRO A 1 371 ? 19.236 46.289 -27.161 1.00 66.44 371 PRO A CA 1
ATOM 2733 C C . PRO A 1 371 ? 19.365 45.376 -25.936 1.00 66.44 371 PRO A C 1
ATOM 2735 O O . PRO A 1 371 ? 18.962 44.211 -25.972 1.00 66.44 371 PRO A O 1
ATOM 2738 N N . GLU A 1 372 ? 19.931 45.924 -24.862 1.00 62.09 372 GLU A N 1
ATOM 2739 C CA . GLU A 1 372 ? 20.158 45.249 -23.585 1.00 62.09 372 GLU A CA 1
ATOM 2740 C C . GLU A 1 372 ? 18.901 44.502 -23.089 1.00 62.09 372 GLU A C 1
ATOM 2742 O O . GLU A 1 372 ? 17.797 45.067 -23.082 1.00 62.09 372 GLU A O 1
ATOM 2747 N N . PRO A 1 373 ? 19.039 43.231 -22.667 1.00 60.00 373 PRO A N 1
ATOM 2748 C CA . PRO A 1 373 ? 17.925 42.446 -22.162 1.00 60.00 373 PRO A CA 1
ATOM 2749 C C . PRO A 1 373 ? 17.431 43.030 -20.835 1.00 60.00 373 PRO A C 1
ATOM 2751 O O . PRO A 1 373 ? 18.119 42.990 -19.815 1.00 60.00 373 PRO A O 1
ATOM 2754 N N . LYS A 1 374 ? 16.197 43.547 -20.845 1.00 63.19 374 LYS A N 1
ATOM 2755 C CA . LYS A 1 374 ? 15.455 43.872 -19.622 1.00 63.19 374 LYS A CA 1
ATOM 2756 C C . LYS A 1 374 ? 15.343 42.612 -18.746 1.00 63.19 374 LYS A C 1
ATOM 2758 O O . LYS A 1 374 ? 15.050 41.543 -19.290 1.00 63.19 374 LYS A O 1
ATOM 2763 N N . PRO A 1 375 ? 15.533 42.721 -17.418 1.00 66.31 375 PRO A N 1
ATOM 2764 C CA . PRO A 1 375 ? 15.447 41.590 -16.501 1.00 66.31 375 PRO A CA 1
ATOM 2765 C C . PRO A 1 375 ? 14.081 40.910 -16.637 1.00 66.31 375 PRO A C 1
ATOM 2767 O O . PRO A 1 375 ? 13.032 41.519 -16.418 1.00 66.31 375 PRO A O 1
ATOM 2770 N N . LYS A 1 376 ? 14.108 39.647 -17.070 1.00 61.78 376 LYS A N 1
ATOM 2771 C CA . LYS A 1 376 ? 12.938 38.782 -17.208 1.00 61.78 376 LYS A CA 1
ATOM 2772 C C . LYS A 1 376 ? 12.421 38.511 -15.797 1.00 61.78 376 LYS A C 1
ATOM 2774 O O . LYS A 1 376 ? 13.084 37.816 -15.036 1.00 61.78 376 LYS A O 1
ATOM 2779 N N . ALA A 1 377 ? 11.295 39.134 -15.452 1.00 67.06 377 ALA A N 1
ATOM 2780 C CA . ALA A 1 377 ? 10.633 38.963 -14.166 1.00 67.06 377 ALA A CA 1
ATOM 2781 C C . ALA A 1 377 ? 10.455 37.466 -13.870 1.00 67.06 377 ALA A C 1
ATOM 2783 O O . ALA A 1 377 ? 9.861 36.735 -14.665 1.00 67.06 377 ALA A O 1
ATOM 2784 N N . GLU A 1 378 ? 11.033 37.032 -12.754 1.00 66.25 378 GLU A N 1
ATOM 2785 C CA . GLU A 1 378 ? 10.892 35.696 -12.189 1.00 66.25 378 GLU A CA 1
ATOM 2786 C C . GLU A 1 378 ? 9.392 35.388 -12.013 1.00 66.25 378 GLU A C 1
ATOM 2788 O O . GLU A 1 378 ? 8.668 36.216 -11.448 1.00 6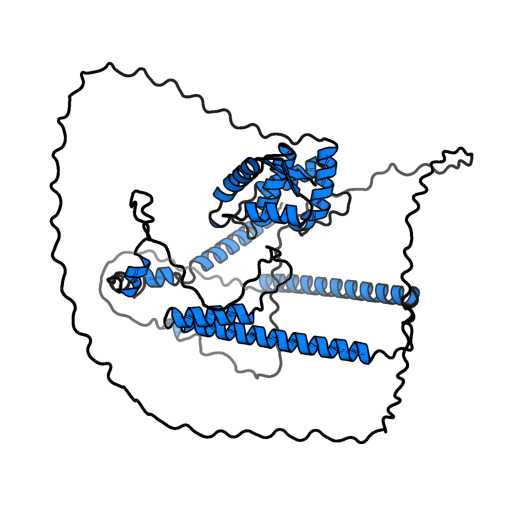6.25 378 GLU A O 1
ATOM 2793 N N . PRO A 1 379 ? 8.876 34.272 -12.566 1.00 71.25 379 PRO A N 1
ATOM 2794 C CA . PRO A 1 379 ? 7.463 33.944 -12.454 1.00 71.25 379 PRO A CA 1
ATOM 2795 C C . PRO A 1 379 ? 7.095 33.811 -10.968 1.00 71.25 379 PRO A C 1
ATOM 2797 O O . PRO A 1 379 ? 7.809 33.131 -10.230 1.00 71.25 379 PRO A O 1
ATOM 2800 N N . PRO A 1 380 ? 6.011 34.463 -10.506 1.00 71.81 380 PRO A N 1
ATOM 2801 C CA . PRO A 1 380 ? 5.632 34.446 -9.100 1.00 71.81 380 PRO A CA 1
ATOM 2802 C C . PRO A 1 380 ? 5.425 33.002 -8.644 1.00 71.81 380 PRO A C 1
ATOM 2804 O O . PRO A 1 380 ? 4.645 32.268 -9.254 1.00 71.81 380 PRO A O 1
ATOM 2807 N N . ALA A 1 381 ? 6.138 32.605 -7.587 1.00 69.88 381 ALA A N 1
ATOM 2808 C CA . ALA A 1 381 ? 6.044 31.269 -7.016 1.00 69.88 381 ALA A CA 1
ATOM 2809 C C . ALA A 1 381 ? 4.568 30.888 -6.765 1.00 69.88 381 ALA A C 1
ATOM 2811 O O . ALA A 1 381 ? 3.791 31.730 -6.292 1.00 69.88 381 ALA A O 1
ATOM 2812 N N . PRO A 1 382 ? 4.156 29.650 -7.097 1.00 68.50 382 PRO A N 1
ATOM 2813 C CA . PRO A 1 382 ? 2.781 29.208 -6.917 1.00 68.50 382 PRO A CA 1
ATOM 2814 C C . PRO A 1 382 ? 2.416 29.300 -5.434 1.00 68.50 382 PRO A C 1
ATOM 2816 O O . PRO A 1 382 ? 3.041 28.675 -4.580 1.00 68.50 382 PRO A O 1
ATOM 2819 N N . LYS A 1 383 ? 1.415 30.125 -5.119 1.00 76.06 383 LYS A N 1
ATOM 2820 C CA . LYS A 1 383 ? 0.881 30.248 -3.760 1.00 76.06 383 LYS A CA 1
ATOM 2821 C C . LYS A 1 383 ? 0.303 28.892 -3.358 1.00 76.06 383 LYS A C 1
ATOM 2823 O O . LYS A 1 383 ? -0.515 28.347 -4.098 1.00 76.06 383 LYS A O 1
ATOM 2828 N N . SER A 1 384 ? 0.715 28.360 -2.209 1.00 76.38 384 SER A N 1
ATOM 2829 C CA . SER A 1 384 ? 0.135 27.139 -1.651 1.00 76.38 384 SER A CA 1
ATOM 2830 C C . SER A 1 384 ? -1.366 27.349 -1.446 1.00 76.38 384 SER A C 1
ATOM 2832 O O . SER A 1 384 ? -1.792 28.244 -0.715 1.00 76.38 384 SER A O 1
ATOM 2834 N N . GLN A 1 385 ? -2.182 26.566 -2.149 1.00 83.31 385 GLN A N 1
ATOM 2835 C CA . GLN A 1 385 ? -3.629 26.600 -1.975 1.00 83.31 385 GLN A CA 1
ATOM 2836 C C . GLN A 1 385 ? -3.963 26.019 -0.599 1.00 83.31 385 GLN A C 1
ATOM 2838 O O . GLN A 1 385 ? -3.663 24.861 -0.312 1.00 83.31 385 GLN A O 1
ATOM 2843 N N . GLN A 1 386 ? -4.548 26.842 0.271 1.00 89.88 386 GLN A N 1
ATOM 2844 C CA . GLN A 1 386 ? -5.068 26.383 1.556 1.00 89.88 386 GLN A CA 1
ATOM 2845 C C . GLN A 1 386 ? -6.345 25.565 1.328 1.00 89.88 386 GLN A C 1
ATOM 2847 O O . GLN A 1 386 ? -7.212 25.972 0.554 1.00 89.88 386 GLN A O 1
ATOM 2852 N N . VAL A 1 387 ? -6.455 24.422 2.010 1.00 94.25 387 VAL A N 1
ATOM 2853 C CA . VAL A 1 387 ? -7.655 23.573 1.997 1.00 94.25 387 VAL A CA 1
ATOM 2854 C C . VAL A 1 387 ? -8.806 24.349 2.640 1.00 94.25 387 VAL A C 1
ATOM 2856 O O . VAL A 1 387 ? -8.688 24.809 3.774 1.00 94.25 387 VAL A O 1
ATOM 2859 N N . GLN A 1 388 ? -9.913 24.521 1.917 1.00 94.38 388 GLN A N 1
ATOM 2860 C CA . GLN A 1 388 ? -11.106 25.174 2.456 1.00 94.38 388 GLN A CA 1
ATOM 2861 C C . GLN A 1 388 ? -11.932 24.164 3.252 1.00 94.38 388 GLN A C 1
ATOM 2863 O O . GLN A 1 388 ? -12.299 23.116 2.724 1.00 94.38 388 GLN A O 1
ATOM 2868 N N . VAL A 1 389 ? -12.248 24.490 4.507 1.00 96.56 389 VAL A N 1
ATOM 2869 C CA . VAL A 1 389 ? -13.088 23.646 5.366 1.00 96.56 389 VAL A CA 1
ATOM 2870 C C . VAL A 1 389 ? -14.544 23.781 4.920 1.00 96.56 389 VAL A C 1
ATOM 2872 O O . VAL A 1 389 ? -15.240 24.739 5.247 1.00 96.56 389 VAL A O 1
ATOM 2875 N N . THR A 1 390 ? -14.987 22.817 4.125 1.00 96.62 390 THR A N 1
ATOM 2876 C CA . THR A 1 390 ? -16.372 22.619 3.688 1.00 96.62 390 THR A CA 1
ATOM 2877 C C . THR A 1 390 ? -16.941 21.347 4.336 1.00 96.62 390 THR A C 1
ATOM 2879 O O . THR A 1 390 ? -16.172 20.442 4.682 1.00 96.62 390 THR A O 1
ATOM 2882 N N . PRO A 1 391 ? -18.270 21.211 4.493 1.00 96.75 391 PRO A N 1
ATOM 2883 C CA . PRO A 1 391 ? -18.861 19.980 5.033 1.00 96.75 391 PRO A CA 1
ATOM 2884 C C . PRO A 1 391 ? -18.511 18.744 4.188 1.00 96.75 391 PRO A C 1
ATOM 2886 O O . PRO A 1 391 ? -18.334 17.654 4.724 1.00 96.75 391 PRO A O 1
ATOM 2889 N N . GLU A 1 392 ? -18.326 18.920 2.876 1.00 96.19 392 GLU A N 1
ATOM 2890 C CA . GLU A 1 392 ? -17.852 17.862 1.979 1.00 96.19 392 GLU A CA 1
ATOM 2891 C C . GLU A 1 392 ? -16.414 17.442 2.313 1.00 96.19 392 GLU A C 1
ATOM 2893 O O . GLU A 1 392 ? -16.137 16.253 2.450 1.00 96.19 392 GLU A O 1
ATOM 2898 N N . THR A 1 393 ? -15.497 18.395 2.533 1.00 96.31 393 THR A N 1
ATOM 2899 C CA . THR A 1 393 ? -14.130 18.053 2.967 1.00 96.31 393 THR A CA 1
ATOM 2900 C C . THR A 1 393 ? -14.106 17.350 4.320 1.00 96.31 393 THR A C 1
ATOM 2902 O O . THR A 1 393 ? -13.291 16.452 4.493 1.00 96.31 393 THR A O 1
ATOM 2905 N N . GLN A 1 394 ? -15.020 17.685 5.238 1.00 96.50 394 GLN A N 1
ATOM 2906 C CA . GLN A 1 394 ? -15.133 17.010 6.532 1.00 96.50 394 GLN A CA 1
ATOM 2907 C C . GLN A 1 394 ? -15.566 15.546 6.378 1.00 96.50 394 GLN A C 1
ATOM 2909 O O . GLN A 1 394 ? -14.936 14.652 6.945 1.00 96.50 394 GLN A O 1
ATOM 2914 N N . ALA A 1 395 ? -16.581 15.283 5.550 1.00 96.31 395 ALA A N 1
ATOM 2915 C CA . ALA A 1 395 ? -16.997 13.920 5.228 1.00 96.31 395 ALA A CA 1
ATOM 2916 C C . ALA A 1 395 ? -15.862 13.125 4.554 1.00 96.31 395 ALA A C 1
ATOM 2918 O O . ALA A 1 395 ? -15.579 11.987 4.939 1.00 96.31 395 ALA A O 1
ATOM 2919 N N . ASN A 1 396 ? -15.147 13.752 3.614 1.00 96.88 396 ASN A N 1
ATOM 2920 C CA . ASN A 1 396 ? -14.013 13.133 2.927 1.00 96.88 396 ASN A CA 1
ATOM 2921 C C . ASN A 1 396 ? -12.872 12.793 3.896 1.00 96.88 396 ASN A C 1
ATOM 2923 O O . ASN A 1 396 ? -12.273 11.727 3.775 1.00 96.88 396 ASN A O 1
ATOM 2927 N N . THR A 1 397 ? -12.575 13.641 4.887 1.00 97.00 397 THR A N 1
ATOM 2928 C CA . THR A 1 397 ? -11.541 13.334 5.888 1.00 97.00 397 THR A CA 1
ATOM 2929 C C . THR A 1 397 ? -11.925 12.164 6.782 1.00 97.00 397 THR A C 1
ATOM 2931 O O . THR A 1 397 ? -11.090 11.291 7.015 1.00 97.00 397 THR A O 1
ATOM 2934 N N . THR A 1 398 ? -13.190 12.059 7.197 1.00 96.50 398 THR A N 1
ATOM 2935 C CA . THR A 1 398 ? -13.671 10.880 7.935 1.00 96.50 398 THR A CA 1
ATOM 2936 C C . THR A 1 398 ? -13.523 9.608 7.092 1.00 96.50 398 THR A C 1
ATOM 2938 O O . THR A 1 398 ? -13.035 8.591 7.589 1.00 96.50 398 THR A O 1
ATOM 2941 N N . LEU A 1 399 ? -13.854 9.671 5.796 1.00 96.62 399 LEU A N 1
ATOM 2942 C CA . LEU A 1 399 ? -13.698 8.546 4.869 1.00 96.62 399 LEU A CA 1
ATOM 2943 C C . LEU A 1 399 ? -12.224 8.140 4.676 1.00 96.62 399 LEU A C 1
ATOM 2945 O O . LEU A 1 399 ? -11.906 6.947 4.647 1.00 96.62 399 LEU A O 1
ATOM 2949 N N . ILE A 1 400 ? -11.307 9.111 4.588 1.00 97.06 400 ILE A N 1
ATOM 2950 C CA . ILE A 1 400 ? -9.856 8.870 4.506 1.00 97.06 400 ILE A CA 1
ATOM 2951 C C . ILE A 1 400 ? -9.382 8.066 5.722 1.00 97.06 400 ILE A C 1
ATOM 2953 O O . ILE A 1 400 ? -8.756 7.015 5.565 1.00 97.06 400 ILE A O 1
ATOM 2957 N N . TRP A 1 401 ? -9.703 8.510 6.936 1.00 96.12 401 TRP A N 1
ATOM 2958 C CA . TRP A 1 401 ? -9.219 7.841 8.146 1.00 96.12 401 TRP A CA 1
ATOM 2959 C C . TRP A 1 401 ? -9.852 6.468 8.364 1.00 96.12 401 TRP A C 1
ATOM 2961 O O . TRP A 1 401 ? -9.145 5.540 8.758 1.00 96.12 401 TRP A O 1
ATOM 2971 N N . ALA A 1 402 ? -11.121 6.290 7.988 1.00 95.44 402 ALA A N 1
ATOM 2972 C CA . ALA A 1 402 ? -11.793 4.994 8.043 1.00 95.44 402 ALA A CA 1
ATOM 2973 C C . ALA A 1 402 ? -11.175 3.939 7.099 1.00 95.44 402 ALA A C 1
ATOM 2975 O O . ALA A 1 402 ? -11.161 2.752 7.421 1.00 95.44 402 ALA A O 1
ATOM 2976 N N . THR A 1 403 ? -10.647 4.344 5.937 1.00 95.81 403 THR A N 1
ATOM 2977 C CA . THR A 1 403 ? -10.211 3.411 4.872 1.00 95.81 403 THR A CA 1
ATOM 2978 C C . THR A 1 403 ? -8.692 3.241 4.771 1.00 95.81 403 THR A C 1
ATOM 2980 O O . THR A 1 403 ? -8.173 2.129 4.577 1.00 95.81 403 THR A O 1
ATOM 2983 N N . VAL A 1 404 ? -7.950 4.343 4.875 1.00 96.50 404 VAL A N 1
ATOM 2984 C CA . VAL A 1 404 ? -6.498 4.392 4.655 1.00 96.50 404 VAL A CA 1
ATOM 2985 C C . VAL A 1 404 ? -5.732 4.961 5.843 1.00 96.50 404 VAL A C 1
ATOM 2987 O O . VAL A 1 404 ? -4.506 4.964 5.792 1.00 96.50 404 VAL A O 1
ATOM 2990 N N . GLY A 1 405 ? -6.398 5.335 6.941 1.00 95.12 405 GLY A N 1
ATOM 2991 C CA . GLY A 1 405 ? -5.745 5.855 8.149 1.00 95.12 405 GLY A CA 1
ATOM 2992 C C . GLY A 1 405 ? -4.618 4.957 8.669 1.00 95.12 405 GLY A C 1
ATOM 2993 O O . GLY A 1 405 ? -3.495 5.417 8.857 1.00 95.12 405 GLY A O 1
ATOM 2994 N N . LYS A 1 406 ? -4.868 3.641 8.755 1.00 94.31 406 LYS A N 1
ATOM 2995 C CA . LYS A 1 406 ? -3.858 2.639 9.157 1.00 94.31 406 LYS A CA 1
ATOM 2996 C C . LYS A 1 406 ? -2.678 2.513 8.185 1.00 94.31 406 LYS A C 1
ATOM 2998 O O . LYS A 1 406 ? -1.614 2.062 8.582 1.00 94.31 406 LYS A O 1
ATOM 3003 N N . VAL A 1 407 ? -2.868 2.859 6.908 1.00 93.94 407 VAL A N 1
ATOM 3004 C CA . VAL A 1 407 ? -1.793 2.832 5.897 1.00 93.94 407 VAL A CA 1
ATOM 3005 C C . VAL A 1 407 ? -0.963 4.111 5.968 1.00 93.94 407 VAL A C 1
ATOM 3007 O O . VAL A 1 407 ? 0.252 4.057 5.831 1.00 93.94 407 VAL A O 1
ATOM 3010 N N . LEU A 1 408 ? -1.619 5.254 6.181 1.00 95.50 408 LEU A N 1
ATOM 3011 C CA . LEU A 1 408 ? -0.960 6.554 6.272 1.00 95.50 408 LEU A CA 1
ATOM 3012 C C . LEU A 1 408 ? -0.145 6.686 7.560 1.00 95.50 408 LEU A C 1
ATOM 3014 O O . LEU A 1 408 ? 0.975 7.185 7.525 1.00 95.50 408 LEU A O 1
ATOM 3018 N N . VAL A 1 409 ? -0.699 6.231 8.686 1.00 94.44 409 VAL A N 1
ATOM 3019 C CA . VAL A 1 409 ? -0.046 6.299 9.995 1.00 94.44 409 VAL A CA 1
ATOM 3020 C C . VAL A 1 409 ? -0.272 4.974 10.741 1.00 94.44 409 VAL A C 1
ATOM 3022 O O . VAL A 1 409 ? -1.208 4.869 11.540 1.00 94.44 409 VAL A O 1
ATOM 3025 N N . PRO A 1 410 ? 0.573 3.947 10.502 1.00 90.81 410 PRO A N 1
ATOM 3026 C CA . PRO A 1 410 ? 0.413 2.608 11.087 1.00 90.81 410 PRO A CA 1
ATOM 3027 C C . PRO A 1 410 ? 0.406 2.569 12.616 1.00 90.81 410 PRO A C 1
ATOM 3029 O O . PRO A 1 410 ? -0.155 1.654 13.211 1.00 90.81 410 PRO A O 1
ATOM 3032 N N . SER A 1 411 ? 1.031 3.558 13.254 1.00 87.81 411 SER A N 1
ATOM 3033 C CA . SER A 1 411 ? 1.112 3.698 14.709 1.00 87.81 411 SER A CA 1
ATOM 3034 C C . SER A 1 411 ? -0.037 4.500 15.321 1.00 87.81 411 SER A C 1
ATOM 3036 O O . SER A 1 411 ? -0.089 4.636 16.544 1.00 87.81 411 SER A O 1
ATOM 3038 N N . SER A 1 412 ? -0.942 5.054 14.510 1.00 84.88 412 SER A N 1
ATOM 3039 C CA . SER A 1 412 ? -2.032 5.872 15.033 1.00 84.88 412 SER A CA 1
ATOM 3040 C C . SER A 1 412 ? -3.225 5.022 15.454 1.00 84.88 412 SER A C 1
ATOM 3042 O O . SER A 1 412 ? -3.729 4.197 14.694 1.00 84.88 412 SER A O 1
ATOM 3044 N N . ASN A 1 413 ? -3.704 5.268 16.671 1.00 83.81 413 ASN A N 1
ATOM 3045 C CA . ASN A 1 413 ? -4.962 4.728 17.181 1.00 83.81 413 ASN A CA 1
ATOM 3046 C C . ASN A 1 413 ? -6.073 5.771 17.003 1.00 83.81 413 ASN A C 1
ATOM 3048 O O . ASN A 1 413 ? -6.742 6.135 17.967 1.00 83.81 413 ASN A O 1
ATOM 3052 N N . TYR A 1 414 ? -6.214 6.332 15.798 1.00 84.19 414 TYR A N 1
ATOM 3053 C CA . TYR A 1 414 ? -7.333 7.229 15.520 1.00 84.19 414 TYR A CA 1
ATOM 3054 C C . TYR A 1 414 ? -8.616 6.398 15.444 1.00 84.19 414 TYR A C 1
ATOM 3056 O O . TYR A 1 414 ? -8.923 5.805 14.408 1.00 84.19 414 TYR A O 1
ATOM 3064 N N . ASP A 1 415 ? -9.341 6.344 16.558 1.00 81.06 415 ASP A N 1
ATOM 3065 C CA . ASP A 1 415 ? -10.713 5.853 16.583 1.00 81.06 415 ASP A CA 1
ATOM 3066 C C . ASP A 1 415 ? -11.648 6.863 15.887 1.00 81.06 415 ASP A C 1
ATOM 3068 O O . ASP A 1 415 ? -11.363 8.069 15.867 1.00 81.06 415 ASP A O 1
ATOM 3072 N N . PRO A 1 416 ? -12.768 6.409 15.293 1.00 83.81 416 PRO A N 1
ATOM 3073 C CA . PRO A 1 416 ? -13.797 7.306 14.774 1.00 83.81 416 PRO A CA 1
ATOM 3074 C C . PRO A 1 416 ? -14.231 8.284 15.880 1.00 83.81 416 PRO A C 1
ATOM 3076 O O . PRO A 1 416 ? -14.538 7.825 16.983 1.00 83.81 416 PRO A O 1
ATOM 3079 N N . PRO A 1 417 ? -14.268 9.610 15.630 1.00 77.31 417 PRO A N 1
ATOM 3080 C CA . PRO A 1 417 ? -14.405 10.276 14.324 1.00 77.31 417 PRO A CA 1
ATOM 3081 C C . PRO A 1 417 ? -13.115 10.647 13.553 1.00 77.31 417 PRO A C 1
ATOM 3083 O O . PRO A 1 417 ? -13.226 11.236 12.478 1.00 77.31 417 PRO A O 1
ATOM 3086 N N . GLY A 1 418 ? -11.919 10.262 14.012 1.00 90.25 418 GLY A N 1
ATOM 3087 C CA . GLY A 1 418 ? -10.646 10.650 13.380 1.00 90.25 418 GLY A CA 1
ATOM 3088 C C . GLY A 1 418 ? -10.245 12.119 13.636 1.00 90.25 418 GLY A C 1
ATOM 3089 O O . GLY A 1 418 ? -10.983 12.848 14.302 1.00 90.25 418 GLY A O 1
ATOM 3090 N N . PRO A 1 419 ? -9.062 12.558 13.164 1.00 95.00 419 PRO A N 1
ATOM 3091 C CA . PRO A 1 419 ? -8.570 13.924 13.364 1.00 95.00 419 PRO A CA 1
ATOM 3092 C C . PRO A 1 419 ? -9.332 14.959 12.517 1.00 95.00 419 PRO A C 1
ATOM 3094 O O . PRO A 1 419 ? -9.950 14.625 11.503 1.00 95.00 419 PRO A O 1
ATOM 3097 N N . ASP A 1 420 ? -9.260 16.233 12.919 1.00 96.31 420 ASP A N 1
ATOM 3098 C CA . ASP A 1 420 ? -9.946 17.347 12.243 1.00 96.31 420 ASP A CA 1
ATOM 3099 C C . ASP A 1 420 ? -9.453 17.549 10.792 1.00 96.31 420 ASP A C 1
ATOM 3101 O O . ASP A 1 420 ? -8.390 17.063 10.397 1.00 96.31 420 ASP A O 1
ATOM 3105 N N . VAL A 1 421 ? -10.199 18.294 9.969 1.00 96.69 421 VAL A N 1
ATOM 3106 C CA . VAL A 1 421 ? -9.869 18.556 8.557 1.00 96.69 421 VAL A CA 1
ATOM 3107 C C . VAL A 1 421 ? -8.507 19.229 8.418 1.00 96.69 421 VAL A C 1
ATOM 3109 O O . VAL A 1 421 ? -7.695 18.836 7.577 1.00 96.69 421 VAL A O 1
ATOM 3112 N N . LEU A 1 422 ? -8.239 20.230 9.260 1.00 96.69 422 LEU A N 1
ATOM 3113 C CA . LEU A 1 422 ? -6.974 20.964 9.246 1.00 96.69 422 LEU A CA 1
ATOM 3114 C C . LEU A 1 422 ? -5.809 20.095 9.731 1.00 96.69 422 LEU A C 1
ATOM 3116 O O . LEU A 1 422 ? -4.720 20.151 9.157 1.00 96.69 422 LEU A O 1
ATOM 3120 N N . GLU A 1 423 ? -6.042 19.255 10.740 1.00 96.44 423 GLU A N 1
ATOM 3121 C CA . GLU A 1 423 ? -5.049 18.299 11.236 1.00 96.44 423 GLU A CA 1
ATOM 3122 C C . GLU A 1 423 ? -4.742 17.238 10.172 1.00 96.44 423 GLU A C 1
ATOM 3124 O O . GLU A 1 423 ? -3.580 16.992 9.857 1.00 96.44 423 GLU A O 1
ATOM 3129 N N . THR A 1 424 ? -5.773 16.694 9.525 1.00 96.88 424 THR A N 1
ATOM 3130 C CA . THR A 1 424 ? -5.642 15.746 8.414 1.00 96.88 424 THR A CA 1
ATOM 3131 C C . THR A 1 424 ? -4.845 16.352 7.264 1.00 96.88 424 THR A C 1
ATOM 3133 O O . THR A 1 424 ? -3.915 15.722 6.764 1.00 96.88 424 THR A O 1
ATOM 3136 N N . ALA A 1 425 ? -5.154 17.588 6.861 1.00 97.00 425 ALA A N 1
ATOM 3137 C CA . ALA A 1 425 ? -4.408 18.288 5.820 1.00 97.00 425 ALA A CA 1
ATOM 3138 C C . ALA A 1 425 ? -2.935 18.492 6.211 1.00 97.00 425 ALA A C 1
ATOM 3140 O O . ALA A 1 425 ? -2.056 18.281 5.378 1.00 97.00 425 ALA A O 1
ATOM 3141 N N . SER A 1 426 ? -2.658 18.834 7.474 1.00 97.06 426 SER A N 1
ATOM 3142 C CA . SER A 1 426 ? -1.298 18.971 8.008 1.00 97.06 426 SER A CA 1
ATOM 3143 C C . SER A 1 426 ? -0.532 17.642 7.987 1.00 97.06 426 SER A C 1
ATOM 3145 O O . SER A 1 426 ? 0.606 17.590 7.517 1.00 97.06 426 SER A O 1
ATOM 3147 N N . ILE A 1 427 ? -1.167 16.543 8.410 1.00 96.94 427 ILE A N 1
ATOM 3148 C CA . ILE A 1 427 ? -0.579 15.196 8.379 1.00 96.94 427 ILE A CA 1
ATOM 3149 C C . ILE A 1 427 ? -0.280 14.777 6.936 1.00 96.94 427 ILE A C 1
ATOM 3151 O O . ILE A 1 427 ? 0.837 14.357 6.635 1.00 96.94 427 ILE A O 1
ATOM 3155 N N . LEU A 1 428 ? -1.244 14.932 6.024 1.00 96.94 428 LEU A N 1
ATOM 3156 C CA . LEU A 1 428 ? -1.064 14.614 4.606 1.00 96.94 428 LEU A CA 1
ATOM 3157 C C . LEU A 1 428 ? 0.028 15.477 3.965 1.00 96.94 428 LEU A C 1
ATOM 3159 O O . LEU A 1 428 ? 0.836 14.969 3.190 1.00 96.94 428 LEU A O 1
ATOM 3163 N N . GLN A 1 429 ? 0.100 16.763 4.315 1.00 96.81 429 GLN A N 1
ATOM 3164 C CA . GLN A 1 429 ? 1.147 17.662 3.845 1.00 96.81 429 GLN A CA 1
ATOM 3165 C C . GLN A 1 429 ? 2.524 17.236 4.361 1.00 96.81 429 GLN A C 1
ATOM 3167 O O . GLN A 1 429 ? 3.466 17.158 3.569 1.00 96.81 429 GLN A O 1
ATOM 3172 N N . SER A 1 430 ? 2.629 16.899 5.647 1.00 96.69 430 SER A N 1
ATOM 3173 C CA . SER A 1 430 ? 3.849 16.376 6.267 1.00 96.69 430 SER A CA 1
ATOM 3174 C C . SER A 1 430 ? 4.319 15.096 5.573 1.00 96.69 430 SER A C 1
ATOM 3176 O O . SER A 1 430 ? 5.462 15.031 5.128 1.00 96.69 430 SER A O 1
ATOM 3178 N N . LEU A 1 431 ? 3.417 14.128 5.361 1.00 96.31 431 LEU A N 1
ATOM 3179 C CA . LEU A 1 431 ? 3.702 12.880 4.645 1.00 96.31 431 LEU A CA 1
ATOM 3180 C C . LEU A 1 431 ? 4.116 13.127 3.188 1.00 96.31 431 LEU A C 1
ATOM 3182 O O . LEU A 1 431 ? 5.104 12.565 2.734 1.00 96.31 431 LEU A O 1
ATOM 3186 N N . SER A 1 432 ? 3.416 14.003 2.461 1.00 95.88 432 SER A N 1
ATOM 3187 C CA . SER A 1 432 ? 3.738 14.337 1.059 1.00 95.88 432 SER A CA 1
ATOM 3188 C C . SER A 1 432 ? 5.069 15.085 0.882 1.00 95.88 432 SER A C 1
ATOM 3190 O O . SER A 1 432 ? 5.624 15.142 -0.222 1.00 95.88 432 SER A O 1
ATOM 3192 N N . SER A 1 433 ? 5.569 15.680 1.969 1.00 95.56 433 SER A N 1
ATOM 3193 C CA . SER A 1 433 ? 6.858 16.374 2.021 1.00 95.56 433 SER A CA 1
ATOM 3194 C C . SER A 1 433 ? 8.009 15.438 2.394 1.00 95.56 433 SER A C 1
ATOM 3196 O O . SER A 1 433 ? 9.166 15.848 2.319 1.00 95.56 433 SER A O 1
ATOM 3198 N N . GLN A 1 434 ? 7.722 14.196 2.799 1.00 95.44 434 GLN A N 1
ATOM 3199 C CA . GLN A 1 434 ? 8.760 13.203 3.045 1.00 95.44 434 GLN A CA 1
ATOM 3200 C C . GLN A 1 434 ? 9.394 12.764 1.727 1.00 95.44 434 GLN A C 1
ATOM 3202 O O . GLN A 1 434 ? 8.729 12.644 0.697 1.00 95.44 434 GLN A O 1
ATOM 3207 N N . SER A 1 435 ? 10.698 12.501 1.775 1.00 92.69 435 SER A N 1
ATOM 3208 C CA . SER A 1 435 ? 11.425 11.994 0.618 1.00 92.69 435 SER A CA 1
ATOM 3209 C C . SER A 1 435 ? 10.948 10.586 0.262 1.00 92.69 435 SER A C 1
ATOM 3211 O O . SER A 1 435 ? 10.870 9.708 1.123 1.00 92.69 435 SER A O 1
ATOM 3213 N N . LEU A 1 436 ? 10.722 10.349 -1.031 1.00 91.38 436 LEU A N 1
ATOM 3214 C CA . LEU A 1 436 ? 10.416 9.026 -1.588 1.00 91.38 436 LEU A CA 1
ATOM 3215 C C . LEU A 1 436 ? 11.564 8.010 -1.436 1.00 91.38 436 LEU A C 1
ATOM 3217 O O . LEU A 1 436 ? 11.388 6.846 -1.782 1.00 91.38 436 LEU A O 1
ATOM 3221 N N . ALA A 1 437 ? 12.728 8.429 -0.927 1.00 87.62 437 ALA A N 1
ATOM 3222 C CA . ALA A 1 437 ? 13.832 7.540 -0.571 1.00 87.62 437 ALA A CA 1
ATOM 3223 C C . ALA A 1 437 ? 13.595 6.758 0.737 1.00 87.62 437 ALA A C 1
ATOM 3225 O O . ALA A 1 437 ? 14.435 5.939 1.114 1.00 87.62 437 ALA A O 1
ATOM 3226 N N . SER A 1 438 ? 12.492 7.016 1.452 1.00 83.38 438 SER A N 1
ATOM 3227 C CA . SER A 1 438 ? 12.110 6.217 2.618 1.00 83.38 438 SER A CA 1
ATOM 3228 C C . SER A 1 438 ? 11.797 4.766 2.217 1.00 83.38 438 SER A C 1
ATOM 3230 O O . SER A 1 438 ? 11.562 4.452 1.050 1.00 83.38 438 SER A O 1
ATOM 3232 N N . SER A 1 439 ? 11.793 3.858 3.196 1.00 78.38 439 SER A N 1
ATOM 3233 C CA . SER A 1 439 ? 11.573 2.425 2.966 1.00 78.38 439 SER A CA 1
ATOM 3234 C C . SER A 1 439 ? 10.204 2.083 2.364 1.00 78.38 439 SER A C 1
ATOM 3236 O O . SER A 1 439 ? 10.039 0.965 1.881 1.00 78.38 439 SER A O 1
ATOM 3238 N N . ASP A 1 440 ? 9.232 3.005 2.403 1.00 92.19 440 ASP A N 1
ATOM 3239 C CA . ASP A 1 440 ? 7.911 2.808 1.807 1.00 92.19 440 ASP A CA 1
ATOM 3240 C C . ASP A 1 440 ? 7.404 4.082 1.090 1.00 92.19 440 ASP A C 1
ATOM 3242 O O . ASP A 1 440 ? 6.903 5.012 1.730 1.00 92.19 440 ASP A O 1
ATOM 3246 N N . PRO A 1 441 ? 7.510 4.154 -0.250 1.00 94.62 441 PRO A N 1
ATOM 3247 C CA . PRO A 1 441 ? 7.014 5.286 -1.036 1.00 94.62 441 PRO A CA 1
ATOM 3248 C C . PRO A 1 441 ? 5.481 5.307 -1.185 1.00 94.62 441 PRO A C 1
ATOM 3250 O O . PRO A 1 441 ? 4.916 6.318 -1.615 1.00 94.62 441 PRO A O 1
ATOM 3253 N N . GLN A 1 442 ? 4.775 4.217 -0.860 1.00 94.69 442 GLN A N 1
ATOM 3254 C CA . GLN A 1 442 ? 3.336 4.111 -1.103 1.00 94.69 442 GLN A CA 1
ATOM 3255 C C . GLN A 1 442 ? 2.497 5.060 -0.218 1.00 94.69 442 GLN A C 1
ATOM 3257 O O . GLN A 1 442 ? 1.620 5.736 -0.774 1.00 94.69 442 GLN A O 1
ATOM 3262 N N . PRO A 1 443 ? 2.737 5.195 1.104 1.00 96.00 443 PRO A N 1
ATOM 3263 C CA . PRO A 1 443 ? 2.053 6.177 1.949 1.00 96.00 443 PRO A CA 1
ATOM 3264 C C . PRO A 1 443 ? 2.270 7.622 1.490 1.00 96.00 443 PRO A C 1
ATOM 3266 O O . PRO A 1 443 ? 1.330 8.411 1.513 1.00 96.00 443 PRO A O 1
ATOM 3269 N N . ILE A 1 444 ? 3.468 7.956 0.999 1.00 96.81 444 ILE A N 1
ATOM 3270 C CA . ILE A 1 444 ? 3.828 9.307 0.534 1.00 96.81 444 ILE A CA 1
ATOM 3271 C C . ILE A 1 444 ? 3.031 9.679 -0.724 1.00 96.81 444 ILE A C 1
ATOM 3273 O O . ILE A 1 444 ? 2.422 10.752 -0.801 1.00 96.81 444 ILE A O 1
ATOM 3277 N N . LEU A 1 445 ? 2.981 8.778 -1.709 1.00 97.31 445 LEU A N 1
ATOM 3278 C CA . LEU A 1 445 ? 2.216 8.988 -2.943 1.00 97.31 445 LEU A CA 1
ATOM 3279 C C . LEU A 1 445 ? 0.706 8.984 -2.683 1.00 97.31 445 LEU A C 1
ATOM 3281 O O . LEU A 1 445 ? -0.024 9.786 -3.267 1.00 97.31 445 LEU A O 1
ATOM 3285 N N . THR A 1 446 ? 0.242 8.134 -1.764 1.00 97.81 446 THR A N 1
ATOM 3286 C CA . THR A 1 446 ? -1.157 8.125 -1.313 1.00 97.81 446 THR A CA 1
ATOM 3287 C C . THR A 1 446 ? -1.510 9.450 -0.637 1.00 97.81 446 THR A C 1
ATOM 3289 O O . THR A 1 446 ? -2.515 10.062 -0.988 1.00 97.81 446 THR A O 1
ATOM 3292 N N . ALA A 1 447 ? -0.662 9.954 0.262 1.00 97.81 447 ALA A N 1
ATOM 3293 C CA . ALA A 1 447 ? -0.878 11.235 0.925 1.00 97.81 447 ALA A CA 1
ATOM 3294 C C . ALA A 1 447 ? -0.909 12.403 -0.072 1.00 97.81 447 ALA A C 1
ATOM 3296 O O . ALA A 1 447 ? -1.791 13.256 0.003 1.00 97.81 447 ALA A O 1
ATOM 3297 N N . THR A 1 448 ? -0.002 12.394 -1.054 1.00 97.56 448 THR A N 1
ATOM 3298 C CA . THR A 1 448 ? 0.043 13.385 -2.141 1.00 97.56 448 THR A CA 1
ATOM 3299 C C . THR A 1 448 ? -1.252 13.382 -2.958 1.00 97.56 448 THR A C 1
ATOM 3301 O O . THR A 1 448 ? -1.823 14.442 -3.210 1.00 97.56 448 THR A O 1
ATOM 3304 N N . LEU A 1 449 ? -1.743 12.199 -3.349 1.00 98.12 449 LEU A N 1
ATOM 3305 C CA . LEU A 1 449 ? -3.001 12.044 -4.084 1.00 98.12 449 LEU A CA 1
ATOM 3306 C C . LEU A 1 449 ? -4.189 12.625 -3.306 1.00 98.12 449 LEU A C 1
ATOM 3308 O O . LEU A 1 449 ? -4.988 13.377 -3.863 1.00 98.12 449 LEU A O 1
ATOM 3312 N N . LEU A 1 450 ? -4.310 12.268 -2.026 1.00 98.00 450 LEU A N 1
ATOM 3313 C CA . LEU A 1 450 ? -5.427 12.691 -1.183 1.00 98.00 450 LEU A CA 1
ATOM 3314 C C . LEU A 1 450 ? -5.384 14.193 -0.910 1.00 98.00 450 LEU A C 1
ATOM 3316 O O . LEU A 1 450 ? -6.414 14.854 -1.008 1.00 98.00 450 LEU A O 1
ATOM 3320 N N . LEU A 1 451 ? -4.197 14.746 -0.648 1.00 97.69 451 LEU A N 1
ATOM 3321 C CA . LEU A 1 451 ? -4.012 16.184 -0.474 1.00 97.69 451 LEU A CA 1
ATOM 3322 C C . LEU A 1 451 ? -4.385 16.954 -1.747 1.00 97.69 451 LEU A C 1
ATOM 3324 O O . LEU A 1 451 ? -5.084 17.963 -1.668 1.00 97.69 451 LEU A O 1
ATOM 3328 N N . TYR A 1 452 ? -3.983 16.453 -2.920 1.00 97.69 452 TYR A N 1
ATOM 3329 C CA . TYR A 1 452 ? -4.331 17.056 -4.207 1.00 97.69 452 TYR A CA 1
ATOM 3330 C C . TYR A 1 452 ? -5.849 17.100 -4.427 1.00 97.69 452 TYR A C 1
ATOM 3332 O O . TYR A 1 452 ? -6.378 18.135 -4.835 1.00 97.69 452 TYR A O 1
ATOM 3340 N N . LEU A 1 453 ? -6.559 16.008 -4.124 1.00 97.62 453 LEU A N 1
ATOM 3341 C CA . LEU A 1 453 ? -8.016 15.940 -4.262 1.00 97.62 453 LEU A CA 1
ATOM 3342 C C . LEU A 1 453 ? -8.753 16.774 -3.205 1.00 97.62 453 LEU A C 1
ATOM 3344 O O . LEU A 1 453 ? -9.789 17.349 -3.518 1.00 97.62 453 LEU A O 1
ATOM 3348 N N . LEU A 1 454 ? -8.229 16.890 -1.982 1.00 97.12 454 LEU A N 1
ATOM 3349 C CA . LEU A 1 454 ? -8.804 17.768 -0.955 1.00 97.12 454 LEU A CA 1
ATOM 3350 C C . LEU A 1 454 ? -8.652 19.256 -1.305 1.00 97.12 454 LEU A C 1
ATOM 3352 O O . LEU A 1 454 ? -9.527 20.050 -0.977 1.00 97.12 454 LEU A O 1
ATOM 3356 N N . GLN A 1 455 ? -7.560 19.640 -1.973 1.00 96.44 455 GLN A N 1
ATOM 3357 C CA . GLN A 1 455 ? -7.317 21.028 -2.387 1.00 96.44 455 GLN A CA 1
ATOM 3358 C C . GLN A 1 455 ? -8.107 21.423 -3.640 1.00 96.44 455 GLN A C 1
ATOM 3360 O O . GLN A 1 455 ? -8.628 22.534 -3.707 1.00 96.44 455 GLN A O 1
ATOM 3365 N N . ASN A 1 456 ? -8.184 20.530 -4.633 1.00 96.31 456 ASN A N 1
ATOM 3366 C CA . ASN A 1 456 ? -8.752 20.840 -5.951 1.00 96.31 456 ASN A CA 1
ATOM 3367 C C . ASN A 1 456 ? -10.181 20.311 -6.150 1.00 96.31 456 ASN A C 1
ATOM 3369 O O . ASN A 1 456 ? -10.848 20.700 -7.108 1.00 96.31 456 ASN A O 1
ATOM 3373 N N . GLY A 1 457 ? -10.657 19.424 -5.273 1.00 96.06 457 GLY A N 1
ATOM 3374 C CA . GLY A 1 457 ? -11.917 18.709 -5.449 1.00 96.06 457 GLY A CA 1
ATOM 3375 C C . GLY A 1 457 ? -11.859 17.651 -6.566 1.00 96.06 457 GLY A C 1
ATOM 3376 O O . GLY A 1 457 ? -10.774 17.186 -6.948 1.00 96.06 457 GLY A O 1
ATOM 3377 N N . PRO A 1 458 ? -13.025 17.244 -7.107 1.00 97.25 458 PRO A N 1
ATOM 3378 C CA . PRO A 1 458 ? -13.120 16.306 -8.223 1.00 97.25 458 PRO A CA 1
ATOM 3379 C C . PRO A 1 458 ? -12.270 16.752 -9.415 1.00 97.25 458 PRO A C 1
ATOM 3381 O O . PRO A 1 458 ? -12.516 17.794 -10.018 1.00 97.25 458 PRO A O 1
ATOM 3384 N N . SER A 1 459 ? -11.271 15.946 -9.768 1.00 97.69 459 SER A N 1
ATOM 3385 C CA . SER A 1 459 ? -10.240 16.329 -10.736 1.00 97.69 459 SER A CA 1
ATOM 3386 C C . SER A 1 459 ? -10.167 15.341 -11.903 1.00 97.69 459 SER A C 1
ATOM 3388 O O . SER A 1 459 ? -10.388 14.139 -11.717 1.00 97.69 459 SER A O 1
ATOM 3390 N N . PRO A 1 460 ? -9.844 15.792 -13.128 1.00 97.88 460 PRO A N 1
ATOM 3391 C CA . PRO A 1 460 ? -9.700 14.895 -14.267 1.00 97.88 460 PRO A CA 1
ATOM 3392 C C . PRO A 1 460 ? -8.497 13.961 -14.064 1.00 97.88 460 PRO A C 1
ATOM 3394 O O . PRO A 1 460 ? -7.430 14.369 -13.606 1.00 97.88 460 PRO A O 1
ATOM 3397 N N . LEU A 1 461 ? -8.652 12.689 -14.436 1.00 97.31 461 LEU A N 1
ATOM 3398 C CA . LEU A 1 461 ? -7.649 11.637 -14.257 1.00 97.31 461 LEU A CA 1
ATOM 3399 C C . LEU A 1 461 ? -6.265 12.001 -14.838 1.00 97.31 461 LEU A C 1
ATOM 3401 O O . LEU A 1 461 ? -5.268 11.692 -14.183 1.00 97.31 461 LEU A O 1
ATOM 3405 N N . PRO A 1 462 ? -6.150 12.664 -16.009 1.00 97.06 462 PRO A N 1
ATOM 3406 C CA . PRO A 1 462 ? -4.860 13.142 -16.500 1.00 97.06 462 PRO A CA 1
ATOM 3407 C C . PRO A 1 462 ? -4.168 14.126 -15.549 1.00 97.06 462 PRO A C 1
ATOM 3409 O O . PRO A 1 462 ? -2.966 13.997 -15.354 1.00 97.06 462 PRO A O 1
ATOM 3412 N N . ALA A 1 463 ? -4.907 15.046 -14.917 1.00 97.69 463 ALA A N 1
ATOM 3413 C CA . ALA A 1 463 ? -4.337 16.036 -13.999 1.00 97.69 463 ALA A CA 1
ATOM 3414 C C . ALA A 1 463 ? -3.828 15.390 -12.701 1.00 97.69 463 ALA A C 1
ATOM 3416 O O . ALA A 1 463 ? -2.730 15.686 -12.229 1.00 97.69 463 ALA A O 1
ATOM 3417 N N . VAL A 1 464 ? -4.589 14.426 -12.175 1.00 97.88 464 VAL A N 1
ATOM 3418 C CA . VAL A 1 464 ? -4.171 13.619 -11.020 1.00 97.88 464 VAL A CA 1
ATOM 3419 C C . VAL A 1 464 ? -2.900 12.827 -11.345 1.00 97.88 464 VAL A C 1
ATOM 3421 O O . VAL A 1 464 ? -1.967 12.780 -10.545 1.00 97.88 464 VAL A O 1
ATOM 3424 N N . ARG A 1 465 ? -2.825 12.236 -12.545 1.00 97.06 465 ARG A N 1
ATOM 3425 C CA . ARG A 1 465 ? -1.629 11.515 -13.001 1.00 97.06 465 ARG A CA 1
ATOM 3426 C C . ARG A 1 465 ? -0.423 12.426 -13.159 1.00 97.06 465 ARG A C 1
ATOM 3428 O O . ARG A 1 465 ? 0.664 12.004 -12.793 1.00 97.06 465 ARG A O 1
ATOM 3435 N N . THR A 1 466 ? -0.587 13.641 -13.681 1.00 96.88 466 THR A N 1
ATOM 3436 C CA . THR A 1 466 ? 0.530 14.588 -13.795 1.00 96.88 466 THR A CA 1
ATOM 3437 C C . THR A 1 466 ? 1.041 15.019 -12.426 1.00 96.88 466 THR A C 1
ATOM 3439 O O . THR A 1 466 ? 2.247 14.999 -12.219 1.00 96.88 466 THR A O 1
ATOM 3442 N N . ALA A 1 467 ? 0.149 15.292 -11.467 1.00 96.25 467 ALA A N 1
ATOM 3443 C CA . ALA A 1 467 ? 0.547 15.652 -10.105 1.00 96.25 467 ALA A CA 1
ATOM 3444 C C . ALA A 1 467 ? 1.325 14.519 -9.409 1.00 96.25 467 ALA A C 1
ATOM 3446 O O . ALA A 1 467 ? 2.336 14.765 -8.754 1.00 96.25 467 ALA A O 1
ATOM 3447 N N . LEU A 1 468 ? 0.892 13.268 -9.598 1.00 96.81 468 LEU A N 1
ATOM 3448 C CA . LEU A 1 468 ? 1.612 12.100 -9.090 1.00 96.81 468 LEU A CA 1
ATOM 3449 C C . LEU A 1 468 ? 2.935 11.865 -9.819 1.00 96.81 468 LEU A C 1
ATOM 3451 O O . LEU A 1 468 ? 3.938 11.612 -9.164 1.00 96.81 468 LEU A O 1
ATOM 3455 N N . ALA A 1 469 ? 2.963 11.997 -11.146 1.00 96.25 469 ALA A N 1
ATOM 3456 C CA . ALA A 1 469 ? 4.178 11.835 -11.937 1.00 96.25 469 ALA A CA 1
ATOM 3457 C C . ALA A 1 469 ? 5.241 12.884 -11.581 1.00 96.25 469 ALA A C 1
ATOM 3459 O O . ALA A 1 469 ? 6.428 12.578 -11.574 1.00 96.25 469 ALA A O 1
ATOM 3460 N N . ASP A 1 470 ? 4.835 14.114 -11.259 1.00 95.69 470 ASP A N 1
ATOM 3461 C CA . ASP A 1 470 ? 5.764 15.155 -10.817 1.00 95.69 470 ASP A CA 1
ATOM 3462 C C . ASP A 1 470 ? 6.388 14.831 -9.457 1.00 95.69 470 ASP A C 1
ATOM 3464 O O . ASP A 1 470 ? 7.563 15.132 -9.253 1.00 95.69 470 ASP A O 1
ATOM 3468 N N . LYS A 1 471 ? 5.656 14.144 -8.571 1.00 95.00 471 LYS A N 1
ATOM 3469 C CA . LYS A 1 471 ? 6.235 13.584 -7.346 1.00 95.00 471 LYS A CA 1
ATOM 3470 C C . LYS A 1 471 ? 7.086 12.346 -7.596 1.00 95.00 471 LYS A C 1
ATOM 3472 O O . LYS A 1 471 ? 8.159 12.247 -7.018 1.00 95.00 471 LYS A O 1
ATOM 3477 N N . GLU A 1 472 ? 6.682 11.443 -8.486 1.00 95.00 472 GLU A N 1
ATOM 3478 C CA . GLU A 1 472 ? 7.490 10.270 -8.854 1.00 95.00 472 GLU A CA 1
ATOM 3479 C C . GLU A 1 472 ? 8.859 10.666 -9.424 1.00 95.00 472 GLU A C 1
ATOM 3481 O O . GLU A 1 472 ? 9.844 10.003 -9.132 1.00 95.00 472 GLU A O 1
ATOM 3486 N N . LYS A 1 473 ? 8.966 11.781 -10.160 1.00 94.81 473 LYS A N 1
ATOM 3487 C CA . LYS A 1 473 ? 10.256 12.288 -10.670 1.00 94.81 473 LYS A CA 1
ATOM 3488 C C . LYS A 1 473 ? 11.281 12.608 -9.577 1.00 94.81 473 LYS A C 1
ATOM 3490 O O . LYS A 1 473 ? 12.463 12.707 -9.887 1.00 94.81 473 LYS A O 1
ATOM 3495 N N . GLU A 1 474 ? 10.853 12.779 -8.327 1.00 91.94 474 GLU A N 1
ATOM 3496 C CA . GLU A 1 474 ? 11.751 12.980 -7.187 1.00 91.94 474 GLU A CA 1
ATOM 3497 C C . GLU A 1 474 ? 12.523 11.691 -6.830 1.00 91.94 474 GLU A C 1
ATOM 3499 O O . GLU A 1 474 ? 13.564 11.760 -6.180 1.00 91.94 474 GLU A O 1
ATOM 3504 N N . SER A 1 475 ? 12.059 10.517 -7.285 1.00 91.31 475 SER A N 1
ATOM 3505 C CA . SER A 1 475 ? 12.733 9.234 -7.077 1.00 91.31 475 SER A CA 1
ATOM 3506 C C . SER A 1 475 ? 12.548 8.271 -8.254 1.00 91.31 475 SER A C 1
ATOM 3508 O O . SER A 1 475 ? 11.451 7.787 -8.521 1.00 91.31 475 SER A O 1
ATOM 3510 N N . GLU A 1 476 ? 13.646 7.889 -8.911 1.00 89.00 476 GLU A N 1
ATOM 3511 C CA . GLU A 1 476 ? 13.627 6.942 -10.040 1.00 89.00 476 GLU A CA 1
ATOM 3512 C C . GLU A 1 476 ? 13.014 5.575 -9.681 1.00 89.00 476 GLU A C 1
ATOM 3514 O O . GLU A 1 476 ? 12.438 4.901 -10.539 1.00 89.00 476 GLU A O 1
ATOM 3519 N N . SER A 1 477 ? 13.088 5.176 -8.405 1.00 88.19 477 SER A N 1
ATOM 3520 C CA . SER A 1 477 ? 12.515 3.919 -7.910 1.00 88.19 477 SER A CA 1
ATOM 3521 C C . SER A 1 477 ? 10.988 3.949 -7.774 1.00 88.19 477 SER A C 1
ATOM 3523 O O . SER A 1 477 ? 10.371 2.891 -7.649 1.00 88.19 477 SER A O 1
ATOM 3525 N N . ALA A 1 478 ? 10.364 5.132 -7.824 1.00 89.44 478 ALA A N 1
ATOM 3526 C CA . ALA A 1 478 ? 8.929 5.309 -7.610 1.00 89.44 478 ALA A CA 1
ATOM 3527 C C . ALA A 1 478 ? 8.082 5.241 -8.895 1.00 89.44 478 ALA A C 1
ATOM 3529 O O . ALA A 1 478 ? 6.858 5.374 -8.828 1.00 89.44 478 ALA A O 1
ATOM 3530 N N . ASN A 1 479 ? 8.702 5.002 -10.056 1.00 93.81 479 ASN A N 1
ATOM 3531 C CA . ASN A 1 479 ? 8.014 4.995 -11.348 1.00 93.81 479 ASN A CA 1
ATOM 3532 C C . ASN A 1 479 ? 6.814 4.030 -11.372 1.00 93.81 479 ASN A C 1
ATOM 3534 O O . ASN A 1 479 ? 6.946 2.813 -11.222 1.00 93.81 479 ASN A O 1
ATOM 3538 N N . GLY A 1 480 ? 5.621 4.586 -11.598 1.00 92.81 480 GLY A N 1
ATOM 3539 C CA . GLY A 1 480 ? 4.365 3.840 -11.692 1.00 92.81 480 GLY A CA 1
ATOM 3540 C C . GLY A 1 480 ? 3.719 3.475 -10.351 1.00 92.81 480 GLY A C 1
ATOM 3541 O O . GLY A 1 480 ? 2.634 2.880 -10.346 1.00 92.81 480 GLY A O 1
ATOM 3542 N N . LEU A 1 481 ? 4.324 3.832 -9.213 1.00 95.19 481 LEU A N 1
ATOM 3543 C CA . LEU A 1 481 ? 3.732 3.601 -7.892 1.00 95.19 481 LEU A CA 1
ATOM 3544 C C . LEU A 1 481 ? 2.553 4.533 -7.603 1.00 95.19 481 LEU A C 1
ATOM 3546 O O . LEU A 1 481 ? 1.623 4.128 -6.911 1.00 95.19 481 LEU A O 1
ATOM 3550 N N . GLY A 1 482 ? 2.513 5.733 -8.173 1.00 95.69 482 GLY A N 1
ATOM 3551 C CA . GLY A 1 482 ? 1.406 6.673 -8.019 1.00 95.69 482 GLY A CA 1
ATOM 3552 C C . GLY A 1 482 ? 0.130 6.143 -8.663 1.00 95.69 482 GLY A C 1
ATOM 3553 O O . GLY A 1 482 ? -0.951 6.231 -8.082 1.00 95.69 482 GLY A O 1
ATOM 3554 N N . ILE A 1 483 ? 0.243 5.481 -9.819 1.00 96.69 483 ILE A N 1
ATOM 3555 C CA . ILE A 1 483 ? -0.896 4.784 -10.436 1.00 96.69 483 ILE A CA 1
ATOM 3556 C C . ILE A 1 483 ? -1.380 3.640 -9.532 1.00 96.69 483 ILE A C 1
ATOM 3558 O O . ILE A 1 483 ? -2.589 3.460 -9.374 1.00 96.69 483 ILE A O 1
ATOM 3562 N N . LYS A 1 484 ? -0.464 2.887 -8.906 1.00 96.50 484 LYS A N 1
ATOM 3563 C CA . LYS A 1 484 ? -0.834 1.845 -7.935 1.00 96.50 484 LYS A CA 1
ATOM 3564 C C . LYS A 1 484 ? -1.528 2.438 -6.707 1.00 96.50 484 LYS A C 1
ATOM 3566 O O . LYS A 1 484 ? -2.556 1.904 -6.306 1.00 96.50 484 LYS A O 1
ATOM 3571 N N . ALA A 1 485 ? -1.031 3.549 -6.162 1.00 96.69 485 ALA A N 1
ATOM 3572 C CA . ALA A 1 485 ? -1.642 4.252 -5.033 1.00 96.69 485 ALA A CA 1
ATOM 3573 C C . ALA A 1 485 ? -3.073 4.714 -5.358 1.00 96.69 485 ALA A C 1
ATOM 3575 O O . ALA A 1 485 ? -3.994 4.485 -4.573 1.00 96.69 485 ALA A O 1
ATOM 3576 N N . LEU A 1 486 ? -3.289 5.268 -6.558 1.00 97.81 486 LEU A N 1
ATOM 3577 C CA . LEU A 1 486 ? -4.619 5.629 -7.048 1.00 97.81 486 LEU A CA 1
ATOM 3578 C C . LEU A 1 486 ? -5.565 4.423 -7.081 1.00 97.81 486 LEU A C 1
ATOM 3580 O O . LEU A 1 486 ? -6.661 4.487 -6.526 1.00 97.81 486 LEU A O 1
ATOM 3584 N N . TYR A 1 487 ? -5.158 3.314 -7.703 1.00 97.75 487 TYR A N 1
ATOM 3585 C CA . TYR A 1 487 ? -6.014 2.128 -7.784 1.00 97.75 487 TYR A CA 1
ATOM 3586 C C . TYR A 1 487 ? -6.211 1.433 -6.436 1.00 97.75 487 TYR A C 1
ATOM 3588 O O . TYR A 1 487 ? -7.281 0.875 -6.212 1.00 97.75 487 TYR A O 1
ATOM 3596 N N . ALA A 1 488 ? -5.242 1.505 -5.523 1.00 97.00 488 ALA A N 1
ATOM 3597 C CA . ALA A 1 488 ? -5.401 1.013 -4.159 1.00 97.00 488 ALA A CA 1
ATOM 3598 C C . ALA A 1 488 ? -6.489 1.798 -3.405 1.00 97.00 488 ALA A C 1
ATOM 3600 O O . ALA A 1 488 ? -7.321 1.194 -2.730 1.00 97.00 488 ALA A O 1
ATOM 3601 N N . CYS A 1 489 ? -6.543 3.124 -3.575 1.00 97.69 489 CYS A N 1
ATOM 3602 C CA . CYS A 1 489 ? -7.611 3.953 -3.010 1.00 97.69 489 CYS A CA 1
ATOM 3603 C C . CYS A 1 489 ? -8.982 3.625 -3.625 1.00 97.69 489 CYS A C 1
ATOM 3605 O O . CYS A 1 489 ? -9.979 3.555 -2.910 1.00 97.69 489 CYS A O 1
ATOM 3607 N N . VAL A 1 490 ? -9.035 3.358 -4.935 1.00 97.81 490 VAL A N 1
ATOM 3608 C CA . VAL A 1 490 ? -10.274 2.930 -5.608 1.00 97.81 490 VAL A CA 1
ATOM 3609 C C . VAL A 1 490 ? -10.731 1.552 -5.124 1.00 97.81 490 VAL A C 1
ATOM 3611 O O . VAL A 1 490 ? -11.906 1.350 -4.836 1.00 97.81 490 VAL A O 1
ATOM 3614 N N . ALA A 1 491 ? -9.807 0.602 -4.977 1.00 96.81 491 ALA A N 1
ATOM 3615 C CA . ALA A 1 491 ? -10.112 -0.741 -4.488 1.00 96.81 491 ALA A CA 1
ATOM 3616 C C . ALA A 1 491 ? -10.684 -0.728 -3.061 1.00 96.81 491 ALA A C 1
ATOM 3618 O O . ALA A 1 491 ? -11.530 -1.554 -2.728 1.00 96.81 491 ALA A O 1
ATOM 3619 N N . LYS A 1 492 ? -10.254 0.237 -2.241 1.00 96.88 492 LYS A N 1
ATOM 3620 C CA . LYS A 1 492 ? -10.738 0.453 -0.874 1.00 96.88 492 LYS A CA 1
ATOM 3621 C C . LYS A 1 492 ? -12.032 1.263 -0.774 1.00 96.88 492 LYS A C 1
ATOM 3623 O O . LYS A 1 492 ? -12.422 1.596 0.340 1.00 96.88 492 LYS A O 1
ATOM 3628 N N . LYS A 1 493 ? -12.685 1.577 -1.899 1.00 97.19 493 LYS A N 1
ATOM 3629 C CA . LYS A 1 493 ? -13.893 2.418 -1.939 1.00 97.19 493 LYS A CA 1
ATOM 3630 C C . LYS A 1 493 ? -13.705 3.807 -1.313 1.00 97.19 493 LYS A C 1
ATOM 3632 O O . LYS A 1 493 ? -14.624 4.387 -0.750 1.00 97.19 493 LYS A O 1
ATOM 3637 N N . LEU A 1 494 ? -12.474 4.321 -1.351 1.00 97.62 494 LEU A N 1
ATOM 3638 C CA . LEU A 1 494 ? -12.178 5.690 -0.928 1.00 97.62 494 LEU A CA 1
ATOM 3639 C C . LEU A 1 494 ? -12.380 6.664 -2.091 1.00 97.62 494 LEU A C 1
ATOM 3641 O O . LEU A 1 494 ? -12.826 7.791 -1.901 1.00 97.62 494 LEU A O 1
ATOM 3645 N N . LEU A 1 495 ? -12.011 6.228 -3.297 1.00 98.38 495 LEU A N 1
ATOM 3646 C CA . LEU A 1 495 ? -12.097 7.021 -4.516 1.00 98.38 495 LEU A CA 1
ATOM 3647 C C . LEU A 1 495 ? -12.917 6.296 -5.577 1.00 98.38 495 LEU A C 1
ATOM 3649 O O . LEU A 1 495 ? -12.794 5.089 -5.773 1.00 98.38 495 LEU A O 1
ATOM 3653 N N . LYS A 1 496 ? -13.647 7.070 -6.372 1.00 98.06 496 LYS A N 1
ATOM 3654 C CA . LYS A 1 496 ? -14.384 6.597 -7.537 1.00 98.06 496 LYS A CA 1
ATOM 3655 C C . LYS A 1 496 ? -13.887 7.287 -8.800 1.00 98.06 496 LYS A C 1
ATOM 3657 O O . LYS A 1 496 ? -13.766 8.511 -8.862 1.00 98.06 496 LYS A O 1
ATOM 3662 N N . ILE A 1 497 ? -13.630 6.489 -9.838 1.00 98.12 497 ILE A N 1
ATOM 3663 C CA . ILE A 1 497 ? -13.323 6.990 -11.182 1.00 98.12 497 ILE A CA 1
ATOM 3664 C C . ILE A 1 497 ? -14.631 7.035 -11.972 1.00 98.12 497 ILE A C 1
ATOM 3666 O O . ILE A 1 497 ? -15.106 6.011 -12.461 1.00 98.12 497 ILE A O 1
ATOM 3670 N N . ASP A 1 498 ? -15.213 8.224 -12.091 1.00 97.31 498 ASP A N 1
ATOM 3671 C CA . ASP A 1 498 ? -16.416 8.454 -12.884 1.00 97.31 498 ASP A CA 1
ATOM 3672 C C . ASP A 1 498 ? -16.022 8.655 -14.354 1.00 97.31 498 ASP A C 1
ATOM 3674 O O . ASP A 1 498 ? -15.277 9.575 -14.699 1.00 97.31 498 ASP A O 1
ATOM 3678 N N . ARG A 1 499 ? -16.469 7.749 -15.225 1.00 96.75 499 ARG A N 1
ATOM 3679 C CA . ARG A 1 499 ? -16.198 7.790 -16.668 1.00 96.75 499 ARG A CA 1
ATOM 3680 C C . ARG A 1 499 ? -17.444 8.303 -17.379 1.00 96.75 499 ARG A C 1
ATOM 3682 O O . ARG A 1 499 ? -18.248 7.513 -17.870 1.00 96.75 499 ARG A O 1
ATOM 3689 N N . LYS A 1 500 ? -17.616 9.624 -17.425 1.00 94.25 500 LYS A N 1
ATOM 3690 C CA . LYS A 1 500 ? -18.706 10.267 -18.175 1.00 94.25 500 LYS A CA 1
ATOM 3691 C C . LYS A 1 500 ? -18.169 10.783 -19.505 1.00 94.25 500 LYS A C 1
ATOM 3693 O O . LYS A 1 500 ? -17.559 11.842 -19.588 1.00 94.25 500 LYS A O 1
ATOM 3698 N N . GLY A 1 501 ? -18.408 10.018 -20.569 1.00 93.25 501 GLY A N 1
ATOM 3699 C CA . GLY A 1 501 ? -17.988 10.379 -21.924 1.00 93.25 501 GLY A CA 1
ATOM 3700 C C . GLY A 1 501 ? -16.508 10.090 -22.195 1.00 93.25 501 GLY A C 1
ATOM 3701 O O . GLY A 1 501 ? -16.019 9.004 -21.891 1.00 93.25 501 GLY A O 1
ATOM 3702 N N . ARG A 1 502 ? -15.806 11.041 -22.829 1.00 92.69 502 ARG A N 1
ATOM 3703 C CA . ARG A 1 502 ? -14.376 10.910 -23.183 1.00 92.69 502 ARG A CA 1
ATOM 3704 C C . ARG A 1 502 ? -13.428 11.268 -22.038 1.00 92.69 502 ARG A C 1
ATOM 3706 O O . ARG A 1 502 ? -12.223 11.074 -22.175 1.00 92.69 502 ARG A O 1
ATOM 3713 N N . GLU A 1 503 ? -13.959 11.772 -20.930 1.00 95.44 503 GLU A N 1
ATOM 3714 C CA . GLU A 1 503 ? -13.179 12.215 -19.783 1.00 95.44 503 GLU A CA 1
ATOM 3715 C C . GLU A 1 503 ? -13.462 11.320 -18.574 1.00 95.44 503 GLU A C 1
ATOM 3717 O O . GLU A 1 503 ? -14.594 10.903 -18.320 1.00 95.44 503 GLU A O 1
ATOM 3722 N N . ALA A 1 504 ? -12.400 10.984 -17.845 1.00 97.56 504 ALA A N 1
ATOM 3723 C CA . ALA A 1 504 ? -12.485 10.274 -16.579 1.00 97.56 504 ALA A CA 1
ATOM 3724 C C . ALA A 1 504 ? -12.161 11.261 -15.460 1.00 97.56 504 ALA A C 1
ATOM 3726 O O . ALA A 1 504 ? -11.100 11.883 -15.487 1.00 97.56 504 ALA A O 1
ATOM 3727 N N . THR A 1 505 ? -13.049 11.389 -14.482 1.00 97.81 505 THR A N 1
ATOM 3728 C CA . THR A 1 505 ? -12.872 12.249 -13.306 1.00 97.81 505 THR A CA 1
ATOM 3729 C C . THR A 1 505 ? -12.716 11.392 -12.060 1.00 97.81 505 THR A C 1
ATOM 3731 O O . THR A 1 505 ? -13.463 10.433 -11.870 1.00 97.81 505 THR A O 1
ATOM 3734 N N . VAL A 1 506 ? -11.747 11.725 -11.214 1.00 98.31 506 VAL A N 1
ATOM 3735 C CA . VAL A 1 506 ? -11.506 11.073 -9.924 1.00 98.31 506 VAL A CA 1
ATOM 3736 C C . VAL A 1 506 ? -12.128 11.936 -8.831 1.00 98.31 506 VAL A C 1
ATOM 3738 O O . VAL A 1 506 ? -11.872 13.138 -8.778 1.00 98.31 506 VAL A O 1
ATOM 3741 N N . ARG A 1 507 ? -12.942 11.327 -7.968 1.00 97.69 507 ARG A N 1
ATOM 3742 C CA . ARG A 1 507 ? -13.559 11.969 -6.798 1.00 97.69 507 ARG A CA 1
ATOM 3743 C C . ARG A 1 507 ? -13.583 11.017 -5.605 1.00 97.69 507 ARG A C 1
ATOM 3745 O O . ARG A 1 507 ? -13.423 9.813 -5.803 1.00 97.69 507 ARG A O 1
ATOM 3752 N N . PHE A 1 508 ? -13.786 11.554 -4.406 1.00 97.94 508 PHE A N 1
ATOM 3753 C CA . PHE A 1 508 ? -14.139 10.748 -3.235 1.00 97.94 508 PHE A CA 1
ATOM 3754 C C . PHE A 1 508 ? -15.482 10.034 -3.474 1.00 97.94 508 PHE A C 1
ATOM 3756 O O . PHE A 1 508 ? -16.307 10.537 -4.249 1.00 97.94 508 PHE A O 1
ATOM 3763 N N . GLU A 1 509 ? -15.618 8.814 -2.943 1.00 95.31 509 GLU A N 1
ATOM 3764 C CA . GLU A 1 509 ? -16.800 7.956 -3.152 1.00 95.31 509 GLU A CA 1
ATOM 3765 C C . GLU A 1 509 ? -18.047 8.444 -2.411 1.00 95.31 509 GLU A C 1
ATOM 3767 O O . GLU A 1 509 ? -17.918 8.854 -1.236 1.00 95.31 509 GLU A O 1
#